Protein 2JY5 (pdb70)

GO terms:
  GO:0005515 protein bin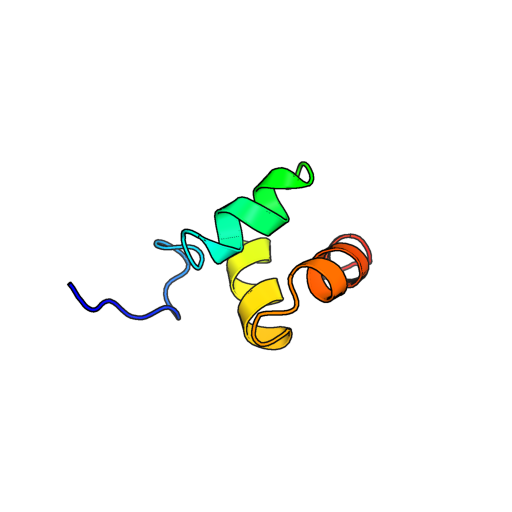ding (F, IPI)
  GO:0048471 perinuclear region of cytoplasm (C, IDA)
  GO:0005783 endoplasmic reticulum (C, IDA)
  GO:0031396 regulation of protein ubiquitination (P, IDA)
  GO:0005737 cytoplasm (C, IMP)
  GO:0035973 aggrephagy (P, IDA)
  GO:0005737 cytoplasm (C, IDA)
  GO:0005776 autophagosome (C, IDA)
  GO:0005886 plasma membrane (C, IDA)
  GO:0016235 aggresome (C, IDA)
  GO:0031593 polyubiquitin modification-dependent protein binding (F, IDA)
  GO:0031398 positive regulation of protein ubiquitination (P, IDA)
  GO:0005886 plasma membrane (C, EXP)
  GO:0036503 ERAD pathway (P, IMP)
  GO:1904294 positive regulation of ERAD pathway (P, IMP)
  GO:1901340 negative regulation of store-operated calcium channel activity (P, IMP)
  GO:0032991 protein-containing complex (C, IDA)
  GO:0042802 identical protein binding (F, IPI)
  GO:0034976 response to endoplasmic reticulum stress (P, IMP)
  GO:1902175 regulation of oxidative stress-induced intrinsic apoptotic signaling pathway (P, IMP)

InterPro domains:
  IPR000626 Ubiquitin-like domain [PF00240] (39-108)
  IPR000626 Ubiquitin-like domain [PS50053] (37-111)
  IPR000626 Ubiquitin-like domain [SM00213] (37-107)
  IPR006636 Heat shock chaperonin-binding [SM00727] (182-210)
  IPR006636 Heat shock chaperonin-binding [SM00727] (212-251)
  IPR006636 Heat shock chaperonin-binding [SM00727] (387-434)
  IPR006636 Heat shock chaperonin-binding [SM00727] (438-470)
  IPR009060 UBA-like superfamily [SSF46934] (536-585)
  IPR015496 Ubiquilin [PTHR10677] (32-585)
  IPR015940 Ubiquitin-associated domain [PF00627] (548-583)
  IPR015940 Ubiquitin-associated domain [PS50030] (546-586)
  IPR015940 Ubiquitin-associated domain [SM00165] (547-585)
  IPR029071 Ubiquitin-like domain superfamily [SSF54236] (24-107)

Radius of gyration: 9.9 Å; Cα contacts (8 Å, |Δi|>4): 55; chains: 1; bounding box: 22×31×14 Å

Foldseek 3Di:
DPPDCVALVVAPRVQQVVLCVVVPVDSVLRSCLCVVVPNPSVNSNVVSVVDD

CATH classification: 1.10.8.10

Nearest PDB structures (foldseek):
  2jy5-assembly1_A  TM=8.047E-01  e=3.258E-06  Homo sapiens
  2jy6-assembly1_B  TM=7.549E-01  e=1.311E-05  Homo sapiens
  2l4f-assembly1_A  TM=7.611E-01  e=1.924E+00  Saccharomyces cerevisiae
  9cpl-assembly1_A  TM=7.026E-01  e=2.478E+00  Homo sapiens
  4pc2-assembly1_C  TM=8.489E-01  e=4.112E+00  Escherichia coli

Structure (mmCIF, N/CA/C/O backbone):
data_2JY5
#
_entry.id   2JY5
#
_cell.length_a   1.000
_cell.length_b   1.000
_cell.length_c   1.000
_cell.angle_alpha   90.00
_cell.angle_beta   90.00
_cell.angle_gamma   90.00
#
_symmetry.space_group_name_H-M   'P 1'
#
loop_
_atom_site.group_PDB
_atom_site.id
_atom_site.type_symbol
_atom_site.label_atom_id
_atom_site.label_alt_id
_atom_site.label_comp_id
_atom_site.label_asym_id
_atom_site.label_entity_id
_atom_site.label_seq_id
_atom_site.pdbx_PDB_ins_code
_atom_site.Cartn_x
_atom_site.Cartn_y
_atom_site.Cartn_z
_atom_site.occupancy
_atom_site.B_iso_or_equiv
_atom_site.auth_seq_id
_atom_site.auth_comp_id
_atom_site.auth_asym_id
_atom_site.auth_atom_id
_atom_site.pdbx_PDB_model_num
ATOM 1 N N . GLY A 1 1 ? -19.286 18.366 2.103 1.00 0.00 536 GLY A N 1
ATOM 2 C CA . GLY A 1 1 ? -20.653 18.510 2.674 1.00 0.00 536 GLY A CA 1
ATOM 3 C C . GLY A 1 1 ? -21.435 17.211 2.641 1.00 0.00 536 GLY A C 1
ATOM 4 O O . GLY A 1 1 ? -21.598 16.552 3.668 1.00 0.00 536 GLY A O 1
ATOM 10 N N . SER A 1 2 ? -21.919 16.842 1.459 1.00 0.00 537 SER A N 1
ATOM 11 C CA . SER A 1 2 ? -22.687 15.614 1.297 1.00 0.00 537 SER A CA 1
ATOM 12 C C . SER A 1 2 ? -22.666 15.142 -0.157 1.00 0.00 537 SER A C 1
ATOM 13 O O . SER A 1 2 ? -23.669 15.241 -0.864 1.00 0.00 537 SER A O 1
ATOM 21 N N . PRO A 1 3 ? -21.515 14.622 -0.622 1.00 0.00 538 PRO A N 1
ATOM 22 C CA . PRO A 1 3 ? -21.370 14.130 -1.994 1.00 0.00 538 PRO A CA 1
ATOM 23 C C . PRO A 1 3 ? -21.954 12.732 -2.163 1.00 0.00 538 PRO A C 1
ATOM 24 O O . PRO A 1 3 ? -22.501 12.161 -1.220 1.00 0.00 538 PRO A O 1
ATOM 35 N N . GLU A 1 4 ? -21.838 12.185 -3.369 1.00 0.00 539 GLU A N 1
ATOM 36 C CA . GLU A 1 4 ? -22.352 10.851 -3.654 1.00 0.00 539 GLU A CA 1
ATOM 37 C C . GLU A 1 4 ? -21.212 9.840 -3.715 1.00 0.00 539 GLU A C 1
ATOM 38 O O . GLU A 1 4 ? -20.321 9.939 -4.559 1.00 0.00 539 GLU A O 1
ATOM 50 N N . PHE A 1 5 ? -21.245 8.867 -2.810 1.00 0.00 540 PHE A N 1
ATOM 51 C CA . PHE A 1 5 ? -20.213 7.837 -2.748 1.00 0.00 540 PHE A CA 1
ATOM 52 C C . PHE A 1 5 ? -20.107 7.068 -4.064 1.00 0.00 540 PHE A C 1
ATOM 53 O O . PHE A 1 5 ? -19.155 6.320 -4.276 1.00 0.00 540 PHE A O 1
ATOM 70 N N . GLN A 1 6 ? -21.087 7.251 -4.941 1.00 0.00 541 GLN A N 1
ATOM 71 C CA . GLN A 1 6 ? -21.092 6.571 -6.234 1.00 0.00 541 GLN A CA 1
ATOM 72 C C . GLN A 1 6 ? -19.881 6.959 -7.079 1.00 0.00 541 GLN A C 1
ATOM 73 O O . GLN A 1 6 ? -19.147 6.095 -7.559 1.00 0.00 541 GLN A O 1
ATOM 87 N N . ASN A 1 7 ? -19.681 8.262 -7.259 1.00 0.00 542 ASN A N 1
ATOM 88 C CA . ASN A 1 7 ? -18.570 8.763 -8.061 1.00 0.00 542 ASN A CA 1
ATOM 89 C C . ASN A 1 7 ? -17.239 8.174 -7.592 1.00 0.00 542 ASN A C 1
ATOM 90 O O . ASN A 1 7 ? -16.984 8.083 -6.391 1.00 0.00 542 ASN A O 1
ATOM 101 N N . PRO A 1 8 ? -16.368 7.765 -8.538 1.00 0.00 543 PRO A N 1
ATOM 102 C CA . PRO A 1 8 ? -15.067 7.182 -8.210 1.00 0.00 543 PRO A CA 1
ATOM 103 C C . PRO A 1 8 ? -14.037 8.239 -7.832 1.00 0.00 543 PRO A C 1
ATOM 104 O O . PRO A 1 8 ? -12.862 7.932 -7.628 1.00 0.00 543 PRO A O 1
ATOM 115 N N . GLU A 1 9 ? -14.484 9.486 -7.750 1.00 0.00 544 GLU A N 1
ATOM 116 C CA . GLU A 1 9 ? -13.603 10.593 -7.393 1.00 0.00 544 GLU A CA 1
ATOM 117 C C . GLU A 1 9 ? -13.284 10.520 -5.913 1.00 0.00 544 GLU A C 1
ATOM 118 O O . GLU A 1 9 ? -12.122 10.517 -5.509 1.00 0.00 544 GLU A O 1
ATOM 130 N N . VAL A 1 10 ? -14.331 10.472 -5.107 1.00 0.00 545 VAL A N 1
ATOM 131 C CA . VAL A 1 10 ? -14.167 10.365 -3.675 1.00 0.00 545 VAL A CA 1
ATOM 132 C C . VAL A 1 10 ? -13.443 9.065 -3.368 1.00 0.00 545 VAL A C 1
ATOM 133 O O . VAL A 1 10 ? -12.573 9.007 -2.500 1.00 0.00 545 VAL A O 1
ATOM 146 N N . ARG A 1 11 ? -13.830 8.023 -4.108 1.00 0.00 546 ARG A N 1
ATOM 147 C CA . ARG A 1 11 ? -13.251 6.718 -3.957 1.00 0.00 546 ARG A CA 1
ATOM 148 C C . ARG A 1 11 ? -13.588 6.179 -2.583 1.00 0.00 546 ARG A C 1
ATOM 149 O O . ARG A 1 11 ? -12.862 5.375 -2.018 1.00 0.00 546 ARG A O 1
ATOM 170 N N . PHE A 1 12 ? -14.739 6.593 -2.074 1.00 0.00 547 PHE A N 1
ATOM 171 C CA . PHE A 1 12 ? -15.158 6.189 -0.750 1.00 0.00 547 PHE A CA 1
ATOM 172 C C . PHE A 1 12 ? -14.162 6.758 0.266 1.00 0.00 547 PHE A C 1
ATOM 173 O O . PHE A 1 12 ? -14.032 6.265 1.382 1.00 0.00 547 PHE A O 1
ATOM 190 N N . GLN A 1 13 ? -13.415 7.765 -0.214 1.00 0.00 548 GLN A N 1
ATOM 191 C CA . GLN A 1 13 ? -12.416 8.521 0.547 1.00 0.00 548 GLN A CA 1
ATOM 192 C C . GLN A 1 13 ? -11.743 7.724 1.652 1.00 0.00 548 GLN A C 1
ATOM 193 O O . GLN A 1 13 ? -10.613 7.257 1.506 1.00 0.00 548 GLN A O 1
ATOM 207 N N . GLN A 1 14 ? -12.450 7.583 2.752 1.00 0.00 549 GLN A N 1
ATOM 208 C CA . GLN A 1 14 ? -11.918 6.880 3.921 1.00 0.00 549 GLN A CA 1
ATOM 209 C C . GLN A 1 14 ? -11.838 5.388 3.651 1.00 0.00 549 GLN A C 1
ATOM 210 O O . GLN A 1 14 ? -10.808 4.750 3.865 1.00 0.00 549 GLN A O 1
ATOM 224 N N . GLN A 1 15 ? -12.947 4.843 3.186 1.00 0.00 550 GLN A N 1
ATOM 225 C CA . GLN A 1 15 ? -13.011 3.450 2.850 1.00 0.00 550 GLN A CA 1
ATOM 226 C C . GLN A 1 15 ? -11.855 3.115 1.908 1.00 0.00 550 GLN A C 1
ATOM 227 O O . GLN A 1 15 ? -11.204 2.066 2.021 1.00 0.00 550 GLN A O 1
ATOM 241 N N . LEU A 1 16 ? -11.607 4.038 0.975 1.00 0.00 551 LEU A N 1
ATOM 242 C CA . LEU A 1 16 ? -10.506 3.901 0.024 1.00 0.00 551 LEU A CA 1
ATOM 243 C C . LEU A 1 16 ? -9.185 3.886 0.769 1.00 0.00 551 LEU A C 1
ATOM 244 O O . LEU A 1 16 ? -8.283 3.125 0.437 1.00 0.00 551 LEU A O 1
ATOM 260 N N . GLU A 1 17 ? -9.086 4.745 1.775 1.00 0.00 552 GLU A N 1
ATOM 261 C CA . GLU A 1 17 ? -7.882 4.849 2.566 1.00 0.00 552 GLU A CA 1
ATOM 262 C C . GLU A 1 17 ? -7.502 3.475 3.098 1.00 0.00 552 GLU A C 1
ATOM 263 O O . GLU A 1 17 ? -6.323 3.172 3.259 1.00 0.00 552 GLU A O 1
ATOM 275 N N . GLN A 1 18 ? -8.508 2.641 3.363 1.00 0.00 553 GLN A N 1
ATOM 276 C CA . GLN A 1 18 ? -8.258 1.315 3.862 1.00 0.00 553 GLN A CA 1
ATOM 277 C C . GLN A 1 18 ? -7.797 0.349 2.764 1.00 0.00 553 GLN A C 1
ATOM 278 O O . GLN A 1 18 ? -6.695 -0.207 2.881 1.00 0.00 553 GLN A O 1
ATOM 292 N N . LEU A 1 19 ? -8.576 0.120 1.681 1.00 0.00 554 LEU A N 1
ATOM 293 C CA . LEU A 1 19 ? -8.081 -0.781 0.642 1.00 0.00 554 LEU A CA 1
ATOM 294 C C . LEU A 1 19 ? -6.757 -0.283 0.099 1.00 0.00 554 LEU A C 1
ATOM 295 O O . LEU A 1 19 ? -5.892 -1.074 -0.272 1.00 0.00 554 LEU A O 1
ATOM 311 N N . SER A 1 20 ? -6.595 1.030 0.076 1.00 0.00 555 SER A N 1
ATOM 312 C CA . SER A 1 20 ? -5.358 1.623 -0.389 1.00 0.00 555 SER A CA 1
ATOM 313 C C . SER A 1 20 ? -4.262 1.312 0.614 1.00 0.00 555 SER A C 1
ATOM 314 O O . SER A 1 20 ? -3.127 1.019 0.241 1.00 0.00 555 SER A O 1
ATOM 322 N N . ALA A 1 21 ? -4.615 1.384 1.899 1.00 0.00 556 ALA A N 1
ATOM 323 C CA . ALA A 1 21 ? -3.676 1.095 2.970 1.00 0.00 556 ALA A CA 1
ATOM 324 C C . ALA A 1 21 ? -3.045 -0.282 2.835 1.00 0.00 556 ALA A C 1
ATOM 325 O O . ALA A 1 21 ? -1.929 -0.493 3.313 1.00 0.00 556 ALA A O 1
ATOM 332 N N . MET A 1 22 ? -3.732 -1.234 2.198 1.00 0.00 557 MET A N 1
ATOM 333 C CA . MET A 1 22 ? -3.162 -2.570 2.035 1.00 0.00 557 MET A CA 1
ATOM 334 C C . MET A 1 22 ? -2.346 -2.661 0.746 1.00 0.00 557 MET A C 1
ATOM 335 O O . MET A 1 22 ? -2.163 -3.741 0.183 1.00 0.00 557 MET A O 1
ATOM 349 N N . GLY A 1 23 ? -1.860 -1.512 0.297 1.00 0.00 558 GLY A N 1
ATOM 350 C CA . GLY A 1 23 ? -1.038 -1.453 -0.900 1.00 0.00 558 GLY A CA 1
ATOM 351 C C . GLY A 1 23 ? -1.790 -1.594 -2.217 1.00 0.00 558 GLY A C 1
ATOM 352 O O . GLY A 1 23 ? -1.300 -2.259 -3.130 1.00 0.00 558 GLY A O 1
ATOM 356 N N . PHE A 1 24 ? -2.968 -0.985 -2.337 1.00 0.00 559 PHE A N 1
ATOM 357 C CA . PHE A 1 24 ? -3.712 -1.027 -3.570 1.00 0.00 559 PHE A CA 1
ATOM 358 C C . PHE A 1 24 ? -3.609 0.302 -4.305 1.00 0.00 559 PHE A C 1
ATOM 359 O O . PHE A 1 24 ? -3.889 1.357 -3.735 1.00 0.00 559 PHE A O 1
ATOM 376 N N . LEU A 1 25 ? -3.207 0.255 -5.573 1.00 0.00 560 LEU A N 1
ATOM 377 C CA . LEU A 1 25 ? -3.070 1.465 -6.372 1.00 0.00 560 LEU A CA 1
ATOM 378 C C . LEU A 1 25 ? -4.328 1.677 -7.200 1.00 0.00 560 LEU A C 1
ATOM 379 O O . LEU A 1 25 ? -4.593 2.781 -7.681 1.00 0.00 560 LEU A O 1
ATOM 395 N N . ASN A 1 26 ? -5.096 0.606 -7.360 1.00 0.00 561 ASN A N 1
ATOM 396 C CA . ASN A 1 26 ? -6.342 0.665 -8.107 1.00 0.00 561 ASN A CA 1
ATOM 397 C C . ASN A 1 26 ? -7.401 1.317 -7.229 1.00 0.00 561 ASN A C 1
ATOM 398 O O . ASN A 1 26 ? -8.209 0.640 -6.594 1.00 0.00 561 ASN A O 1
ATOM 409 N N . ARG A 1 27 ? -7.380 2.643 -7.208 1.00 0.00 562 ARG A N 1
ATOM 410 C CA . ARG A 1 27 ? -8.290 3.424 -6.382 1.00 0.00 562 ARG A CA 1
ATOM 411 C C . ARG A 1 27 ? -9.752 3.155 -6.738 1.00 0.00 562 ARG A C 1
ATOM 412 O O . ARG A 1 27 ? -10.563 2.848 -5.865 1.00 0.00 562 ARG A O 1
ATOM 433 N N . GLU A 1 28 ? -10.085 3.302 -8.014 1.00 0.00 563 GLU A N 1
ATOM 434 C CA . GLU A 1 28 ? -11.446 3.051 -8.489 1.00 0.00 563 GLU A CA 1
ATOM 435 C C . GLU A 1 28 ? -11.928 1.672 -8.048 1.00 0.00 563 GLU A C 1
ATOM 436 O O . GLU A 1 28 ? -13.117 1.463 -7.760 1.00 0.00 563 GLU A O 1
ATOM 448 N N . ALA A 1 29 ? -10.984 0.746 -7.951 1.00 0.00 564 ALA A N 1
ATOM 449 C CA . ALA A 1 29 ? -11.280 -0.626 -7.570 1.00 0.00 564 ALA A CA 1
ATOM 450 C C . ALA A 1 29 ? -11.599 -0.723 -6.088 1.00 0.00 564 ALA A C 1
ATOM 451 O O . ALA A 1 29 ? -12.266 -1.661 -5.652 1.00 0.00 564 ALA A O 1
ATOM 458 N N . ASN A 1 30 ? -11.120 0.245 -5.307 1.00 0.00 565 ASN A N 1
ATOM 459 C CA . ASN A 1 30 ? -11.354 0.237 -3.872 1.00 0.00 565 ASN A CA 1
ATOM 460 C C . ASN A 1 30 ? -12.758 0.729 -3.584 1.00 0.00 565 ASN A C 1
ATOM 461 O O . ASN A 1 30 ? -13.507 0.098 -2.848 1.00 0.00 565 ASN A O 1
ATOM 472 N N . LEU A 1 31 ? -13.124 1.848 -4.207 1.00 0.00 566 LEU A N 1
ATOM 473 C CA . LEU A 1 31 ? -14.411 2.420 -4.022 1.00 0.00 566 LEU A CA 1
ATOM 474 C C . LEU A 1 31 ? -15.466 1.370 -4.274 1.00 0.00 566 LEU A C 1
ATOM 475 O O . LEU A 1 31 ? -16.396 1.200 -3.484 1.00 0.00 566 LEU A O 1
ATOM 491 N N . GLN A 1 32 ? -15.314 0.665 -5.382 1.00 0.00 567 GLN A N 1
ATOM 492 C CA . GLN A 1 32 ? -16.285 -0.349 -5.728 1.00 0.00 567 GLN A CA 1
ATOM 493 C C . GLN A 1 32 ? -16.197 -1.568 -4.854 1.00 0.00 567 GLN A C 1
ATOM 494 O O . GLN A 1 32 ? -17.228 -2.148 -4.513 1.00 0.00 567 GLN A O 1
ATOM 508 N N . ALA A 1 33 ? -15.004 -1.981 -4.488 1.00 0.00 568 ALA A N 1
ATOM 509 C CA . ALA A 1 33 ? -14.899 -3.125 -3.626 1.00 0.00 568 ALA A CA 1
ATOM 510 C C . ALA A 1 33 ? -15.620 -2.815 -2.328 1.00 0.00 568 ALA A C 1
ATOM 511 O O . ALA A 1 33 ? -16.224 -3.698 -1.713 1.00 0.00 568 ALA A O 1
ATOM 518 N N . LEU A 1 34 ? -15.606 -1.537 -1.929 1.00 0.00 569 LEU A N 1
ATOM 519 C CA . LEU A 1 34 ? -16.230 -1.127 -0.712 1.00 0.00 569 LEU A CA 1
ATOM 520 C C . LEU A 1 34 ? -17.751 -1.114 -0.831 1.00 0.00 569 LEU A C 1
ATOM 521 O O . LEU A 1 34 ? -18.462 -1.463 0.112 1.00 0.00 569 LEU A O 1
ATOM 537 N N . ILE A 1 35 ? -18.242 -0.708 -1.998 1.00 0.00 570 ILE A N 1
ATOM 538 C CA . ILE A 1 35 ? -19.676 -0.637 -2.247 1.00 0.00 570 ILE A CA 1
ATOM 539 C C . ILE A 1 35 ? -20.298 -2.026 -2.221 1.00 0.00 570 ILE A C 1
ATOM 540 O O . ILE A 1 35 ? -21.407 -2.214 -1.719 1.00 0.00 570 ILE A O 1
ATOM 556 N N . ALA A 1 36 ? -19.576 -2.997 -2.765 1.00 0.00 571 ALA A N 1
ATOM 557 C CA . ALA A 1 36 ? -20.056 -4.369 -2.816 1.00 0.00 571 ALA A CA 1
ATOM 558 C C . ALA A 1 36 ? -19.829 -5.087 -1.491 1.00 0.00 571 ALA A C 1
ATOM 559 O O . ALA A 1 36 ? -20.413 -6.142 -1.245 1.00 0.00 571 ALA A O 1
ATOM 566 N N . THR A 1 37 ? -18.980 -4.516 -0.637 1.00 0.00 572 THR A N 1
ATOM 567 C CA . THR A 1 37 ? -18.694 -5.132 0.651 1.00 0.00 572 THR A CA 1
ATOM 568 C C . THR A 1 37 ? -19.382 -4.419 1.819 1.00 0.00 572 THR A C 1
ATOM 569 O O . THR A 1 37 ? -19.180 -4.791 2.973 1.00 0.00 572 THR A O 1
ATOM 580 N N . GLY A 1 38 ? -20.211 -3.413 1.524 1.00 0.00 573 GLY A N 1
ATOM 581 C CA . GLY A 1 38 ? -20.918 -2.682 2.570 1.00 0.00 573 GLY A CA 1
ATOM 582 C C . GLY A 1 38 ? -20.057 -2.243 3.741 1.00 0.00 573 GLY A C 1
ATOM 583 O O . GLY A 1 38 ? -20.545 -2.166 4.870 1.00 0.00 573 GLY A O 1
ATOM 587 N N . GLY A 1 39 ? -18.786 -1.945 3.492 1.00 0.00 574 GLY A N 1
ATOM 588 C CA . GLY A 1 39 ? -17.916 -1.501 4.571 1.00 0.00 574 GLY A CA 1
ATOM 589 C C . GLY A 1 39 ? -16.888 -2.540 4.976 1.00 0.00 574 GLY A C 1
ATOM 590 O O . GLY A 1 39 ? -15.904 -2.217 5.638 1.00 0.00 574 GLY A O 1
ATOM 594 N N . ASP A 1 40 ? -17.122 -3.789 4.589 1.00 0.00 575 ASP A N 1
ATOM 595 C CA . ASP A 1 40 ? -16.204 -4.873 4.895 1.00 0.00 575 ASP A CA 1
ATOM 596 C C . ASP A 1 40 ? -14.999 -4.754 3.979 1.00 0.00 575 ASP A C 1
ATOM 597 O O . ASP A 1 40 ? -14.877 -5.465 2.981 1.00 0.00 575 ASP A O 1
ATOM 606 N N . ILE A 1 41 ? -14.114 -3.842 4.341 1.00 0.00 576 ILE A N 1
ATOM 607 C CA . ILE A 1 41 ? -12.933 -3.544 3.557 1.00 0.00 576 ILE A CA 1
ATOM 608 C C . ILE A 1 41 ? -11.978 -4.705 3.560 1.00 0.00 576 ILE A C 1
ATOM 609 O O . ILE A 1 41 ? -11.337 -4.981 2.560 1.00 0.00 576 ILE A O 1
ATOM 625 N N . ASN A 1 42 ? -11.949 -5.405 4.681 1.00 0.00 577 ASN A N 1
ATOM 626 C CA . ASN A 1 42 ? -11.097 -6.557 4.872 1.00 0.00 577 ASN A CA 1
ATOM 627 C C . ASN A 1 42 ? -11.556 -7.663 3.936 1.00 0.00 577 ASN A C 1
ATOM 628 O O . ASN A 1 42 ? -10.760 -8.301 3.243 1.00 0.00 577 ASN A O 1
ATOM 639 N N . ALA A 1 43 ? -12.866 -7.861 3.938 1.00 0.00 578 ALA A N 1
ATOM 640 C CA . ALA A 1 43 ? -13.488 -8.845 3.074 1.00 0.00 578 ALA A CA 1
ATOM 641 C C . ALA A 1 43 ? -13.224 -8.431 1.635 1.00 0.00 578 ALA A C 1
ATOM 642 O O . ALA A 1 43 ? -13.085 -9.262 0.734 1.00 0.00 578 ALA A O 1
ATOM 649 N N . ALA A 1 44 ? -13.131 -7.115 1.450 1.00 0.00 579 ALA A N 1
ATOM 650 C CA . ALA A 1 44 ? -12.867 -6.529 0.150 1.00 0.00 579 ALA A CA 1
ATOM 651 C C . ALA A 1 44 ? -11.411 -6.718 -0.256 1.00 0.00 579 ALA A C 1
ATOM 652 O O . ALA A 1 44 ? -11.122 -6.881 -1.429 1.00 0.00 579 ALA A O 1
ATOM 659 N N . ILE A 1 45 ? -10.496 -6.695 0.713 1.00 0.00 580 ILE A N 1
ATOM 660 C CA . ILE A 1 45 ? -9.086 -6.858 0.429 1.00 0.00 580 ILE A CA 1
ATOM 661 C C . ILE A 1 45 ? -8.820 -8.232 -0.171 1.00 0.00 580 ILE A C 1
ATOM 662 O O . ILE A 1 45 ? -8.076 -8.376 -1.140 1.00 0.00 580 ILE A O 1
ATOM 678 N N . GLU A 1 46 ? -9.447 -9.233 0.430 1.00 0.00 581 GLU A N 1
ATOM 679 C CA . GLU A 1 46 ? -9.294 -10.623 0.011 1.00 0.00 581 GLU A CA 1
ATOM 680 C C . GLU A 1 46 ? -9.932 -10.875 -1.348 1.00 0.00 581 GLU A C 1
ATOM 681 O O . GLU A 1 46 ? -9.392 -11.612 -2.173 1.00 0.00 581 GLU A O 1
ATOM 693 N N . ARG A 1 47 ? -11.086 -10.257 -1.572 1.00 0.00 582 ARG A N 1
ATOM 694 C CA . ARG A 1 47 ? -11.810 -10.435 -2.821 1.00 0.00 582 ARG A CA 1
ATOM 695 C C . ARG A 1 47 ? -11.184 -9.619 -3.949 1.00 0.00 582 ARG A C 1
ATOM 696 O O . ARG A 1 47 ? -11.073 -10.084 -5.083 1.00 0.00 582 ARG A O 1
ATOM 717 N N . LEU A 1 48 ? -10.780 -8.399 -3.620 1.00 0.00 583 LEU A N 1
ATOM 718 C CA . LEU A 1 48 ? -10.210 -7.481 -4.558 1.00 0.00 583 LEU A CA 1
ATOM 719 C C . LEU A 1 48 ? -8.911 -8.012 -5.143 1.00 0.00 583 LEU A C 1
ATOM 720 O O . LEU A 1 48 ? -8.688 -7.939 -6.352 1.00 0.00 583 LEU A O 1
ATOM 736 N N . LEU A 1 49 ? -8.056 -8.554 -4.288 1.00 0.00 584 LEU A N 1
ATOM 737 C CA . LEU A 1 49 ? -6.807 -9.089 -4.699 1.00 0.00 584 LEU A CA 1
ATOM 738 C C . LEU A 1 49 ? -7.051 -10.356 -5.517 1.00 0.00 584 LEU A C 1
ATOM 739 O O . LEU A 1 49 ? -6.194 -10.805 -6.279 1.00 0.00 584 LEU A O 1
ATOM 755 N N . GLY A 1 50 ? -8.255 -10.908 -5.349 1.00 0.00 585 GLY A N 1
ATOM 756 C CA . GLY A 1 50 ? -8.639 -12.106 -6.070 1.00 0.00 585 GLY A CA 1
ATOM 757 C C . GLY A 1 50 ? -8.562 -11.909 -7.571 1.00 0.00 585 GLY A C 1
ATOM 758 O O . GLY A 1 50 ? -7.653 -12.421 -8.227 1.00 0.00 585 GLY A O 1
ATOM 762 N N . SER A 1 51 ? -9.519 -11.164 -8.114 1.00 0.00 586 SER A N 1
ATOM 763 C CA . SER A 1 51 ? -9.559 -10.882 -9.545 1.00 0.00 586 SER A CA 1
ATOM 764 C C . SER A 1 51 ? -10.152 -9.501 -9.801 1.00 0.00 586 SER A C 1
ATOM 765 O O . SER A 1 51 ? -9.489 -8.620 -10.349 1.00 0.00 586 SER A O 1
ATOM 773 N N . SER A 1 52 ? -11.404 -9.321 -9.395 1.00 0.00 587 SER A N 1
ATOM 774 C CA . SER A 1 52 ? -12.096 -8.049 -9.575 1.00 0.00 587 SER A CA 1
ATOM 775 C C . SER A 1 52 ? -11.543 -6.988 -8.627 1.00 0.00 587 SER A C 1
ATOM 776 O O . SER A 1 52 ? -12.056 -6.883 -7.493 1.00 0.00 587 SER A O 1
ATOM 785 N N . GLY A 1 1 ? -25.362 10.373 1.594 1.00 0.00 536 GLY A N 2
ATOM 786 C CA . GLY A 1 1 ? -25.479 9.129 0.784 1.00 0.00 536 GLY A CA 2
ATOM 787 C C . GLY A 1 1 ? -25.520 9.408 -0.706 1.00 0.00 536 GLY A C 2
ATOM 788 O O . GLY A 1 1 ? -25.980 8.575 -1.487 1.00 0.00 536 GLY A O 2
ATOM 794 N N . SER A 1 2 ? -25.038 10.582 -1.101 1.00 0.00 537 SER A N 2
ATOM 795 C CA . SER A 1 2 ? -25.019 10.967 -2.507 1.00 0.00 537 SER A CA 2
ATOM 796 C C . SER A 1 2 ? -23.687 10.601 -3.173 1.00 0.00 537 SER A C 2
ATOM 797 O O . SER A 1 2 ? -23.683 9.987 -4.239 1.00 0.00 537 SER A O 2
ATOM 805 N N . PRO A 1 3 ? -22.535 10.965 -2.564 1.00 0.00 538 PRO A N 2
ATOM 806 C CA . PRO A 1 3 ? -21.216 10.659 -3.129 1.00 0.00 538 PRO A CA 2
ATOM 807 C C . PRO A 1 3 ? -20.868 9.176 -3.023 1.00 0.00 538 PRO A C 2
ATOM 808 O O . PRO A 1 3 ? -21.747 8.316 -3.090 1.00 0.00 538 PRO A O 2
ATOM 819 N N . GLU A 1 4 ? -19.577 8.889 -2.865 1.00 0.00 539 GLU A N 2
ATOM 820 C CA . GLU A 1 4 ? -19.092 7.516 -2.747 1.00 0.00 539 GLU A CA 2
ATOM 821 C C . GLU A 1 4 ? -19.375 6.718 -4.020 1.00 0.00 539 GLU A C 2
ATOM 822 O O . GLU A 1 4 ? -18.641 6.827 -5.001 1.00 0.00 539 GLU A O 2
ATOM 834 N N . PHE A 1 5 ? -20.440 5.917 -4.003 1.00 0.00 540 PHE A N 2
ATOM 835 C CA . PHE A 1 5 ? -20.809 5.101 -5.159 1.00 0.00 540 PHE A CA 2
ATOM 836 C C . PHE A 1 5 ? -21.140 5.959 -6.378 1.00 0.00 540 PHE A C 2
ATOM 837 O O . PHE A 1 5 ? -21.360 5.432 -7.469 1.00 0.00 540 PHE A O 2
ATOM 854 N N . GLN A 1 6 ? -21.174 7.276 -6.196 1.00 0.00 541 GLN A N 2
ATOM 855 C CA . GLN A 1 6 ? -21.492 8.167 -7.306 1.00 0.00 541 GLN A CA 2
ATOM 856 C C . GLN A 1 6 ? -20.297 8.259 -8.249 1.00 0.00 541 GLN A C 2
ATOM 857 O O . GLN A 1 6 ? -20.392 7.918 -9.427 1.00 0.00 541 GLN A O 2
ATOM 871 N N . ASN A 1 7 ? -19.173 8.722 -7.712 1.00 0.00 542 ASN A N 2
ATOM 872 C CA . ASN A 1 7 ? -17.944 8.819 -8.489 1.00 0.00 542 ASN A CA 2
ATOM 873 C C . ASN A 1 7 ? -16.760 8.213 -7.735 1.00 0.00 542 ASN A C 2
ATOM 874 O O . ASN A 1 7 ? -16.729 8.224 -6.504 1.00 0.00 542 ASN A O 2
ATOM 885 N N . PRO A 1 8 ? -15.771 7.668 -8.468 1.00 0.00 543 PRO A N 2
ATOM 886 C CA . PRO A 1 8 ? -14.582 7.068 -7.866 1.00 0.00 543 PRO A CA 2
ATOM 887 C C . PRO A 1 8 ? -13.522 8.118 -7.558 1.00 0.00 543 PRO A C 2
ATOM 888 O O . PRO A 1 8 ? -12.348 7.797 -7.366 1.00 0.00 543 PRO A O 2
ATOM 899 N N . GLU A 1 9 ? -13.949 9.374 -7.524 1.00 0.00 544 GLU A N 2
ATOM 900 C CA . GLU A 1 9 ? -13.051 10.487 -7.248 1.00 0.00 544 GLU A CA 2
ATOM 901 C C . GLU A 1 9 ? -12.695 10.507 -5.775 1.00 0.00 544 GLU A C 2
ATOM 902 O O . GLU A 1 9 ? -11.521 10.489 -5.404 1.00 0.00 544 GLU A O 2
ATOM 914 N N . VAL A 1 10 ? -13.722 10.549 -4.939 1.00 0.00 545 VAL A N 2
ATOM 915 C CA . VAL A 1 10 ? -13.525 10.549 -3.506 1.00 0.00 545 VAL A CA 2
ATOM 916 C C . VAL A 1 10 ? -12.922 9.219 -3.092 1.00 0.00 545 VAL A C 2
ATOM 917 O O . VAL A 1 10 ? -12.074 9.157 -2.199 1.00 0.00 545 VAL A O 2
ATOM 930 N N . ARG A 1 11 ? -13.406 8.157 -3.743 1.00 0.00 546 ARG A N 2
ATOM 931 C CA . ARG A 1 11 ? -12.933 6.818 -3.508 1.00 0.00 546 ARG A CA 2
ATOM 932 C C . ARG A 1 11 ? -13.380 6.336 -2.149 1.00 0.00 546 ARG A C 2
ATOM 933 O O . ARG A 1 11 ? -12.681 5.583 -1.488 1.00 0.00 546 ARG A O 2
ATOM 954 N N . PHE A 1 12 ? -14.578 6.725 -1.743 1.00 0.00 547 PHE A N 2
ATOM 955 C CA . PHE A 1 12 ? -15.051 6.334 -0.437 1.00 0.00 547 PHE A CA 2
ATOM 956 C C . PHE A 1 12 ? -14.076 6.870 0.617 1.00 0.00 547 PHE A C 2
ATOM 957 O O . PHE A 1 12 ? -13.934 6.312 1.702 1.00 0.00 547 PHE A O 2
ATOM 974 N N . GLN A 1 13 ? -13.345 7.916 0.202 1.00 0.00 548 GLN A N 2
ATOM 975 C CA . GLN A 1 13 ? -12.368 8.643 1.010 1.00 0.00 548 GLN A CA 2
ATOM 976 C C . GLN A 1 13 ? -11.691 7.801 2.084 1.00 0.00 548 GLN A C 2
ATOM 977 O O . GLN A 1 13 ? -10.559 7.351 1.914 1.00 0.00 548 GLN A O 2
ATOM 991 N N . GLN A 1 14 ? -12.392 7.595 3.177 1.00 0.00 549 GLN A N 2
ATOM 992 C CA . GLN A 1 14 ? -11.849 6.839 4.313 1.00 0.00 549 GLN A CA 2
ATOM 993 C C . GLN A 1 14 ? -11.752 5.356 3.985 1.00 0.00 549 GLN A C 2
ATOM 994 O O . GLN A 1 14 ? -10.718 4.713 4.185 1.00 0.00 549 GLN A O 2
ATOM 1008 N N . GLN A 1 15 ? -12.847 4.825 3.484 1.00 0.00 550 GLN A N 2
ATOM 1009 C CA . GLN A 1 15 ? -12.906 3.444 3.098 1.00 0.00 550 GLN A CA 2
ATOM 1010 C C . GLN A 1 15 ? -11.734 3.156 2.162 1.00 0.00 550 GLN A C 2
ATOM 1011 O O . GLN A 1 15 ? -11.089 2.102 2.241 1.00 0.00 550 GLN A O 2
ATOM 1025 N N . LEU A 1 16 ? -11.469 4.116 1.274 1.00 0.00 551 LEU A N 2
ATOM 1026 C CA . LEU A 1 16 ? -10.337 4.023 0.358 1.00 0.00 551 LEU A CA 2
ATOM 1027 C C . LEU A 1 16 ? -9.044 3.933 1.148 1.00 0.00 551 LEU A C 2
ATOM 1028 O O . LEU A 1 16 ? -8.138 3.188 0.790 1.00 0.00 551 LEU A O 2
ATOM 1044 N N . GLU A 1 17 ? -8.965 4.712 2.224 1.00 0.00 552 GLU A N 2
ATOM 1045 C CA . GLU A 1 17 ? -7.774 4.727 3.057 1.00 0.00 552 GLU A CA 2
ATOM 1046 C C . GLU A 1 17 ? -7.428 3.313 3.482 1.00 0.00 552 GLU A C 2
ATOM 1047 O O . GLU A 1 17 ? -6.256 2.984 3.654 1.00 0.00 552 GLU A O 2
ATOM 1059 N N . GLN A 1 18 ? -8.449 2.475 3.657 1.00 0.00 553 GLN A N 2
ATOM 1060 C CA . GLN A 1 18 ? -8.216 1.108 4.054 1.00 0.00 553 GLN A CA 2
ATOM 1061 C C . GLN A 1 18 ? -7.760 0.236 2.877 1.00 0.00 553 GLN A C 2
ATOM 1062 O O . GLN A 1 18 ? -6.664 -0.341 2.947 1.00 0.00 553 GLN A O 2
ATOM 1076 N N . LEU A 1 19 ? -8.548 0.105 1.784 1.00 0.00 554 LEU A N 2
ATOM 1077 C CA . LEU A 1 19 ? -8.065 -0.693 0.654 1.00 0.00 554 LEU A CA 2
ATOM 1078 C C . LEU A 1 19 ? -6.706 -0.207 0.187 1.00 0.00 554 LEU A C 2
ATOM 1079 O O . LEU A 1 19 ? -5.877 -0.996 -0.270 1.00 0.00 554 LEU A O 2
ATOM 1095 N N . SER A 1 20 ? -6.481 1.090 0.301 1.00 0.00 555 SER A N 2
ATOM 1096 C CA . SER A 1 20 ? -5.206 1.666 -0.079 1.00 0.00 555 SER A CA 2
ATOM 1097 C C . SER A 1 20 ? -4.146 1.225 0.918 1.00 0.00 555 SER A C 2
ATOM 1098 O O . SER A 1 20 ? -3.011 0.927 0.549 1.00 0.00 555 SER A O 2
ATOM 1106 N N . ALA A 1 21 ? -4.530 1.195 2.193 1.00 0.00 556 ALA A N 2
ATOM 1107 C CA . ALA A 1 21 ? -3.630 0.782 3.259 1.00 0.00 556 ALA A CA 2
ATOM 1108 C C . ALA A 1 21 ? -3.004 -0.591 3.028 1.00 0.00 556 ALA A C 2
ATOM 1109 O O . ALA A 1 21 ? -1.861 -0.806 3.429 1.00 0.00 556 ALA A O 2
ATOM 1116 N N . MET A 1 22 ? -3.713 -1.533 2.396 1.00 0.00 557 MET A N 2
ATOM 1117 C CA . MET A 1 22 ? -3.135 -2.861 2.160 1.00 0.00 557 MET A CA 2
ATOM 1118 C C . MET A 1 22 ? -2.563 -2.968 0.748 1.00 0.00 557 MET A C 2
ATOM 1119 O O . MET A 1 22 ? -2.405 -4.065 0.212 1.00 0.00 557 MET A O 2
ATOM 1133 N N . GLY A 1 23 ? -2.256 -1.822 0.158 1.00 0.00 558 GLY A N 2
ATOM 1134 C CA . GLY A 1 23 ? -1.722 -1.796 -1.191 1.00 0.00 558 GLY A CA 2
ATOM 1135 C C . GLY A 1 23 ? -2.651 -1.070 -2.137 1.00 0.00 558 GLY A C 2
ATOM 1136 O O . GLY A 1 23 ? -2.919 0.114 -1.941 1.00 0.00 558 GLY A O 2
ATOM 1140 N N . PHE A 1 24 ? -3.146 -1.772 -3.159 1.00 0.00 559 PHE A N 2
ATOM 1141 C CA . PHE A 1 24 ? -4.074 -1.233 -4.151 1.00 0.00 559 PHE A CA 2
ATOM 1142 C C . PHE A 1 24 ? -3.951 0.261 -4.441 1.00 0.00 559 PHE A C 2
ATOM 1143 O O . PHE A 1 24 ? -4.283 1.116 -3.619 1.00 0.00 559 PHE A O 2
ATOM 1160 N N . LEU A 1 25 ? -3.503 0.538 -5.660 1.00 0.00 560 LEU A N 2
ATOM 1161 C CA . LEU A 1 25 ? -3.353 1.898 -6.152 1.00 0.00 560 LEU A CA 2
ATOM 1162 C C . LEU A 1 25 ? -4.443 2.163 -7.183 1.00 0.00 560 LEU A C 2
ATOM 1163 O O . LEU A 1 25 ? -4.442 3.180 -7.874 1.00 0.00 560 LEU A O 2
ATOM 1179 N N . ASN A 1 26 ? -5.372 1.211 -7.268 1.00 0.00 561 ASN A N 2
ATOM 1180 C CA . ASN A 1 26 ? -6.487 1.276 -8.180 1.00 0.00 561 ASN A CA 2
ATOM 1181 C C . ASN A 1 26 ? -7.651 2.014 -7.533 1.00 0.00 561 ASN A C 2
ATOM 1182 O O . ASN A 1 26 ? -8.338 1.481 -6.663 1.00 0.00 561 ASN A O 2
ATOM 1193 N N . ARG A 1 27 ? -7.863 3.242 -7.977 1.00 0.00 562 ARG A N 2
ATOM 1194 C CA . ARG A 1 27 ? -8.916 4.095 -7.445 1.00 0.00 562 ARG A CA 2
ATOM 1195 C C . ARG A 1 27 ? -10.307 3.484 -7.614 1.00 0.00 562 ARG A C 2
ATOM 1196 O O . ARG A 1 27 ? -10.956 3.109 -6.637 1.00 0.00 562 ARG A O 2
ATOM 1217 N N . GLU A 1 28 ? -10.759 3.402 -8.859 1.00 0.00 563 GLU A N 2
ATOM 1218 C CA . GLU A 1 28 ? -12.078 2.858 -9.174 1.00 0.00 563 GLU A CA 2
ATOM 1219 C C . GLU A 1 28 ? -12.303 1.481 -8.541 1.00 0.00 563 GLU A C 2
ATOM 1220 O O . GLU A 1 28 ? -13.426 1.146 -8.140 1.00 0.00 563 GLU A O 2
ATOM 1232 N N . ALA A 1 29 ? -11.231 0.702 -8.406 1.00 0.00 564 ALA A N 2
ATOM 1233 C CA . ALA A 1 29 ? -11.332 -0.646 -7.862 1.00 0.00 564 ALA A CA 2
ATOM 1234 C C . ALA A 1 29 ? -11.490 -0.642 -6.347 1.00 0.00 564 ALA A C 2
ATOM 1235 O O . ALA A 1 29 ? -12.030 -1.590 -5.776 1.00 0.00 564 ALA A O 2
ATOM 1242 N N . ASN A 1 30 ? -11.025 0.419 -5.693 1.00 0.00 565 ASN A N 2
ATOM 1243 C CA . ASN A 1 30 ? -11.112 0.507 -4.240 1.00 0.00 565 ASN A CA 2
ATOM 1244 C C . ASN A 1 30 ? -12.512 0.904 -3.812 1.00 0.00 565 ASN A C 2
ATOM 1245 O O . ASN A 1 30 ? -13.117 0.257 -2.962 1.00 0.00 565 ASN A O 2
ATOM 1256 N N . LEU A 1 31 ? -13.034 1.962 -4.422 1.00 0.00 566 LEU A N 2
ATOM 1257 C CA . LEU A 1 31 ? -14.331 2.450 -4.106 1.00 0.00 566 LEU A CA 2
ATOM 1258 C C . LEU A 1 31 ? -15.362 1.357 -4.303 1.00 0.00 566 LEU A C 2
ATOM 1259 O O . LEU A 1 31 ? -16.228 1.145 -3.451 1.00 0.00 566 LEU A O 2
ATOM 1275 N N . GLN A 1 32 ? -15.271 0.652 -5.425 1.00 0.00 567 GLN A N 2
ATOM 1276 C CA . GLN A 1 32 ? -16.235 -0.392 -5.701 1.00 0.00 567 GLN A CA 2
ATOM 1277 C C . GLN A 1 32 ? -16.065 -1.615 -4.835 1.00 0.00 567 GLN A C 2
ATOM 1278 O O . GLN A 1 32 ? -17.060 -2.192 -4.412 1.00 0.00 567 GLN A O 2
ATOM 1292 N N . ALA A 1 33 ? -14.845 -2.041 -4.572 1.00 0.00 568 ALA A N 2
ATOM 1293 C CA . ALA A 1 33 ? -14.681 -3.190 -3.713 1.00 0.00 568 ALA A CA 2
ATOM 1294 C C . ALA A 1 33 ? -15.355 -2.890 -2.385 1.00 0.00 568 ALA A C 2
ATOM 1295 O O . ALA A 1 33 ? -15.898 -3.783 -1.724 1.00 0.00 568 ALA A O 2
ATOM 1302 N N . LEU A 1 34 ? -15.368 -1.603 -2.018 1.00 0.00 569 LEU A N 2
ATOM 1303 C CA . LEU A 1 34 ? -15.967 -1.175 -0.789 1.00 0.00 569 LEU A CA 2
ATOM 1304 C C . LEU A 1 34 ? -17.480 -1.238 -0.857 1.00 0.00 569 LEU A C 2
ATOM 1305 O O . LEU A 1 34 ? -18.142 -1.522 0.139 1.00 0.00 569 LEU A O 2
ATOM 1321 N N . ILE A 1 35 ? -18.030 -0.951 -2.031 1.00 0.00 570 ILE A N 2
ATOM 1322 C CA . ILE A 1 35 ? -19.469 -0.994 -2.213 1.00 0.00 570 ILE A CA 2
ATOM 1323 C C . ILE A 1 35 ? -19.926 -2.446 -2.259 1.00 0.00 570 ILE A C 2
ATOM 1324 O O . ILE A 1 35 ? -20.946 -2.818 -1.677 1.00 0.00 570 ILE A O 2
ATOM 1340 N N . ALA A 1 36 ? -19.146 -3.257 -2.969 1.00 0.00 571 ALA A N 2
ATOM 1341 C CA . ALA A 1 36 ? -19.419 -4.677 -3.123 1.00 0.00 571 ALA A CA 2
ATOM 1342 C C . ALA A 1 36 ? -19.496 -5.385 -1.778 1.00 0.00 571 ALA A C 2
ATOM 1343 O O . ALA A 1 36 ? -20.204 -6.383 -1.641 1.00 0.00 571 ALA A O 2
ATOM 1350 N N . THR A 1 37 ? -18.770 -4.879 -0.780 1.00 0.00 572 THR A N 2
ATOM 1351 C CA . THR A 1 37 ? -18.807 -5.500 0.538 1.00 0.00 572 THR A CA 2
ATOM 1352 C C . THR A 1 37 ? -19.749 -4.739 1.469 1.00 0.00 572 THR A C 2
ATOM 1353 O O . THR A 1 37 ? -20.471 -5.339 2.267 1.00 0.00 572 THR A O 2
ATOM 1364 N N . GLY A 1 38 ? -19.734 -3.412 1.359 1.00 0.00 573 GLY A N 2
ATOM 1365 C CA . GLY A 1 38 ? -20.630 -2.587 2.153 1.00 0.00 573 GLY A CA 2
ATOM 1366 C C . GLY A 1 38 ? -20.004 -2.097 3.447 1.00 0.00 573 GLY A C 2
ATOM 1367 O O . GLY A 1 38 ? -20.711 -1.842 4.422 1.00 0.00 573 GLY A O 2
ATOM 1371 N N . GLY A 1 39 ? -18.680 -1.960 3.462 1.00 0.00 574 GLY A N 2
ATOM 1372 C CA . GL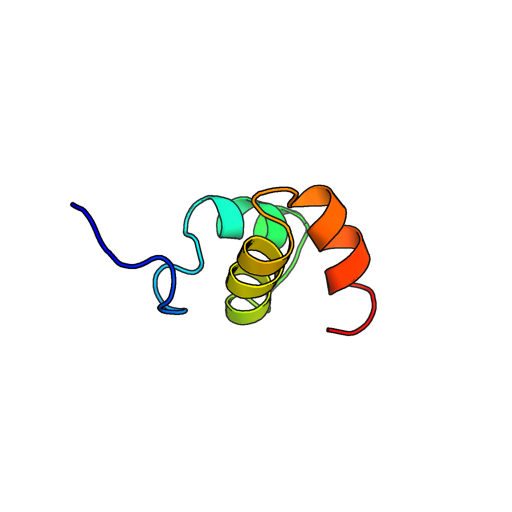Y A 1 39 ? -18.000 -1.497 4.662 1.00 0.00 574 GLY A CA 2
ATOM 1373 C C . GLY A 1 39 ? -16.893 -2.437 5.101 1.00 0.00 574 GLY A C 2
ATOM 1374 O O . GLY A 1 39 ? -15.889 -2.005 5.663 1.00 0.00 574 GLY A O 2
ATOM 1378 N N . ASP A 1 40 ? -17.094 -3.728 4.865 1.00 0.00 575 ASP A N 2
ATOM 1379 C CA . ASP A 1 40 ? -16.108 -4.736 5.204 1.00 0.00 575 ASP A CA 2
ATOM 1380 C C . ASP A 1 40 ? -14.956 -4.625 4.222 1.00 0.00 575 ASP A C 2
ATOM 1381 O O . ASP A 1 40 ? -14.852 -5.389 3.264 1.00 0.00 575 ASP A O 2
ATOM 1390 N N . ILE A 1 41 ? -14.097 -3.653 4.482 1.00 0.00 576 ILE A N 2
ATOM 1391 C CA . ILE A 1 41 ? -12.972 -3.349 3.621 1.00 0.00 576 ILE A CA 2
ATOM 1392 C C . ILE A 1 41 ? -11.994 -4.487 3.587 1.00 0.00 576 ILE A C 2
ATOM 1393 O O . ILE A 1 41 ? -11.432 -4.790 2.546 1.00 0.00 576 ILE A O 2
ATOM 1409 N N . ASN A 1 42 ? -11.846 -5.132 4.726 1.00 0.00 577 ASN A N 2
ATOM 1410 C CA . ASN A 1 42 ? -10.963 -6.262 4.880 1.00 0.00 577 ASN A CA 2
ATOM 1411 C C . ASN A 1 42 ? -11.484 -7.402 4.020 1.00 0.00 577 ASN A C 2
ATOM 1412 O O . ASN A 1 42 ? -10.727 -8.124 3.364 1.00 0.00 577 ASN A O 2
ATOM 1423 N N . ALA A 1 43 ? -12.802 -7.529 4.036 1.00 0.00 578 ALA A N 2
ATOM 1424 C CA . ALA A 1 43 ? -13.487 -8.531 3.244 1.00 0.00 578 ALA A CA 2
ATOM 1425 C C . ALA A 1 43 ? -13.300 -8.180 1.778 1.00 0.00 578 ALA A C 2
ATOM 1426 O O . ALA A 1 43 ? -13.194 -9.052 0.912 1.00 0.00 578 ALA A O 2
ATOM 1433 N N . ALA A 1 44 ? -13.242 -6.875 1.522 1.00 0.00 579 ALA A N 2
ATOM 1434 C CA . ALA A 1 44 ? -13.045 -6.356 0.181 1.00 0.00 579 ALA A CA 2
ATOM 1435 C C . ALA A 1 44 ? -11.607 -6.562 -0.274 1.00 0.00 579 ALA A C 2
ATOM 1436 O O . ALA A 1 44 ? -11.366 -6.784 -1.445 1.00 0.00 579 ALA A O 2
ATOM 1443 N N . ILE A 1 45 ? -10.658 -6.488 0.658 1.00 0.00 580 ILE A N 2
ATOM 1444 C CA . ILE A 1 45 ? -9.255 -6.668 0.337 1.00 0.00 580 ILE A CA 2
ATOM 1445 C C . ILE A 1 45 ? -9.008 -8.063 -0.223 1.00 0.00 580 ILE A C 2
ATOM 1446 O O . ILE A 1 45 ? -8.363 -8.236 -1.258 1.00 0.00 580 ILE A O 2
ATOM 1462 N N . GLU A 1 46 ? -9.538 -9.047 0.485 1.00 0.00 581 GLU A N 2
ATOM 1463 C CA . GLU A 1 46 ? -9.382 -10.453 0.123 1.00 0.00 581 GLU A CA 2
ATOM 1464 C C . GLU A 1 46 ? -10.116 -10.792 -1.168 1.00 0.00 581 GLU A C 2
ATOM 1465 O O . GLU A 1 46 ? -9.638 -11.590 -1.973 1.00 0.00 581 GLU A O 2
ATOM 1477 N N . ARG A 1 47 ? -11.279 -10.181 -1.362 1.00 0.00 582 ARG A N 2
ATOM 1478 C CA . ARG A 1 47 ? -12.077 -10.441 -2.553 1.00 0.00 582 ARG A CA 2
ATOM 1479 C C . ARG A 1 47 ? -11.507 -9.692 -3.758 1.00 0.00 582 ARG A C 2
ATOM 1480 O O . ARG A 1 47 ? -11.479 -10.209 -4.875 1.00 0.00 582 ARG A O 2
ATOM 1501 N N . LEU A 1 48 ? -11.052 -8.465 -3.509 1.00 0.00 583 LEU A N 2
ATOM 1502 C CA . LEU A 1 48 ? -10.508 -7.600 -4.514 1.00 0.00 583 LEU A CA 2
ATOM 1503 C C . LEU A 1 48 ? -9.238 -8.189 -5.106 1.00 0.00 583 LEU A C 2
ATOM 1504 O O . LEU A 1 48 ? -9.012 -8.118 -6.314 1.00 0.00 583 LEU A O 2
ATOM 1520 N N . LEU A 1 49 ? -8.413 -8.772 -4.248 1.00 0.00 584 LEU A N 2
ATOM 1521 C CA . LEU A 1 49 ? -7.199 -9.386 -4.650 1.00 0.00 584 LEU A CA 2
ATOM 1522 C C . LEU A 1 49 ? -7.509 -10.769 -5.214 1.00 0.00 584 LEU A C 2
ATOM 1523 O O . LEU A 1 49 ? -6.701 -11.369 -5.925 1.00 0.00 584 LEU A O 2
ATOM 1539 N N . GLY A 1 50 ? -8.712 -11.251 -4.897 1.00 0.00 585 GLY A N 2
ATOM 1540 C CA . GLY A 1 50 ? -9.142 -12.558 -5.361 1.00 0.00 585 GLY A CA 2
ATOM 1541 C C . GLY A 1 50 ? -9.550 -12.557 -6.822 1.00 0.00 585 GLY A C 2
ATOM 1542 O O . GLY A 1 50 ? -10.072 -13.550 -7.326 1.00 0.00 585 GLY A O 2
ATOM 1546 N N . SER A 1 51 ? -9.310 -11.440 -7.502 1.00 0.00 586 SER A N 2
ATOM 1547 C CA . SER A 1 51 ? -9.657 -11.316 -8.914 1.00 0.00 586 SER A CA 2
ATOM 1548 C C . SER A 1 51 ? -8.610 -10.495 -9.661 1.00 0.00 586 SER A C 2
ATOM 1549 O O . SER A 1 51 ? -8.939 -9.529 -10.350 1.00 0.00 586 SER A O 2
ATOM 1557 N N . SER A 1 52 ? -7.348 -10.893 -9.521 1.00 0.00 587 SER A N 2
ATOM 1558 C CA . SER A 1 52 ? -6.242 -10.198 -10.176 1.00 0.00 587 SER A CA 2
ATOM 1559 C C . SER A 1 52 ? -6.276 -8.704 -9.871 1.00 0.00 587 SER A C 2
ATOM 1560 O O . SER A 1 52 ? -6.785 -7.938 -10.719 1.00 0.00 587 SER A O 2
ATOM 1569 N N . GLY A 1 1 ? -25.508 18.217 -3.048 1.00 0.00 536 GLY A N 3
ATOM 1570 C CA . GLY A 1 1 ? -24.932 17.869 -1.720 1.00 0.00 536 GLY A CA 3
ATOM 1571 C C . GLY A 1 1 ? -25.364 16.496 -1.241 1.00 0.00 536 GLY A C 3
ATOM 1572 O O . GLY A 1 1 ? -25.934 16.363 -0.158 1.00 0.00 536 GLY A O 3
ATOM 1578 N N . SER A 1 2 ? -25.092 15.478 -2.050 1.00 0.00 537 SER A N 3
ATOM 1579 C CA . SER A 1 2 ? -25.454 14.106 -1.704 1.00 0.00 537 SER A CA 3
ATOM 1580 C C . SER A 1 2 ? -24.589 13.089 -2.459 1.00 0.00 537 SER A C 3
ATOM 1581 O O . SER A 1 2 ? -23.981 12.217 -1.836 1.00 0.00 537 SER A O 3
ATOM 1589 N N . PRO A 1 3 ? -24.514 13.176 -3.806 1.00 0.00 538 PRO A N 3
ATOM 1590 C CA . PRO A 1 3 ? -23.710 12.242 -4.603 1.00 0.00 538 PRO A CA 3
ATOM 1591 C C . PRO A 1 3 ? -22.216 12.531 -4.501 1.00 0.00 538 PRO A C 3
ATOM 1592 O O . PRO A 1 3 ? -21.656 13.265 -5.318 1.00 0.00 538 PRO A O 3
ATOM 1603 N N . GLU A 1 4 ? -21.574 11.950 -3.492 1.00 0.00 539 GLU A N 3
ATOM 1604 C CA . GLU A 1 4 ? -20.141 12.149 -3.283 1.00 0.00 539 GLU A CA 3
ATOM 1605 C C . GLU A 1 4 ? -19.411 10.820 -3.072 1.00 0.00 539 GLU A C 3
ATOM 1606 O O . GLU A 1 4 ? -18.357 10.587 -3.662 1.00 0.00 539 GLU A O 3
ATOM 1618 N N . PHE A 1 5 ? -19.972 9.956 -2.228 1.00 0.00 540 PHE A N 3
ATOM 1619 C CA . PHE A 1 5 ? -19.363 8.659 -1.947 1.00 0.00 540 PHE A CA 3
ATOM 1620 C C . PHE A 1 5 ? -19.448 7.737 -3.160 1.00 0.00 540 PHE A C 3
ATOM 1621 O O . PHE A 1 5 ? -18.581 6.887 -3.365 1.00 0.00 540 PHE A O 3
ATOM 1638 N N . GLN A 1 6 ? -20.497 7.912 -3.957 1.00 0.00 541 GLN A N 3
ATOM 1639 C CA . GLN A 1 6 ? -20.698 7.093 -5.148 1.00 0.00 541 GLN A CA 3
ATOM 1640 C C . GLN A 1 6 ? -19.523 7.226 -6.116 1.00 0.00 541 GLN A C 3
ATOM 1641 O O . GLN A 1 6 ? -18.993 6.228 -6.600 1.00 0.00 541 GLN A O 3
ATOM 1655 N N . ASN A 1 7 ? -19.126 8.464 -6.396 1.00 0.00 542 ASN A N 3
ATOM 1656 C CA . ASN A 1 7 ? -18.012 8.722 -7.304 1.00 0.00 542 ASN A CA 3
ATOM 1657 C C . ASN A 1 7 ? -16.707 8.142 -6.754 1.00 0.00 542 ASN A C 3
ATOM 1658 O O . ASN A 1 7 ? -16.430 8.252 -5.559 1.00 0.00 542 ASN A O 3
ATOM 1669 N N . PRO A 1 8 ? -15.886 7.513 -7.620 1.00 0.00 543 PRO A N 3
ATOM 1670 C CA . PRO A 1 8 ? -14.612 6.913 -7.208 1.00 0.00 543 PRO A CA 3
ATOM 1671 C C . PRO A 1 8 ? -13.486 7.936 -7.089 1.00 0.00 543 PRO A C 3
ATOM 1672 O O . PRO A 1 8 ? -12.319 7.572 -6.936 1.00 0.00 543 PRO A O 3
ATOM 1683 N N . GLU A 1 9 ? -13.840 9.215 -7.162 1.00 0.00 544 GLU A N 3
ATOM 1684 C CA . GLU A 1 9 ? -12.852 10.283 -7.061 1.00 0.00 544 GLU A CA 3
ATOM 1685 C C . GLU A 1 9 ? -12.373 10.387 -5.627 1.00 0.00 544 GLU A C 3
ATOM 1686 O O . GLU A 1 9 ? -11.178 10.307 -5.343 1.00 0.00 544 GLU A O 3
ATOM 1698 N N . VAL A 1 10 ? -13.326 10.565 -4.729 1.00 0.00 545 VAL A N 3
ATOM 1699 C CA . VAL A 1 10 ? -13.023 10.632 -3.315 1.00 0.00 545 VAL A CA 3
ATOM 1700 C C . VAL A 1 10 ? -12.556 9.260 -2.871 1.00 0.00 545 VAL A C 3
ATOM 1701 O O . VAL A 1 10 ? -11.643 9.122 -2.057 1.00 0.00 545 VAL A O 3
ATOM 1714 N N . ARG A 1 11 ? -13.226 8.247 -3.425 1.00 0.00 546 ARG A N 3
ATOM 1715 C CA . ARG A 1 11 ? -12.941 6.880 -3.164 1.00 0.00 546 ARG A CA 3
ATOM 1716 C C . ARG A 1 11 ? -13.378 6.457 -1.789 1.00 0.00 546 ARG A C 3
ATOM 1717 O O . ARG A 1 11 ? -12.722 5.646 -1.148 1.00 0.00 546 ARG A O 3
ATOM 1738 N N . PHE A 1 12 ? -14.518 6.966 -1.345 1.00 0.00 547 PHE A N 3
ATOM 1739 C CA . PHE A 1 12 ? -15.003 6.582 -0.042 1.00 0.00 547 PHE A CA 3
ATOM 1740 C C . PHE A 1 12 ? -14.051 7.104 1.038 1.00 0.00 547 PHE A C 3
ATOM 1741 O O . PHE A 1 12 ? -13.901 6.503 2.099 1.00 0.00 547 PHE A O 3
ATOM 1758 N N . GLN A 1 13 ? -13.396 8.220 0.705 1.00 0.00 548 GLN A N 3
ATOM 1759 C CA . GLN A 1 13 ? -12.438 8.917 1.561 1.00 0.00 548 GLN A CA 3
ATOM 1760 C C . GLN A 1 13 ? -11.711 8.013 2.553 1.00 0.00 548 GLN A C 3
ATOM 1761 O O . GLN A 1 13 ? -10.578 7.597 2.321 1.00 0.00 548 GLN A O 3
ATOM 1775 N N . GLN A 1 14 ? -12.365 7.723 3.657 1.00 0.00 549 GLN A N 3
ATOM 1776 C CA . GLN A 1 14 ? -11.763 6.900 4.711 1.00 0.00 549 GLN A CA 3
ATOM 1777 C C . GLN A 1 14 ? -11.694 5.428 4.297 1.00 0.00 549 GLN A C 3
ATOM 1778 O O . GLN A 1 14 ? -10.651 4.785 4.411 1.00 0.00 549 GLN A O 3
ATOM 1792 N N . GLN A 1 15 ? -12.819 4.908 3.833 1.00 0.00 550 GLN A N 3
ATOM 1793 C CA . GLN A 1 15 ? -12.891 3.543 3.359 1.00 0.00 550 GLN A CA 3
ATOM 1794 C C . GLN A 1 15 ? -11.741 3.321 2.367 1.00 0.00 550 GLN A C 3
ATOM 1795 O O . GLN A 1 15 ? -11.114 2.247 2.308 1.00 0.00 550 GLN A O 3
ATOM 1809 N N . LEU A 1 16 ? -11.467 4.378 1.606 1.00 0.00 551 LEU A N 3
ATOM 1810 C CA . LEU A 1 16 ? -10.369 4.398 0.643 1.00 0.00 551 LEU A CA 3
ATOM 1811 C C . LEU A 1 16 ? -9.047 4.236 1.364 1.00 0.00 551 LEU A C 3
ATOM 1812 O O . LEU A 1 16 ? -8.186 3.476 0.941 1.00 0.00 551 LEU A O 3
ATOM 1828 N N . GLU A 1 17 ? -8.898 4.972 2.457 1.00 0.00 552 GLU A N 3
ATOM 1829 C CA . GLU A 1 17 ? -7.678 4.929 3.239 1.00 0.00 552 GLU A CA 3
ATOM 1830 C C . GLU A 1 17 ? -7.334 3.494 3.604 1.00 0.00 552 GLU A C 3
ATOM 1831 O O . GLU A 1 17 ? -6.161 3.145 3.717 1.00 0.00 552 GLU A O 3
ATOM 1843 N N . GLN A 1 18 ? -8.357 2.664 3.788 1.00 0.00 553 GLN A N 3
ATOM 1844 C CA . GLN A 1 18 ? -8.141 1.283 4.139 1.00 0.00 553 GLN A CA 3
ATOM 1845 C C . GLN A 1 18 ? -7.628 0.454 2.959 1.00 0.00 553 GLN A C 3
ATOM 1846 O O . GLN A 1 18 ? -6.508 -0.089 3.016 1.00 0.00 553 GLN A O 3
ATOM 1860 N N . LEU A 1 19 ? -8.391 0.364 1.858 1.00 0.00 554 LEU A N 3
ATOM 1861 C CA . LEU A 1 19 ? -7.915 -0.420 0.722 1.00 0.00 554 LEU A CA 3
ATOM 1862 C C . LEU A 1 19 ? -6.639 0.178 0.160 1.00 0.00 554 LEU A C 3
ATOM 1863 O O . LEU A 1 19 ? -5.792 -0.537 -0.380 1.00 0.00 554 LEU A O 3
ATOM 1879 N N . SER A 1 20 ? -6.503 1.487 0.291 1.00 0.00 555 SER A N 3
ATOM 1880 C CA . SER A 1 20 ? -5.309 2.167 -0.167 1.00 0.00 555 SER A CA 3
ATOM 1881 C C . SER A 1 20 ? -4.160 1.776 0.740 1.00 0.00 555 SER A C 3
ATOM 1882 O O . SER A 1 20 ? -3.029 1.594 0.287 1.00 0.00 555 SER A O 3
ATOM 1890 N N . ALA A 1 21 ? -4.458 1.658 2.036 1.00 0.00 556 ALA A N 3
ATOM 1891 C CA . ALA A 1 21 ? -3.460 1.264 3.013 1.00 0.00 556 ALA A CA 3
ATOM 1892 C C . ALA A 1 21 ? -2.816 -0.061 2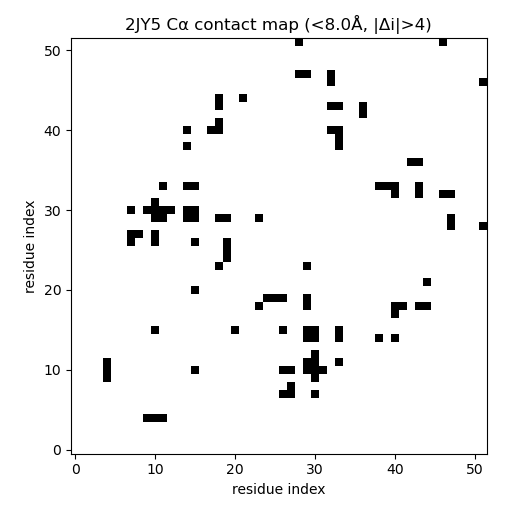.645 1.00 0.00 556 ALA A C 3
ATOM 1893 O O . ALA A 1 21 ? -1.673 -0.317 3.027 1.00 0.00 556 ALA A O 3
ATOM 1900 N N . MET A 1 22 ? -3.527 -0.915 1.905 1.00 0.00 557 MET A N 3
ATOM 1901 C CA . MET A 1 22 ? -2.949 -2.197 1.495 1.00 0.00 557 MET A CA 3
ATOM 1902 C C . MET A 1 22 ? -2.174 -2.031 0.182 1.00 0.00 557 MET A C 3
ATOM 1903 O O . MET A 1 22 ? -1.993 -2.982 -0.579 1.00 0.00 557 MET A O 3
ATOM 1917 N N . GLY A 1 23 ? -1.720 -0.800 -0.045 1.00 0.00 558 GLY A N 3
ATOM 1918 C CA . GLY A 1 23 ? -0.960 -0.463 -1.246 1.00 0.00 558 GLY A CA 3
ATOM 1919 C C . GLY A 1 23 ? -1.548 -1.047 -2.525 1.00 0.00 558 GLY A C 3
ATOM 1920 O O . GLY A 1 23 ? -0.819 -1.572 -3.365 1.00 0.00 558 GLY A O 3
ATOM 1924 N N . PHE A 1 24 ? -2.866 -0.951 -2.671 1.00 0.00 559 PHE A N 3
ATOM 1925 C CA . PHE A 1 24 ? -3.528 -1.476 -3.860 1.00 0.00 559 PHE A CA 3
ATOM 1926 C C . PHE A 1 24 ? -3.349 -0.591 -5.094 1.00 0.00 559 PHE A C 3
ATOM 1927 O O . PHE A 1 24 ? -3.132 -1.112 -6.189 1.00 0.00 559 PHE A O 3
ATOM 1944 N N . LEU A 1 25 ? -3.452 0.731 -4.940 1.00 0.00 560 LEU A N 3
ATOM 1945 C CA . LEU A 1 25 ? -3.270 1.654 -6.062 1.00 0.00 560 LEU A CA 3
ATOM 1946 C C . LEU A 1 25 ? -4.366 1.515 -7.118 1.00 0.00 560 LEU A C 3
ATOM 1947 O O . LEU A 1 25 ? -4.287 2.129 -8.182 1.00 0.00 560 LEU A O 3
ATOM 1963 N N . ASN A 1 26 ? -5.386 0.715 -6.825 1.00 0.00 561 ASN A N 3
ATOM 1964 C CA . ASN A 1 26 ? -6.495 0.519 -7.756 1.00 0.00 561 ASN A CA 3
ATOM 1965 C C . ASN A 1 26 ? -7.758 1.201 -7.228 1.00 0.00 561 ASN A C 3
ATOM 1966 O O . ASN A 1 26 ? -8.648 0.544 -6.701 1.00 0.00 561 ASN A O 3
ATOM 1977 N N . ARG A 1 27 ? -7.837 2.518 -7.413 1.00 0.00 562 ARG A N 3
ATOM 1978 C CA . ARG A 1 27 ? -8.974 3.305 -6.924 1.00 0.00 562 ARG A CA 3
ATOM 1979 C C . ARG A 1 27 ? -10.296 2.810 -7.513 1.00 0.00 562 ARG A C 3
ATOM 1980 O O . ARG A 1 27 ? -11.352 2.932 -6.891 1.00 0.00 562 ARG A O 3
ATOM 2001 N N . GLU A 1 28 ? -10.220 2.254 -8.713 1.00 0.00 563 GLU A N 3
ATOM 2002 C CA . GLU A 1 28 ? -11.406 1.751 -9.400 1.00 0.00 563 GLU A CA 3
ATOM 2003 C C . GLU A 1 28 ? -12.018 0.571 -8.647 1.00 0.00 563 GLU A C 3
ATOM 2004 O O . GLU A 1 28 ? -13.206 0.577 -8.300 1.00 0.00 563 GLU A O 3
ATOM 2016 N N . ALA A 1 29 ? -11.185 -0.414 -8.343 1.00 0.00 564 ALA A N 3
ATOM 2017 C CA . ALA A 1 29 ? -11.642 -1.607 -7.652 1.00 0.00 564 ALA A CA 3
ATOM 2018 C C . ALA A 1 29 ? -11.794 -1.328 -6.163 1.00 0.00 564 ALA A C 3
ATOM 2019 O O . ALA A 1 29 ? -12.544 -2.001 -5.465 1.00 0.00 564 ALA A O 3
ATOM 2026 N N . ASN A 1 30 ? -11.042 -0.339 -5.691 1.00 0.00 565 ASN A N 3
ATOM 2027 C CA . ASN A 1 30 ? -11.085 0.028 -4.278 1.00 0.00 565 ASN A CA 3
ATOM 2028 C C . ASN A 1 30 ? -12.485 0.474 -3.878 1.00 0.00 565 ASN A C 3
ATOM 2029 O O . ASN A 1 30 ? -13.092 -0.109 -2.980 1.00 0.00 565 ASN A O 3
ATOM 2040 N N . LEU A 1 31 ? -13.008 1.504 -4.548 1.00 0.00 566 LEU A N 3
ATOM 2041 C CA . LEU A 1 31 ? -14.322 1.980 -4.275 1.00 0.00 566 LEU A CA 3
ATOM 2042 C C . LEU A 1 31 ? -15.330 0.903 -4.605 1.00 0.00 566 LEU A C 3
ATOM 2043 O O . LEU A 1 31 ? -16.388 0.810 -3.982 1.00 0.00 566 LEU A O 3
ATOM 2059 N N . GLN A 1 32 ? -14.995 0.083 -5.594 1.00 0.00 567 GLN A N 3
ATOM 2060 C CA . GLN A 1 32 ? -15.881 -0.990 -5.993 1.00 0.00 567 GLN A CA 3
ATOM 2061 C C . GLN A 1 32 ? -15.949 -2.076 -4.932 1.00 0.00 567 GLN A C 3
ATOM 2062 O O . GLN A 1 32 ? -16.982 -2.704 -4.764 1.00 0.00 567 GLN A O 3
ATOM 2076 N N . ALA A 1 33 ? -14.857 -2.287 -4.212 1.00 0.00 568 ALA A N 3
ATOM 2077 C CA . ALA A 1 33 ? -14.825 -3.303 -3.170 1.00 0.00 568 ALA A CA 3
ATOM 2078 C C . ALA A 1 33 ? -15.541 -2.814 -1.916 1.00 0.00 568 ALA A C 3
ATOM 2079 O O . ALA A 1 33 ? -16.265 -3.572 -1.264 1.00 0.00 568 ALA A O 3
ATOM 2086 N N . LEU A 1 34 ? -15.359 -1.533 -1.597 1.00 0.00 569 LEU A N 3
ATOM 2087 C CA . LEU A 1 34 ? -15.978 -0.952 -0.448 1.00 0.00 569 LEU A CA 3
ATOM 2088 C C . LEU A 1 34 ? -17.493 -0.965 -0.603 1.00 0.00 569 LEU A C 3
ATOM 2089 O O . LEU A 1 34 ? -18.217 -1.388 0.296 1.00 0.00 569 LEU A O 3
ATOM 2105 N N . ILE A 1 35 ? -17.960 -0.491 -1.749 1.00 0.00 570 ILE A N 3
ATOM 2106 C CA . ILE A 1 35 ? -19.386 -0.462 -2.040 1.00 0.00 570 ILE A CA 3
ATOM 2107 C C . ILE A 1 35 ? -19.937 -1.874 -2.258 1.00 0.00 570 ILE A C 3
ATOM 2108 O O . ILE A 1 35 ? -21.039 -2.192 -1.812 1.00 0.00 570 ILE A O 3
ATOM 2124 N N . ALA A 1 36 ? -19.161 -2.718 -2.943 1.00 0.00 571 ALA A N 3
ATOM 2125 C CA . ALA A 1 36 ? -19.587 -4.088 -3.228 1.00 0.00 571 ALA A CA 3
ATOM 2126 C C . ALA A 1 36 ? -19.666 -4.952 -1.976 1.00 0.00 571 ALA A C 3
ATOM 2127 O O . ALA A 1 36 ? -20.274 -6.023 -2.010 1.00 0.00 571 ALA A O 3
ATOM 2134 N N . THR A 1 37 ? -19.069 -4.510 -0.871 1.00 0.00 572 THR A N 3
ATOM 2135 C CA . THR A 1 37 ? -19.128 -5.301 0.346 1.00 0.00 572 THR A CA 3
ATOM 2136 C C . THR A 1 37 ? -20.052 -4.640 1.363 1.00 0.00 572 THR A C 3
ATOM 2137 O O . THR A 1 37 ? -20.824 -5.317 2.045 1.00 0.00 572 THR A O 3
ATOM 2148 N N . GLY A 1 38 ? -19.967 -3.315 1.462 1.00 0.00 573 GLY A N 3
ATOM 2149 C CA . GLY A 1 38 ? -20.855 -2.587 2.349 1.00 0.00 573 GLY A CA 3
ATOM 2150 C C . GLY A 1 38 ? -20.242 -2.338 3.714 1.00 0.00 573 GLY A C 3
ATOM 2151 O O . GLY A 1 38 ? -20.912 -2.494 4.736 1.00 0.00 573 GLY A O 3
ATOM 2155 N N . GLY A 1 39 ? -18.968 -1.942 3.741 1.00 0.00 574 GLY A N 3
ATOM 2156 C CA . GLY A 1 39 ? -18.306 -1.684 5.009 1.00 0.00 574 GLY A CA 3
ATOM 2157 C C . GLY A 1 39 ? -17.238 -2.713 5.319 1.00 0.00 574 GLY A C 3
ATOM 2158 O O . GLY A 1 39 ? -16.227 -2.400 5.945 1.00 0.00 574 GLY A O 3
ATOM 2162 N N . ASP A 1 40 ? -17.473 -3.948 4.893 1.00 0.00 575 ASP A N 3
ATOM 2163 C CA . ASP A 1 40 ? -16.523 -5.027 5.096 1.00 0.00 575 ASP A CA 3
ATOM 2164 C C . ASP A 1 40 ? -15.349 -4.817 4.158 1.00 0.00 575 ASP A C 3
ATOM 2165 O O . ASP A 1 40 ? -15.320 -5.335 3.042 1.00 0.00 575 ASP A O 3
ATOM 2174 N N . ILE A 1 41 ? -14.381 -4.049 4.632 1.00 0.00 576 ILE A N 3
ATOM 2175 C CA . ILE A 1 41 ? -13.222 -3.695 3.837 1.00 0.00 576 ILE A CA 3
ATOM 2176 C C . ILE A 1 41 ? -12.233 -4.834 3.766 1.00 0.00 576 ILE A C 3
ATOM 2177 O O . ILE A 1 41 ? -11.528 -4.977 2.780 1.00 0.00 576 ILE A O 3
ATOM 2193 N N . ASN A 1 42 ? -12.250 -5.674 4.791 1.00 0.00 577 ASN A N 3
ATOM 2194 C CA . ASN A 1 42 ? -11.369 -6.824 4.883 1.00 0.00 577 ASN A CA 3
ATOM 2195 C C . ASN A 1 42 ? -11.780 -7.833 3.824 1.00 0.00 577 ASN A C 3
ATOM 2196 O O . ASN A 1 42 ? -10.972 -8.287 3.010 1.00 0.00 577 ASN A O 3
ATOM 2207 N N . ALA A 1 43 ? -13.061 -8.172 3.863 1.00 0.00 578 ALA A N 3
ATOM 2208 C CA . ALA A 1 43 ? -13.645 -9.074 2.887 1.00 0.00 578 ALA A CA 3
ATOM 2209 C C . ALA A 1 43 ? -13.435 -8.465 1.508 1.00 0.00 578 ALA A C 3
ATOM 2210 O O . ALA A 1 43 ? -13.288 -9.164 0.501 1.00 0.00 578 ALA A O 3
ATOM 2217 N N . ALA A 1 44 ? -13.397 -7.133 1.501 1.00 0.00 579 ALA A N 3
ATOM 2218 C CA . ALA A 1 44 ? -13.199 -6.366 0.286 1.00 0.00 579 ALA A CA 3
ATOM 2219 C C . ALA A 1 44 ? -11.745 -6.432 -0.169 1.00 0.00 579 ALA A C 3
ATOM 2220 O O . ALA A 1 44 ? -11.463 -6.315 -1.357 1.00 0.00 579 ALA A O 3
ATOM 2227 N N . ILE A 1 45 ? -10.822 -6.629 0.779 1.00 0.00 580 ILE A N 3
ATOM 2228 C CA . ILE A 1 45 ? -9.409 -6.709 0.465 1.00 0.00 580 ILE A CA 3
ATOM 2229 C C . ILE A 1 45 ? -9.102 -7.988 -0.299 1.00 0.00 580 ILE A C 3
ATOM 2230 O O . ILE A 1 45 ? -8.355 -7.980 -1.278 1.00 0.00 580 ILE A O 3
ATOM 2246 N N . GLU A 1 46 ? -9.692 -9.087 0.163 1.00 0.00 581 GLU A N 3
ATOM 2247 C CA . GLU A 1 46 ? -9.479 -10.398 -0.443 1.00 0.00 581 GLU A CA 3
ATOM 2248 C C . GLU A 1 46 ? -10.122 -10.479 -1.823 1.00 0.00 581 GLU A C 3
ATOM 2249 O O . GLU A 1 46 ? -9.573 -11.084 -2.744 1.00 0.00 581 GLU A O 3
ATOM 2261 N N . ARG A 1 47 ? -11.292 -9.864 -1.951 1.00 0.00 582 ARG A N 3
ATOM 2262 C CA . ARG A 1 47 ? -12.022 -9.876 -3.214 1.00 0.00 582 ARG A CA 3
ATOM 2263 C C . ARG A 1 47 ? -11.377 -8.920 -4.213 1.00 0.00 582 ARG A C 3
ATOM 2264 O O . ARG A 1 47 ? -11.400 -9.154 -5.421 1.00 0.00 582 ARG A O 3
ATOM 2285 N N . LEU A 1 48 ? -10.802 -7.838 -3.690 1.00 0.00 583 LEU A N 3
ATOM 2286 C CA . LEU A 1 48 ? -10.176 -6.832 -4.487 1.00 0.00 583 LEU A CA 3
ATOM 2287 C C . LEU A 1 48 ? -8.870 -7.338 -5.063 1.00 0.00 583 LEU A C 3
ATOM 2288 O O . LEU A 1 48 ? -8.474 -6.958 -6.166 1.00 0.00 583 LEU A O 3
ATOM 2304 N N . LEU A 1 49 ? -8.210 -8.207 -4.321 1.00 0.00 584 LEU A N 3
ATOM 2305 C CA . LEU A 1 49 ? -6.980 -8.760 -4.727 1.00 0.00 584 LEU A CA 3
ATOM 2306 C C . LEU A 1 49 ? -7.285 -9.863 -5.735 1.00 0.00 584 LEU A C 3
ATOM 2307 O O . LEU A 1 49 ? -6.412 -10.335 -6.463 1.00 0.00 584 LEU A O 3
ATOM 2323 N N . GLY A 1 50 ? -8.569 -10.237 -5.778 1.00 0.00 585 GLY A N 3
ATOM 2324 C CA . GLY A 1 50 ? -9.017 -11.268 -6.697 1.00 0.00 585 GLY A CA 3
ATOM 2325 C C . GLY A 1 50 ? -9.089 -12.638 -6.054 1.00 0.00 585 GLY A C 3
ATOM 2326 O O . GLY A 1 50 ? -9.588 -13.586 -6.660 1.00 0.00 585 GLY A O 3
ATOM 2330 N N . SER A 1 51 ? -8.599 -12.736 -4.819 1.00 0.00 586 SER A N 3
ATOM 2331 C CA . SER A 1 51 ? -8.596 -13.999 -4.084 1.00 0.00 586 SER A CA 3
ATOM 2332 C C . SER A 1 51 ? -8.189 -15.163 -4.985 1.00 0.00 586 SER A C 3
ATOM 2333 O O . SER A 1 51 ? -9.014 -16.007 -5.333 1.00 0.00 586 SER A O 3
ATOM 2341 N N . SER A 1 52 ? -6.912 -15.197 -5.360 1.00 0.00 587 SER A N 3
ATOM 2342 C CA . SER A 1 52 ? -6.392 -16.254 -6.223 1.00 0.00 587 SER A CA 3
ATOM 2343 C C . SER A 1 52 ? -7.156 -16.310 -7.543 1.00 0.00 587 SER A C 3
ATOM 2344 O O . SER A 1 52 ? -6.771 -15.575 -8.479 1.00 0.00 587 SER A O 3
ATOM 2353 N N . GLY A 1 1 ? -23.033 14.173 4.145 1.00 0.00 536 GLY A N 4
ATOM 2354 C CA . GLY A 1 1 ? -22.712 14.182 2.692 1.00 0.00 536 GLY A CA 4
ATOM 2355 C C . GLY A 1 1 ? -21.220 14.231 2.427 1.00 0.00 536 GLY A C 4
ATOM 2356 O O . GLY A 1 1 ? -20.784 14.702 1.377 1.00 0.00 536 GLY A O 4
ATOM 2362 N N . SER A 1 2 ? -20.436 13.746 3.385 1.00 0.00 537 SER A N 4
ATOM 2363 C CA . SER A 1 2 ? -18.983 13.737 3.252 1.00 0.00 537 SER A CA 4
ATOM 2364 C C . SER A 1 2 ? -18.515 12.612 2.320 1.00 0.00 537 SER A C 4
ATOM 2365 O O . SER A 1 2 ? -17.753 12.863 1.387 1.00 0.00 537 SER A O 4
ATOM 2373 N N . PRO A 1 3 ? -18.959 11.354 2.551 1.00 0.00 538 PRO A N 4
ATOM 2374 C CA . PRO A 1 3 ? -18.565 10.220 1.710 1.00 0.00 538 PRO A CA 4
ATOM 2375 C C . PRO A 1 3 ? -19.348 10.167 0.401 1.00 0.00 538 PRO A C 4
ATOM 2376 O O . PRO A 1 3 ? -20.187 9.288 0.204 1.00 0.00 538 PRO A O 4
ATOM 2387 N N . GLU A 1 4 ? -19.070 11.119 -0.488 1.00 0.00 539 GLU A N 4
ATOM 2388 C CA . GLU A 1 4 ? -19.744 11.194 -1.782 1.00 0.00 539 GLU A CA 4
ATOM 2389 C C . GLU A 1 4 ? -19.813 9.830 -2.466 1.00 0.00 539 GLU A C 4
ATOM 2390 O O . GLU A 1 4 ? -18.790 9.205 -2.745 1.00 0.00 539 GLU A O 4
ATOM 2402 N N . PHE A 1 5 ? -21.037 9.383 -2.732 1.00 0.00 540 PHE A N 4
ATOM 2403 C CA . PHE A 1 5 ? -21.304 8.105 -3.386 1.00 0.00 540 PHE A CA 4
ATOM 2404 C C . PHE A 1 5 ? -21.582 8.334 -4.868 1.00 0.00 540 PHE A C 4
ATOM 2405 O O . PHE A 1 5 ? -21.861 7.399 -5.618 1.00 0.00 540 PHE A O 4
ATOM 2422 N N . GLN A 1 6 ? -21.499 9.599 -5.270 1.00 0.00 541 GLN A N 4
ATOM 2423 C CA . GLN A 1 6 ? -21.827 9.990 -6.636 1.00 0.00 541 GLN A CA 4
ATOM 2424 C C . GLN A 1 6 ? -20.760 9.528 -7.628 1.00 0.00 541 GLN A C 4
ATOM 2425 O O . GLN A 1 6 ? -21.061 8.824 -8.593 1.00 0.00 541 GLN A O 4
ATOM 2439 N N . ASN A 1 7 ? -19.516 9.926 -7.387 1.00 0.00 542 ASN A N 4
ATOM 2440 C CA . ASN A 1 7 ? -18.411 9.559 -8.269 1.00 0.00 542 ASN A CA 4
ATOM 2441 C C . ASN A 1 7 ? -17.256 8.922 -7.495 1.00 0.00 542 ASN A C 4
ATOM 2442 O O . ASN A 1 7 ? -17.068 9.193 -6.309 1.00 0.00 542 ASN A O 4
ATOM 2453 N N . PRO A 1 8 ? -16.460 8.060 -8.170 1.00 0.00 543 PRO A N 4
ATOM 2454 C CA . PRO A 1 8 ? -15.320 7.380 -7.547 1.00 0.00 543 PRO A CA 4
ATOM 2455 C C . PRO A 1 8 ? -14.100 8.284 -7.408 1.00 0.00 543 PRO A C 4
ATOM 2456 O O . PRO A 1 8 ? -12.996 7.816 -7.139 1.00 0.00 543 PRO A O 4
ATOM 2467 N N . GLU A 1 9 ? -14.308 9.579 -7.608 1.00 0.00 544 GLU A N 4
ATOM 2468 C CA . GLU A 1 9 ? -13.225 10.546 -7.489 1.00 0.00 544 GLU A CA 4
ATOM 2469 C C . GLU A 1 9 ? -12.804 10.604 -6.037 1.00 0.00 544 GLU A C 4
ATOM 2470 O O . GLU A 1 9 ? -11.617 10.621 -5.709 1.00 0.00 544 GLU A O 4
ATOM 2482 N N . VAL A 1 10 ? -13.807 10.630 -5.175 1.00 0.00 545 VAL A N 4
ATOM 2483 C CA . VAL A 1 10 ? -13.583 10.628 -3.748 1.00 0.00 545 VAL A CA 4
ATOM 2484 C C . VAL A 1 10 ? -13.201 9.218 -3.335 1.00 0.00 545 VAL A C 4
ATOM 2485 O O . VAL A 1 10 ? -12.461 9.019 -2.376 1.00 0.00 545 VAL A O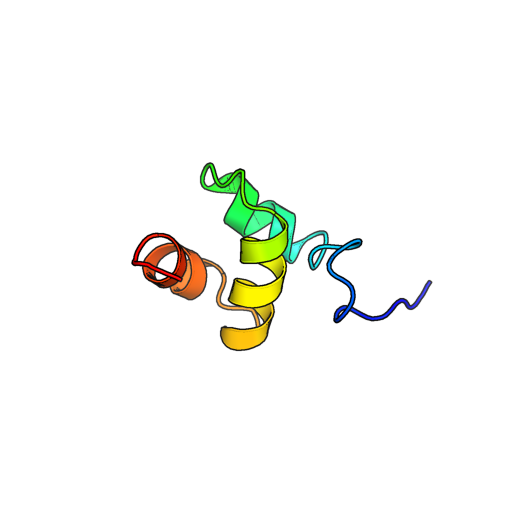 4
ATOM 2498 N N . ARG A 1 11 ? -13.776 8.253 -4.066 1.00 0.00 546 ARG A N 4
ATOM 2499 C CA . ARG A 1 11 ? -13.544 6.830 -3.891 1.00 0.00 546 ARG A CA 4
ATOM 2500 C C . ARG A 1 11 ? -13.683 6.423 -2.440 1.00 0.00 546 ARG A C 4
ATOM 2501 O O . ARG A 1 11 ? -12.825 5.764 -1.871 1.00 0.00 546 ARG A O 4
ATOM 2522 N N . PHE A 1 12 ? -14.812 6.806 -1.854 1.00 0.00 547 PHE A N 4
ATOM 2523 C CA . PHE A 1 12 ? -15.100 6.473 -0.472 1.00 0.00 547 PHE A CA 4
ATOM 2524 C C . PHE A 1 12 ? -14.043 7.061 0.467 1.00 0.00 547 PHE A C 4
ATOM 2525 O O . PHE A 1 12 ? -13.862 6.580 1.581 1.00 0.00 547 PHE A O 4
ATOM 2542 N N . GLN A 1 13 ? -13.311 8.054 -0.049 1.00 0.00 548 GLN A N 4
ATOM 2543 C CA . GLN A 1 13 ? -12.277 8.793 0.679 1.00 0.00 548 GLN A CA 4
ATOM 2544 C C . GLN A 1 13 ? -11.598 7.995 1.789 1.00 0.00 548 GLN A C 4
ATOM 2545 O O . GLN A 1 13 ? -10.464 7.539 1.640 1.00 0.00 548 GLN A O 4
ATOM 2559 N N . GLN A 1 14 ? -12.295 7.838 2.898 1.00 0.00 549 GLN A N 4
ATOM 2560 C CA . GLN A 1 14 ? -11.746 7.126 4.058 1.00 0.00 549 GLN A CA 4
ATOM 2561 C C . GLN A 1 14 ? -11.672 5.628 3.791 1.00 0.00 549 GLN A C 4
ATOM 2562 O O . GLN A 1 14 ? -10.641 4.986 3.999 1.00 0.00 549 GLN A O 4
ATOM 2576 N N . GLN A 1 15 ? -12.785 5.079 3.345 1.00 0.00 550 GLN A N 4
ATOM 2577 C CA . GLN A 1 15 ? -12.860 3.678 3.017 1.00 0.00 550 GLN A CA 4
ATOM 2578 C C . GLN A 1 15 ? -11.745 3.350 2.026 1.00 0.00 550 GLN A C 4
ATOM 2579 O O . GLN A 1 15 ? -11.074 2.312 2.130 1.00 0.00 550 GLN A O 4
ATOM 2593 N N . LEU A 1 16 ? -11.553 4.250 1.055 1.00 0.00 551 LEU A N 4
ATOM 2594 C CA . LEU A 1 16 ? -10.468 4.105 0.089 1.00 0.00 551 LEU A CA 4
ATOM 2595 C C . LEU A 1 16 ? -9.144 4.006 0.833 1.00 0.00 551 LEU A C 4
ATOM 2596 O O . LEU A 1 16 ? -8.267 3.224 0.477 1.00 0.00 551 LEU A O 4
ATOM 2612 N N . GLU A 1 17 ? -9.025 4.832 1.871 1.00 0.00 552 GLU A N 4
ATOM 2613 C CA . GLU A 1 17 ? -7.819 4.881 2.678 1.00 0.00 552 GLU A CA 4
ATOM 2614 C C . GLU A 1 17 ? -7.485 3.501 3.217 1.00 0.00 552 GLU A C 4
ATOM 2615 O O . GLU A 1 17 ? -6.314 3.166 3.394 1.00 0.00 552 GLU A O 4
ATOM 2627 N N . GLN A 1 18 ? -8.516 2.701 3.487 1.00 0.00 553 GLN A N 4
ATOM 2628 C CA . GLN A 1 18 ? -8.298 1.365 3.990 1.00 0.00 553 GLN A CA 4
ATOM 2629 C C . GLN A 1 18 ? -7.798 0.431 2.887 1.00 0.00 553 GLN A C 4
ATOM 2630 O O . GLN A 1 18 ? -6.711 -0.152 3.027 1.00 0.00 553 GLN A O 4
ATOM 2644 N N . LEU A 1 19 ? -8.549 0.259 1.781 1.00 0.00 554 LEU A N 4
ATOM 2645 C CA . LEU A 1 19 ? -8.045 -0.586 0.706 1.00 0.00 554 LEU A CA 4
ATOM 2646 C C . LEU A 1 19 ? -6.684 -0.100 0.242 1.00 0.00 554 LEU A C 4
ATOM 2647 O O . LEU A 1 19 ? -5.853 -0.887 -0.214 1.00 0.00 554 LEU A O 4
ATOM 2663 N N . SER A 1 20 ? -6.461 1.199 0.361 1.00 0.00 555 SER A N 4
ATOM 2664 C CA . SER A 1 20 ? -5.186 1.777 -0.005 1.00 0.00 555 SER A CA 4
ATOM 2665 C C . SER A 1 20 ? -4.145 1.338 1.009 1.00 0.00 555 SER A C 4
ATOM 2666 O O . SER A 1 20 ? -3.001 1.049 0.661 1.00 0.00 555 SER A O 4
ATOM 2674 N N . ALA A 1 21 ? -4.558 1.303 2.276 1.00 0.00 556 ALA A N 4
ATOM 2675 C CA . ALA A 1 21 ? -3.681 0.882 3.356 1.00 0.00 556 ALA A CA 4
ATOM 2676 C C . ALA A 1 21 ? -3.058 -0.489 3.120 1.00 0.00 556 ALA A C 4
ATOM 2677 O O . ALA A 1 21 ? -1.909 -0.706 3.507 1.00 0.00 556 ALA A O 4
ATOM 2684 N N . MET A 1 22 ? -3.776 -1.429 2.494 1.00 0.00 557 MET A N 4
ATOM 2685 C CA . MET A 1 22 ? -3.203 -2.753 2.243 1.00 0.00 557 MET A CA 4
ATOM 2686 C C . MET A 1 22 ? -2.664 -2.849 0.819 1.00 0.00 557 MET A C 4
ATOM 2687 O O . MET A 1 22 ? -2.502 -3.943 0.277 1.00 0.00 557 MET A O 4
ATOM 2701 N N . GLY A 1 23 ? -2.389 -1.697 0.228 1.00 0.00 558 GLY A N 4
ATOM 2702 C CA . GLY A 1 23 ? -1.883 -1.656 -1.130 1.00 0.00 558 GLY A CA 4
ATOM 2703 C C . GLY A 1 23 ? -2.809 -0.894 -2.050 1.00 0.00 558 GLY A C 4
ATOM 2704 O O . GLY A 1 23 ? -3.047 0.293 -1.835 1.00 0.00 558 GLY A O 4
ATOM 2708 N N . PHE A 1 24 ? -3.338 -1.574 -3.069 1.00 0.00 559 PHE A N 4
ATOM 2709 C CA . PHE A 1 24 ? -4.257 -0.999 -4.048 1.00 0.00 559 PHE A CA 4
ATOM 2710 C C . PHE A 1 24 ? -4.101 0.495 -4.299 1.00 0.00 559 PHE A C 4
ATOM 2711 O O . PHE A 1 24 ? -4.471 1.340 -3.482 1.00 0.00 559 PHE A O 4
ATOM 2728 N N . LEU A 1 25 ? -3.574 0.790 -5.482 1.00 0.00 560 LEU A N 4
ATOM 2729 C CA . LEU A 1 25 ? -3.367 2.156 -5.934 1.00 0.00 560 LEU A CA 4
ATOM 2730 C C . LEU A 1 25 ? -4.403 2.484 -6.999 1.00 0.00 560 LEU A C 4
ATOM 2731 O O . LEU A 1 25 ? -4.309 3.494 -7.698 1.00 0.00 560 LEU A O 4
ATOM 2747 N N . ASN A 1 26 ? -5.399 1.607 -7.104 1.00 0.00 561 ASN A N 4
ATOM 2748 C CA . ASN A 1 26 ? -6.478 1.766 -8.068 1.00 0.00 561 ASN A CA 4
ATOM 2749 C C . ASN A 1 26 ? -7.687 2.392 -7.386 1.00 0.00 561 ASN A C 4
ATOM 2750 O O . ASN A 1 26 ? -8.363 1.754 -6.580 1.00 0.00 561 ASN A O 4
ATOM 2761 N N . ARG A 1 27 ? -7.954 3.642 -7.734 1.00 0.00 562 ARG A N 4
ATOM 2762 C CA . ARG A 1 27 ? -9.056 4.396 -7.151 1.00 0.00 562 ARG A CA 4
ATOM 2763 C C . ARG A 1 27 ? -10.406 3.722 -7.391 1.00 0.00 562 ARG A C 4
ATOM 2764 O O . ARG A 1 27 ? -11.101 3.339 -6.444 1.00 0.00 562 ARG A O 4
ATOM 2785 N N . GLU A 1 28 ? -10.767 3.587 -8.659 1.00 0.00 563 GLU A N 4
ATOM 2786 C CA . GLU A 1 28 ? -12.036 2.980 -9.042 1.00 0.00 563 GLU A CA 4
ATOM 2787 C C . GLU A 1 28 ? -12.213 1.586 -8.444 1.00 0.00 563 GLU A C 4
ATOM 2788 O O . GLU A 1 28 ? -13.323 1.208 -8.048 1.00 0.00 563 GLU A O 4
ATOM 2800 N N . ALA A 1 29 ? -11.121 0.831 -8.334 1.00 0.00 564 ALA A N 4
ATOM 2801 C CA . ALA A 1 29 ? -11.192 -0.530 -7.824 1.00 0.00 564 ALA A CA 4
ATOM 2802 C C . ALA A 1 29 ? -11.324 -0.560 -6.308 1.00 0.00 564 ALA A C 4
ATOM 2803 O O . ALA A 1 29 ? -11.860 -1.519 -5.750 1.00 0.00 564 ALA A O 4
ATOM 2810 N N . ASN A 1 30 ? -10.845 0.486 -5.633 1.00 0.00 565 ASN A N 4
ATOM 2811 C CA . ASN A 1 30 ? -10.918 0.522 -4.178 1.00 0.00 565 ASN A CA 4
ATOM 2812 C C . ASN A 1 30 ? -12.349 0.732 -3.739 1.00 0.00 565 ASN A C 4
ATOM 2813 O O . ASN A 1 30 ? -12.903 -0.068 -2.989 1.00 0.00 565 ASN A O 4
ATOM 2824 N N . LEU A 1 31 ? -12.958 1.806 -4.233 1.00 0.00 566 LEU A N 4
ATOM 2825 C CA . LEU A 1 31 ? -14.311 2.123 -3.888 1.00 0.00 566 LEU A CA 4
ATOM 2826 C C . LEU A 1 31 ? -15.242 0.971 -4.203 1.00 0.00 566 LEU A C 4
ATOM 2827 O O . LEU A 1 31 ? -16.086 0.609 -3.385 1.00 0.00 566 LEU A O 4
ATOM 2843 N N . GLN A 1 32 ? -15.105 0.388 -5.383 1.00 0.00 567 GLN A N 4
ATOM 2844 C CA . GLN A 1 32 ? -15.995 -0.691 -5.748 1.00 0.00 567 GLN A CA 4
ATOM 2845 C C . GLN A 1 32 ? -15.894 -1.872 -4.823 1.00 0.00 567 GLN A C 4
ATOM 2846 O O . GLN A 1 32 ? -16.914 -2.453 -4.463 1.00 0.00 567 GLN A O 4
ATOM 2860 N N . ALA A 1 33 ? -14.700 -2.252 -4.436 1.00 0.00 568 ALA A N 4
ATOM 2861 C CA . ALA A 1 33 ? -14.586 -3.348 -3.512 1.00 0.00 568 ALA A CA 4
ATOM 2862 C C . ALA A 1 33 ? -15.278 -2.953 -2.214 1.00 0.00 568 ALA A C 4
ATOM 2863 O O . ALA A 1 33 ? -15.824 -3.802 -1.498 1.00 0.00 568 ALA A O 4
ATOM 2870 N N . LEU A 1 34 ? -15.302 -1.640 -1.931 1.00 0.00 569 LEU A N 4
ATOM 2871 C CA . LEU A 1 34 ? -15.908 -1.134 -0.730 1.00 0.00 569 LEU A CA 4
ATOM 2872 C C . LEU A 1 34 ? -17.424 -1.192 -0.774 1.00 0.00 569 LEU A C 4
ATOM 2873 O O . LEU A 1 34 ? -18.059 -1.561 0.211 1.00 0.00 569 LEU A O 4
ATOM 2889 N N . ILE A 1 35 ? -18.010 -0.819 -1.907 1.00 0.00 570 ILE A N 4
ATOM 2890 C CA . ILE A 1 35 ? -19.455 -0.859 -2.031 1.00 0.00 570 ILE A CA 4
ATOM 2891 C C . ILE A 1 35 ? -19.894 -2.315 -2.132 1.00 0.00 570 ILE A C 4
ATOM 2892 O O . ILE A 1 35 ? -20.932 -2.713 -1.604 1.00 0.00 570 ILE A O 4
ATOM 2908 N N . ALA A 1 36 ? -19.069 -3.098 -2.829 1.00 0.00 571 ALA A N 4
ATOM 2909 C CA . ALA A 1 36 ? -19.317 -4.520 -3.032 1.00 0.00 571 ALA A CA 4
ATOM 2910 C C . ALA A 1 36 ? -19.460 -5.267 -1.713 1.00 0.00 571 ALA A C 4
ATOM 2911 O O . ALA A 1 36 ? -20.210 -6.240 -1.630 1.00 0.00 571 ALA A O 4
ATOM 2918 N N . THR A 1 37 ? -18.748 -4.822 -0.677 1.00 0.00 572 THR A N 4
ATOM 2919 C CA . THR A 1 37 ? -18.847 -5.483 0.618 1.00 0.00 572 THR A CA 4
ATOM 2920 C C . THR A 1 37 ? -19.773 -4.702 1.544 1.00 0.00 572 THR A C 4
ATOM 2921 O O . THR A 1 37 ? -20.544 -5.283 2.306 1.00 0.00 572 THR A O 4
ATOM 2932 N N . GLY A 1 38 ? -19.685 -3.377 1.465 1.00 0.00 573 GLY A N 4
ATOM 2933 C CA . GLY A 1 38 ? -20.554 -2.525 2.257 1.00 0.00 573 GLY A CA 4
ATOM 2934 C C . GLY A 1 38 ? -19.927 -2.096 3.571 1.00 0.00 573 GLY A C 4
ATOM 2935 O O . GLY A 1 38 ? -20.637 -1.831 4.540 1.00 0.00 573 GLY A O 4
ATOM 2939 N N . GLY A 1 39 ? -18.596 -2.023 3.609 1.00 0.00 574 GLY A N 4
ATOM 2940 C CA . GLY A 1 39 ? -17.920 -1.619 4.832 1.00 0.00 574 GLY A CA 4
ATOM 2941 C C . GLY A 1 39 ? -16.842 -2.599 5.247 1.00 0.00 574 GLY A C 4
ATOM 2942 O O . GLY A 1 39 ? -15.840 -2.213 5.847 1.00 0.00 574 GLY A O 4
ATOM 2946 N N . ASP A 1 40 ? -17.058 -3.872 4.939 1.00 0.00 575 ASP A N 4
ATOM 2947 C CA . ASP A 1 40 ? -16.090 -4.914 5.257 1.00 0.00 575 ASP A CA 4
ATOM 2948 C C . ASP A 1 40 ? -14.943 -4.808 4.270 1.00 0.00 575 ASP A C 4
ATOM 2949 O O . ASP A 1 40 ? -14.843 -5.578 3.316 1.00 0.00 575 ASP A O 4
ATOM 2958 N N . ILE A 1 41 ? -14.087 -3.831 4.518 1.00 0.00 576 ILE A N 4
ATOM 2959 C CA . ILE A 1 41 ? -12.967 -3.527 3.646 1.00 0.00 576 ILE A CA 4
ATOM 2960 C C . ILE A 1 41 ? -11.991 -4.670 3.594 1.00 0.00 576 ILE A C 4
ATOM 2961 O O . ILE A 1 41 ? -11.467 -4.990 2.539 1.00 0.00 576 ILE A O 4
ATOM 2977 N N . ASN A 1 42 ? -11.814 -5.309 4.733 1.00 0.00 577 ASN A N 4
ATOM 2978 C CA . ASN A 1 42 ? -10.923 -6.433 4.876 1.00 0.00 577 ASN A CA 4
ATOM 2979 C C . ASN A 1 42 ? -11.432 -7.576 4.013 1.00 0.00 577 ASN A C 4
ATOM 2980 O O . ASN A 1 42 ? -10.674 -8.265 3.327 1.00 0.00 577 ASN A O 4
ATOM 2991 N N . ALA A 1 43 ? -12.743 -7.747 4.066 1.00 0.00 578 ALA A N 4
ATOM 2992 C CA . ALA A 1 43 ? -13.413 -8.761 3.274 1.00 0.00 578 ALA A CA 4
ATOM 2993 C C . ALA A 1 43 ? -13.227 -8.399 1.813 1.00 0.00 578 ALA A C 4
ATOM 2994 O O . ALA A 1 43 ? -12.971 -9.253 0.958 1.00 0.00 578 ALA A O 4
ATOM 3001 N N . ALA A 1 44 ? -13.320 -7.097 1.553 1.00 0.00 579 ALA A N 4
ATOM 3002 C CA . ALA A 1 44 ? -13.150 -6.559 0.219 1.00 0.00 579 ALA A CA 4
ATOM 3003 C C . ALA A 1 44 ? -11.736 -6.802 -0.276 1.00 0.00 579 ALA A C 4
ATOM 3004 O O . ALA A 1 44 ? -11.525 -7.051 -1.454 1.00 0.00 579 ALA A O 4
ATOM 3011 N N . ILE A 1 45 ? -10.767 -6.736 0.635 1.00 0.00 580 ILE A N 4
ATOM 3012 C CA . ILE A 1 45 ? -9.382 -6.952 0.288 1.00 0.00 580 ILE A CA 4
ATOM 3013 C C . ILE A 1 45 ? -9.183 -8.379 -0.214 1.00 0.00 580 ILE A C 4
ATOM 3014 O O . ILE A 1 45 ? -8.417 -8.626 -1.139 1.00 0.00 580 ILE A O 4
ATOM 3030 N N . GLU A 1 46 ? -9.905 -9.303 0.407 1.00 0.00 581 GLU A N 4
ATOM 3031 C CA . GLU A 1 46 ? -9.824 -10.725 0.068 1.00 0.00 581 GLU A CA 4
ATOM 3032 C C . GLU A 1 46 ? -10.358 -11.019 -1.333 1.00 0.00 581 GLU A C 4
ATOM 3033 O O . GLU A 1 46 ? -9.747 -11.774 -2.090 1.00 0.00 581 GLU A O 4
ATOM 3045 N N . ARG A 1 47 ? -11.499 -10.428 -1.672 1.00 0.00 582 ARG A N 4
ATOM 3046 C CA . ARG A 1 47 ? -12.100 -10.667 -2.985 1.00 0.00 582 ARG A CA 4
ATOM 3047 C C . ARG A 1 47 ? -11.434 -9.820 -4.062 1.00 0.00 582 ARG A C 4
ATOM 3048 O O . ARG A 1 47 ? -11.192 -10.288 -5.175 1.00 0.00 582 ARG A O 4
ATOM 3069 N N . LEU A 1 48 ? -11.145 -8.561 -3.720 1.00 0.00 583 LEU A N 4
ATOM 3070 C CA . LEU A 1 48 ? -10.546 -7.627 -4.622 1.00 0.00 583 LEU A CA 4
ATOM 3071 C C . LEU A 1 48 ? -9.221 -8.173 -5.118 1.00 0.00 583 LEU A C 4
ATOM 3072 O O . LEU A 1 48 ? -8.896 -8.070 -6.302 1.00 0.00 583 LEU A O 4
ATOM 3088 N N . LEU A 1 49 ? -8.463 -8.757 -4.203 1.00 0.00 584 LEU A N 4
ATOM 3089 C CA . LEU A 1 49 ? -7.221 -9.356 -4.507 1.00 0.00 584 LEU A CA 4
ATOM 3090 C C . LEU A 1 49 ? -7.496 -10.781 -4.971 1.00 0.00 584 LEU A C 4
ATOM 3091 O O . LEU A 1 49 ? -6.688 -11.399 -5.665 1.00 0.00 584 LEU A O 4
ATOM 3107 N N . GLY A 1 50 ? -8.677 -11.280 -4.586 1.00 0.00 585 GLY A N 4
ATOM 3108 C CA . GLY A 1 50 ? -9.075 -12.628 -4.955 1.00 0.00 585 GLY A CA 4
ATOM 3109 C C . GLY A 1 50 ? -9.130 -12.828 -6.458 1.00 0.00 585 GLY A C 4
ATOM 3110 O O . GLY A 1 50 ? -8.221 -13.418 -7.045 1.00 0.00 585 GLY A O 4
ATOM 3114 N N . SER A 1 51 ? -10.199 -12.337 -7.080 1.00 0.00 586 SER A N 4
ATOM 3115 C CA . SER A 1 51 ? -10.378 -12.459 -8.525 1.00 0.00 586 SER A CA 4
ATOM 3116 C C . SER A 1 51 ? -10.390 -13.923 -8.959 1.00 0.00 586 SER A C 4
ATOM 3117 O O . SER A 1 51 ? -10.378 -14.829 -8.127 1.00 0.00 586 SER A O 4
ATOM 3125 N N . SER A 1 52 ? -10.421 -14.143 -10.271 1.00 0.00 587 SER A N 4
ATOM 3126 C CA . SER A 1 52 ? -10.436 -15.494 -10.821 1.00 0.00 587 SER A CA 4
ATOM 3127 C C . SER A 1 52 ? -9.024 -16.065 -10.902 1.00 0.00 587 SER A C 4
ATOM 3128 O O . SER A 1 52 ? -8.609 -16.753 -9.947 1.00 0.00 587 SER A O 4
ATOM 3137 N N . GLY A 1 1 ? -2.992 7.316 12.726 1.00 0.00 536 GLY A N 5
ATOM 3138 C CA . GLY A 1 1 ? -1.959 8.129 12.029 1.00 0.00 536 GLY A CA 5
ATOM 3139 C C . GLY A 1 1 ? -2.543 9.352 11.352 1.00 0.00 536 GLY A C 5
ATOM 3140 O O . GLY A 1 1 ? -2.661 10.414 11.965 1.00 0.00 536 GLY A O 5
ATOM 3146 N N . SER A 1 2 ? -2.910 9.204 10.081 1.00 0.00 537 SER A N 5
ATOM 3147 C CA . SER A 1 2 ? -3.484 10.306 9.318 1.00 0.00 537 SER A CA 5
ATOM 3148 C C . SER A 1 2 ? -4.471 9.786 8.270 1.00 0.00 537 SER A C 5
ATOM 3149 O O . SER A 1 2 ? -4.077 9.083 7.339 1.00 0.00 537 SER A O 5
ATOM 3157 N N . PRO A 1 3 ? -5.772 10.123 8.403 1.00 0.00 538 PRO A N 5
ATOM 3158 C CA . PRO A 1 3 ? -6.798 9.676 7.454 1.00 0.00 538 PRO A CA 5
ATOM 3159 C C . PRO A 1 3 ? -6.633 10.318 6.078 1.00 0.00 538 PRO A C 5
ATOM 3160 O O . PRO A 1 3 ? -5.997 11.364 5.952 1.00 0.00 538 PRO A O 5
ATOM 3171 N N . GLU A 1 4 ? -7.226 9.693 5.057 1.00 0.00 539 GLU A N 5
ATOM 3172 C CA . GLU A 1 4 ? -7.144 10.199 3.684 1.00 0.00 539 GLU A CA 5
ATOM 3173 C C . GLU A 1 4 ? -5.689 10.362 3.259 1.00 0.00 539 GLU A C 5
ATOM 3174 O O . GLU A 1 4 ? -5.019 11.301 3.691 1.00 0.00 539 GLU A O 5
ATOM 3186 N N . PHE A 1 5 ? -5.188 9.468 2.403 1.00 0.00 540 PHE A N 5
ATOM 3187 C CA . PHE A 1 5 ? -3.793 9.567 1.989 1.00 0.00 540 PHE A CA 5
ATOM 3188 C C . PHE A 1 5 ? -3.617 10.354 0.690 1.00 0.00 540 PHE A C 5
ATOM 3189 O O . PHE A 1 5 ? -3.193 11.509 0.726 1.00 0.00 540 PHE A O 5
ATOM 3206 N N . GLN A 1 6 ? -3.936 9.749 -0.458 1.00 0.00 541 GLN A N 5
ATOM 3207 C CA . GLN A 1 6 ? -3.772 10.464 -1.723 1.00 0.00 541 GLN A CA 5
ATOM 3208 C C . GLN A 1 6 ? -4.961 11.373 -2.032 1.00 0.00 541 GLN A C 5
ATOM 3209 O O . GLN A 1 6 ? -4.838 12.599 -2.030 1.00 0.00 541 GLN A O 5
ATOM 3223 N N . ASN A 1 7 ? -6.113 10.755 -2.298 1.00 0.00 542 ASN A N 5
ATOM 3224 C CA . ASN A 1 7 ? -7.339 11.495 -2.592 1.00 0.00 542 ASN A CA 5
ATOM 3225 C C . ASN A 1 7 ? -8.571 10.838 -1.963 1.00 0.00 542 ASN A C 5
ATOM 3226 O O . ASN A 1 7 ? -8.975 9.761 -2.395 1.00 0.00 542 ASN A O 5
ATOM 3237 N N . PRO A 1 8 ? -9.196 11.464 -0.951 1.00 0.00 543 PRO A N 5
ATOM 3238 C CA . PRO A 1 8 ? -10.398 10.918 -0.319 1.00 0.00 543 PRO A CA 5
ATOM 3239 C C . PRO A 1 8 ? -11.664 11.369 -1.048 1.00 0.00 543 PRO A C 5
ATOM 3240 O O . PRO A 1 8 ? -12.769 10.896 -0.789 1.00 0.00 543 PRO A O 5
ATOM 3251 N N . GLU A 1 9 ? -11.456 12.294 -1.962 1.00 0.00 544 GLU A N 5
ATOM 3252 C CA . GLU A 1 9 ? -12.527 12.887 -2.749 1.00 0.00 544 GLU A CA 5
ATOM 3253 C C . GLU A 1 9 ? -13.064 11.925 -3.798 1.00 0.00 544 GLU A C 5
ATOM 3254 O O . GLU A 1 9 ? -14.251 11.961 -4.127 1.00 0.00 544 GLU A O 5
ATOM 3266 N N . VAL A 1 10 ? -12.198 11.070 -4.326 1.00 0.00 545 VAL A N 5
ATOM 3267 C CA . VAL A 1 10 ? -12.608 10.136 -5.357 1.00 0.00 545 VAL A CA 5
ATOM 3268 C C . VAL A 1 10 ? -13.217 8.858 -4.795 1.00 0.00 545 VAL A C 5
ATOM 3269 O O . VAL A 1 10 ? -14.416 8.625 -4.957 1.00 0.00 545 VAL A O 5
ATOM 3282 N N . ARG A 1 11 ? -12.415 8.023 -4.136 1.00 0.00 546 ARG A N 5
ATOM 3283 C CA . ARG A 1 11 ? -12.918 6.757 -3.617 1.00 0.00 546 ARG A CA 5
ATOM 3284 C C . ARG A 1 11 ? -13.221 6.768 -2.124 1.00 0.00 546 ARG A C 5
ATOM 3285 O O . ARG A 1 11 ? -12.338 6.989 -1.313 1.00 0.00 546 ARG A O 5
ATOM 3306 N N . PHE A 1 12 ? -14.491 6.563 -1.788 1.00 0.00 547 PHE A N 5
ATOM 3307 C CA . PHE A 1 12 ? -14.945 6.387 -0.403 1.00 0.00 547 PHE A CA 5
ATOM 3308 C C . PHE A 1 12 ? -14.019 6.978 0.669 1.00 0.00 547 PHE A C 5
ATOM 3309 O O . PHE A 1 12 ? -13.844 6.371 1.726 1.00 0.00 547 PHE A O 5
ATOM 3326 N N . GLN A 1 13 ? -13.425 8.125 0.379 1.00 0.00 548 GLN A N 5
ATOM 3327 C CA . GLN A 1 13 ? -12.528 8.828 1.278 1.00 0.00 548 GLN A CA 5
ATOM 3328 C C . GLN A 1 13 ? -11.783 7.914 2.248 1.00 0.00 548 GLN A C 5
ATOM 3329 O O . GLN A 1 13 ? -10.669 7.457 1.976 1.00 0.00 548 GLN A O 5
ATOM 3343 N N . GLN A 1 14 ? -12.426 7.636 3.356 1.00 0.00 549 GLN A N 5
ATOM 3344 C CA . GLN A 1 14 ? -11.823 6.822 4.418 1.00 0.00 549 GLN A CA 5
ATOM 3345 C C . GLN A 1 14 ? -11.751 5.347 4.043 1.00 0.00 549 GLN A C 5
ATOM 3346 O O . GLN A 1 14 ? -10.694 4.723 4.116 1.00 0.00 549 GLN A O 5
ATOM 3360 N N . GLN A 1 15 ? -12.876 4.802 3.622 1.00 0.00 550 GLN A N 5
ATOM 3361 C CA . GLN A 1 15 ? -12.960 3.419 3.239 1.00 0.00 550 GLN A CA 5
ATOM 3362 C C . GLN A 1 15 ? -11.864 3.068 2.230 1.00 0.00 550 GLN A C 5
ATOM 3363 O O . GLN A 1 15 ? -11.223 2.009 2.313 1.00 0.00 550 GLN A O 5
ATOM 3377 N N . LEU A 1 16 ? -11.649 3.968 1.277 1.00 0.00 551 LEU A N 5
ATOM 3378 C CA . LEU A 1 16 ? -10.602 3.780 0.285 1.00 0.00 551 LEU A CA 5
ATOM 3379 C C . LEU A 1 16 ? -9.254 3.757 0.976 1.00 0.00 551 LEU A C 5
ATOM 3380 O O . LEU A 1 16 ? -8.366 2.992 0.610 1.00 0.00 551 LEU A O 5
ATOM 3396 N N . GLU A 1 17 ? -9.113 4.624 1.973 1.00 0.00 552 GLU A N 5
ATOM 3397 C CA . GLU A 1 17 ? -7.877 4.710 2.724 1.00 0.00 552 GLU A CA 5
ATOM 3398 C C . GLU A 1 17 ? -7.487 3.327 3.209 1.00 0.00 552 GLU A C 5
ATOM 3399 O O . GLU A 1 17 ? -6.303 3.014 3.330 1.00 0.00 552 GLU A O 5
ATOM 3411 N N . GLN A 1 18 ? -8.491 2.496 3.485 1.00 0.00 553 GLN A N 5
ATOM 3412 C CA . GLN A 1 18 ? -8.246 1.151 3.941 1.00 0.00 553 GLN A CA 5
ATOM 3413 C C . GLN A 1 18 ? -7.788 0.239 2.799 1.00 0.00 553 GLN A C 5
ATOM 3414 O O . GLN A 1 18 ? -6.688 -0.330 2.875 1.00 0.00 553 GLN A O 5
ATOM 3428 N N . LEU A 1 19 ? -8.589 0.074 1.726 1.00 0.00 554 LEU A N 5
ATOM 3429 C CA . LEU A 1 19 ? -8.134 -0.771 0.621 1.00 0.00 554 LEU A CA 5
ATOM 3430 C C . LEU A 1 19 ? -6.786 -0.317 0.092 1.00 0.00 554 LEU A C 5
ATOM 3431 O O . LEU A 1 19 ? -5.950 -1.141 -0.274 1.00 0.00 554 LEU A O 5
ATOM 3447 N N . SER A 1 20 ? -6.569 0.987 0.058 1.00 0.00 555 SER A N 5
ATOM 3448 C CA . SER A 1 20 ? -5.303 1.515 -0.406 1.00 0.00 555 SER A CA 5
ATOM 3449 C C . SER A 1 20 ? -4.221 1.147 0.589 1.00 0.00 555 SER A C 5
ATOM 3450 O O . SER A 1 20 ? -3.088 0.844 0.212 1.00 0.00 555 SER A O 5
ATOM 3458 N N . ALA A 1 21 ? -4.581 1.177 1.873 1.00 0.00 556 ALA A N 5
ATOM 3459 C CA . ALA A 1 21 ? -3.648 0.833 2.932 1.00 0.00 556 ALA A CA 5
ATOM 3460 C C . ALA A 1 21 ? -3.007 -0.535 2.733 1.00 0.00 556 ALA A C 5
ATOM 3461 O O . ALA A 1 21 ? -1.839 -0.708 3.080 1.00 0.00 556 ALA A O 5
ATOM 3468 N N . MET A 1 22 ? -3.728 -1.516 2.184 1.00 0.00 557 MET A N 5
ATOM 3469 C CA . MET A 1 22 ? -3.128 -2.838 1.978 1.00 0.00 557 MET A CA 5
ATOM 3470 C C . MET A 1 22 ? -2.317 -2.898 0.681 1.00 0.00 557 MET A C 5
ATOM 3471 O O . MET A 1 22 ? -2.177 -3.956 0.067 1.00 0.00 557 MET A O 5
ATOM 3485 N N . GLY A 1 23 ? -1.789 -1.750 0.279 1.00 0.00 558 GLY A N 5
ATOM 3486 C CA . GLY A 1 23 ? -0.963 -1.674 -0.916 1.00 0.00 558 GLY A CA 5
ATOM 3487 C C . GLY A 1 23 ? -1.718 -1.762 -2.239 1.00 0.00 558 GLY A C 5
ATOM 3488 O O . GLY A 1 23 ? -1.256 -2.423 -3.167 1.00 0.00 558 GLY A O 5
ATOM 3492 N N . PHE A 1 24 ? -2.872 -1.106 -2.334 1.00 0.00 559 PHE A N 5
ATOM 3493 C CA . PHE A 1 24 ? -3.634 -1.087 -3.580 1.00 0.00 559 PHE A CA 5
ATOM 3494 C C . PHE A 1 24 ? -3.655 0.329 -4.157 1.00 0.00 559 PHE A C 5
ATOM 3495 O O . PHE A 1 24 ? -3.892 1.295 -3.431 1.00 0.00 559 PHE A O 5
ATOM 3512 N N . LEU A 1 25 ? -3.407 0.450 -5.461 1.00 0.00 560 LEU A N 5
ATOM 3513 C CA . LEU A 1 25 ? -3.374 1.762 -6.110 1.00 0.00 560 LEU A CA 5
ATOM 3514 C C . LEU A 1 25 ? -4.539 1.966 -7.074 1.00 0.00 560 LEU A C 5
ATOM 3515 O O . LEU A 1 25 ? -4.662 3.029 -7.685 1.00 0.00 560 LEU A O 5
ATOM 3531 N N . ASN A 1 26 ? -5.393 0.959 -7.216 1.00 0.00 561 ASN A N 5
ATOM 3532 C CA . ASN A 1 26 ? -6.538 1.065 -8.115 1.00 0.00 561 ASN A CA 5
ATOM 3533 C C . ASN A 1 26 ? -7.680 1.810 -7.431 1.00 0.00 561 ASN A C 5
ATOM 3534 O O . ASN A 1 26 ? -8.400 1.251 -6.606 1.00 0.00 561 ASN A O 5
ATOM 3545 N N . ARG A 1 27 ? -7.838 3.075 -7.801 1.00 0.00 562 ARG A N 5
ATOM 3546 C CA . ARG A 1 27 ? -8.867 3.936 -7.228 1.00 0.00 562 ARG A CA 5
ATOM 3547 C C . ARG A 1 27 ? -10.267 3.358 -7.425 1.00 0.00 562 ARG A C 5
ATOM 3548 O O . ARG A 1 27 ? -10.911 2.921 -6.471 1.00 0.00 562 ARG A O 5
ATOM 3569 N N . GLU A 1 28 ? -10.735 3.380 -8.667 1.00 0.00 563 GLU A N 5
ATOM 3570 C CA . GLU A 1 28 ? -12.060 2.868 -9.008 1.00 0.00 563 GLU A CA 5
ATOM 3571 C C . GLU A 1 28 ? -12.299 1.472 -8.434 1.00 0.00 563 GLU A C 5
ATOM 3572 O O . GLU A 1 28 ? -13.420 1.137 -8.032 1.00 0.00 563 GLU A O 5
ATOM 3584 N N . ALA A 1 29 ? -11.241 0.674 -8.365 1.00 0.00 564 ALA A N 5
ATOM 3585 C CA . ALA A 1 29 ? -11.346 -0.692 -7.874 1.00 0.00 564 ALA A CA 5
ATOM 3586 C C . ALA A 1 29 ? -11.474 -0.756 -6.357 1.00 0.00 564 ALA A C 5
ATOM 3587 O O . ALA A 1 29 ? -11.998 -1.732 -5.821 1.00 0.00 564 ALA A O 5
ATOM 3594 N N . ASN A 1 30 ? -11.003 0.276 -5.656 1.00 0.00 565 ASN A N 5
ATOM 3595 C CA . ASN A 1 30 ? -11.066 0.273 -4.201 1.00 0.00 565 ASN A CA 5
ATOM 3596 C C . ASN A 1 30 ? -12.455 0.649 -3.736 1.00 0.00 565 ASN A C 5
ATOM 3597 O O . ASN A 1 30 ? -13.070 -0.060 -2.945 1.00 0.00 565 ASN A O 5
ATOM 3608 N N . LEU A 1 31 ? -12.962 1.760 -4.261 1.00 0.00 566 LEU A N 5
ATOM 3609 C CA . LEU A 1 31 ? -14.250 2.239 -3.886 1.00 0.00 566 LEU A CA 5
ATOM 3610 C C . LEU A 1 31 ? -15.305 1.190 -4.178 1.00 0.00 566 LEU A C 5
ATOM 3611 O O . LEU A 1 31 ? -16.185 0.940 -3.357 1.00 0.00 566 LEU A O 5
ATOM 3627 N N . GLN A 1 32 ? -15.220 0.565 -5.345 1.00 0.00 567 GLN A N 5
ATOM 3628 C CA . GLN A 1 32 ? -16.201 -0.439 -5.693 1.00 0.00 567 GLN A CA 5
ATOM 3629 C C . GLN A 1 32 ? -16.109 -1.643 -4.798 1.00 0.00 567 GLN A C 5
ATOM 3630 O O . GLN A 1 32 ? -17.129 -2.168 -4.375 1.00 0.00 567 GLN A O 5
ATOM 3644 N N . ALA A 1 33 ? -14.913 -2.105 -4.521 1.00 0.00 568 ALA A N 5
ATOM 3645 C CA . ALA A 1 33 ? -14.790 -3.225 -3.624 1.00 0.00 568 ALA A CA 5
ATOM 3646 C C . ALA A 1 33 ? -15.458 -2.850 -2.307 1.00 0.00 568 ALA A C 5
ATOM 3647 O O . ALA A 1 33 ? -16.044 -3.697 -1.622 1.00 0.00 568 ALA A O 5
ATOM 3654 N N . LEU A 1 34 ? -15.435 -1.548 -1.985 1.00 0.00 569 LEU A N 5
ATOM 3655 C CA . LEU A 1 34 ? -16.010 -1.060 -0.768 1.00 0.00 569 LEU A CA 5
ATOM 3656 C C . LEU A 1 34 ? -17.529 -1.048 -0.802 1.00 0.00 569 LEU A C 5
ATOM 3657 O O . LEU A 1 34 ? -18.170 -1.466 0.158 1.00 0.00 569 LEU A O 5
ATOM 3673 N N . ILE A 1 35 ? -18.116 -0.552 -1.892 1.00 0.00 570 ILE A N 5
ATOM 3674 C CA . ILE A 1 35 ? -19.566 -0.522 -1.995 1.00 0.00 570 ILE A CA 5
ATOM 3675 C C . ILE A 1 35 ? -20.089 -1.943 -2.181 1.00 0.00 570 ILE A C 5
ATOM 3676 O O . ILE A 1 35 ? -21.075 -2.349 -1.568 1.00 0.00 570 ILE A O 5
ATOM 3692 N N . ALA A 1 36 ? -19.403 -2.688 -3.043 1.00 0.00 571 ALA A N 5
ATOM 3693 C CA . ALA A 1 36 ? -19.748 -4.073 -3.336 1.00 0.00 571 ALA A CA 5
ATOM 3694 C C . ALA A 1 36 ? -19.749 -4.933 -2.078 1.00 0.00 571 ALA A C 5
ATOM 3695 O O . ALA A 1 36 ? -20.418 -5.966 -2.034 1.00 0.00 571 ALA A O 5
ATOM 3702 N N . THR A 1 37 ? -19.007 -4.517 -1.050 1.00 0.00 572 THR A N 5
ATOM 3703 C CA . THR A 1 37 ? -18.978 -5.280 0.188 1.00 0.00 572 THR A CA 5
ATOM 3704 C C . THR A 1 37 ? -19.895 -4.626 1.223 1.00 0.00 572 THR A C 5
ATOM 3705 O O . THR A 1 37 ? -20.571 -5.311 1.993 1.00 0.00 572 THR A O 5
ATOM 3716 N N . GLY A 1 38 ? -19.911 -3.292 1.227 1.00 0.00 573 GLY A N 5
ATOM 3717 C CA . GLY A 1 38 ? -20.790 -2.548 2.117 1.00 0.00 573 GLY A CA 5
ATOM 3718 C C . GLY A 1 38 ? -20.143 -2.170 3.437 1.00 0.00 573 GLY A C 5
ATOM 3719 O O . GLY A 1 38 ? -20.827 -2.063 4.455 1.00 0.00 573 GLY A O 5
ATOM 3723 N N . GLY A 1 39 ? -18.830 -1.961 3.427 1.00 0.00 574 GLY A N 5
ATOM 3724 C CA . GLY A 1 39 ? -18.136 -1.584 4.649 1.00 0.00 574 GLY A CA 5
ATOM 3725 C C . GLY A 1 39 ? -17.075 -2.588 5.050 1.00 0.00 574 GLY A C 5
ATOM 3726 O O . GLY A 1 39 ? -16.084 -2.233 5.682 1.00 0.00 574 GLY A O 5
ATOM 3730 N N . ASP A 1 40 ? -17.298 -3.848 4.699 1.00 0.00 575 ASP A N 5
ATOM 3731 C CA . ASP A 1 40 ? -16.343 -4.905 5.001 1.00 0.00 575 ASP A CA 5
ATOM 3732 C C . ASP A 1 40 ? -15.146 -4.737 4.084 1.00 0.00 575 ASP A C 5
ATOM 3733 O O . ASP A 1 40 ? -15.044 -5.384 3.040 1.00 0.00 575 ASP A O 5
ATOM 3742 N N . ILE A 1 41 ? -14.247 -3.854 4.486 1.00 0.00 576 ILE A N 5
ATOM 3743 C CA . ILE A 1 41 ? -13.080 -3.529 3.690 1.00 0.00 576 ILE A CA 5
ATOM 3744 C C . ILE A 1 41 ? -12.088 -4.663 3.689 1.00 0.00 576 ILE A C 5
ATOM 3745 O O . ILE A 1 41 ? -11.461 -4.931 2.680 1.00 0.00 576 ILE A O 5
ATOM 3761 N N . ASN A 1 42 ? -12.004 -5.349 4.816 1.00 0.00 577 ASN A N 5
ATOM 3762 C CA . ASN A 1 42 ? -11.113 -6.478 4.984 1.00 0.00 577 ASN A CA 5
ATOM 3763 C C . ASN A 1 42 ? -11.556 -7.587 4.045 1.00 0.00 577 ASN A C 5
ATOM 3764 O O . ASN A 1 42 ? -10.755 -8.219 3.353 1.00 0.00 577 ASN A O 5
ATOM 3775 N N . ALA A 1 43 ? -12.863 -7.794 4.049 1.00 0.00 578 ALA A N 5
ATOM 3776 C CA . ALA A 1 43 ? -13.484 -8.776 3.179 1.00 0.00 578 ALA A CA 5
ATOM 3777 C C . ALA A 1 43 ? -13.242 -8.343 1.743 1.00 0.00 578 ALA A C 5
ATOM 3778 O O . ALA A 1 43 ? -13.096 -9.164 0.833 1.00 0.00 578 ALA A O 5
ATOM 3785 N N . ALA A 1 44 ? -13.178 -7.026 1.571 1.00 0.00 579 ALA A N 5
ATOM 3786 C CA . ALA A 1 44 ? -12.945 -6.420 0.271 1.00 0.00 579 ALA A CA 5
ATOM 3787 C C . ALA A 1 44 ? -11.484 -6.544 -0.149 1.00 0.00 579 ALA A C 5
ATOM 3788 O O . ALA A 1 44 ? -11.193 -6.615 -1.332 1.00 0.00 579 ALA A O 5
ATOM 3795 N N . ILE A 1 45 ? -10.566 -6.561 0.822 1.00 0.00 580 ILE A N 5
ATOM 3796 C CA . ILE A 1 45 ? -9.148 -6.669 0.536 1.00 0.00 580 ILE A CA 5
ATOM 3797 C C . ILE A 1 45 ? -8.823 -8.027 -0.067 1.00 0.00 580 ILE A C 5
ATOM 3798 O O . ILE A 1 45 ? -8.158 -8.128 -1.097 1.00 0.00 580 ILE A O 5
ATOM 3814 N N . GLU A 1 46 ? -9.310 -9.065 0.596 1.00 0.00 581 GLU A N 5
ATOM 3815 C CA . GLU A 1 46 ? -9.081 -10.440 0.169 1.00 0.00 581 GLU A CA 5
ATOM 3816 C C . GLU A 1 46 ? -9.801 -10.716 -1.139 1.00 0.00 581 GLU A C 5
ATOM 3817 O O . GLU A 1 46 ? -9.324 -11.481 -1.977 1.00 0.00 581 GLU A O 5
ATOM 3829 N N . ARG A 1 47 ? -10.952 -10.081 -1.302 1.00 0.00 582 ARG A N 5
ATOM 3830 C CA . ARG A 1 47 ? -11.754 -10.244 -2.501 1.00 0.00 582 ARG A CA 5
ATOM 3831 C C . ARG A 1 47 ? -11.155 -9.451 -3.659 1.00 0.00 582 ARG A C 5
ATOM 3832 O O . ARG A 1 47 ? -11.189 -9.883 -4.812 1.00 0.00 582 ARG A O 5
ATOM 3853 N N . LEU A 1 48 ? -10.603 -8.286 -3.334 1.00 0.00 583 LEU A N 5
ATOM 3854 C CA . LEU A 1 48 ? -10.021 -7.401 -4.296 1.00 0.00 583 LEU A CA 5
ATOM 3855 C C . LEU A 1 48 ? -8.746 -7.987 -4.881 1.00 0.00 583 LEU A C 5
ATOM 3856 O O . LEU A 1 48 ? -8.448 -7.806 -6.061 1.00 0.00 583 LEU A O 5
ATOM 3872 N N . LEU A 1 49 ? -8.001 -8.699 -4.050 1.00 0.00 584 LEU A N 5
ATOM 3873 C CA . LEU A 1 49 ? -6.782 -9.300 -4.443 1.00 0.00 584 LEU A CA 5
ATOM 3874 C C . LEU A 1 49 ? -7.082 -10.591 -5.210 1.00 0.00 584 LEU A C 5
ATOM 3875 O O . LEU A 1 49 ? -6.249 -11.100 -5.959 1.00 0.00 584 LEU A O 5
ATOM 3891 N N . GLY A 1 50 ? -8.308 -11.092 -5.024 1.00 0.00 585 GLY A N 5
ATOM 3892 C CA . GLY A 1 50 ? -8.727 -12.308 -5.699 1.00 0.00 585 GLY A CA 5
ATOM 3893 C C . GLY A 1 50 ? -10.029 -12.866 -5.157 1.00 0.00 585 GLY A C 5
ATOM 3894 O O . GLY A 1 50 ? -10.318 -12.746 -3.967 1.00 0.00 585 GLY A O 5
ATOM 3898 N N . SER A 1 51 ? -10.818 -13.480 -6.033 1.00 0.00 586 SER A N 5
ATOM 3899 C CA . SER A 1 51 ? -12.094 -14.063 -5.637 1.00 0.00 586 SER A CA 5
ATOM 3900 C C . SER A 1 51 ? -11.882 -15.383 -4.905 1.00 0.00 586 SER A C 5
ATOM 3901 O O . SER A 1 51 ? -12.621 -15.717 -3.978 1.00 0.00 586 SER A O 5
ATOM 3909 N N . SER A 1 52 ? -10.868 -16.132 -5.327 1.00 0.00 587 SER A N 5
ATOM 3910 C CA . SER A 1 52 ? -10.555 -17.416 -4.712 1.00 0.00 587 SER A CA 5
ATOM 3911 C C . SER A 1 52 ? -9.247 -17.340 -3.930 1.00 0.00 587 SER A C 5
ATOM 3912 O O . SER A 1 52 ? -8.178 -17.554 -4.540 1.00 0.00 587 SER A O 5
ATOM 3921 N N . GLY A 1 1 ? -8.797 19.446 -15.255 1.00 0.00 536 GLY A N 6
ATOM 3922 C CA . GLY A 1 1 ? -10.216 19.496 -14.807 1.00 0.00 536 GLY A CA 6
ATOM 3923 C C . GLY A 1 1 ? -11.034 18.335 -15.340 1.00 0.00 536 GLY A C 6
ATOM 3924 O O . GLY A 1 1 ? -11.619 18.423 -16.419 1.00 0.00 536 GLY A O 6
ATOM 3930 N N . SER A 1 2 ? -11.074 17.244 -14.579 1.00 0.00 537 SER A N 6
ATOM 3931 C CA . SER A 1 2 ? -11.825 16.061 -14.979 1.00 0.00 537 SER A CA 6
ATOM 3932 C C . SER A 1 2 ? -13.052 15.867 -14.085 1.00 0.00 537 SER A C 6
ATOM 3933 O O . SER A 1 2 ? -12.922 15.757 -12.867 1.00 0.00 537 SER A O 6
ATOM 3941 N N . PRO A 1 3 ? -14.265 15.822 -14.676 1.00 0.00 538 PRO A N 6
ATOM 3942 C CA . PRO A 1 3 ? -15.500 15.643 -13.912 1.00 0.00 538 PRO A CA 6
ATOM 3943 C C . PRO A 1 3 ? -15.714 14.192 -13.490 1.00 0.00 538 PRO A C 6
ATOM 3944 O O . PRO A 1 3 ? -16.564 13.490 -14.039 1.00 0.00 538 PRO A O 6
ATOM 3955 N N . GLU A 1 4 ? -14.936 13.747 -12.508 1.00 0.00 539 GLU A N 6
ATOM 3956 C CA . GLU A 1 4 ? -15.037 12.381 -12.010 1.00 0.00 539 GLU A CA 6
ATOM 3957 C C . GLU A 1 4 ? -14.556 12.292 -10.564 1.00 0.00 539 GLU A C 6
ATOM 3958 O O . GLU A 1 4 ? -15.260 11.773 -9.702 1.00 0.00 539 GLU A O 6
ATOM 3970 N N . PHE A 1 5 ? -13.353 12.800 -10.311 1.00 0.00 540 PHE A N 6
ATOM 3971 C CA . PHE A 1 5 ? -12.777 12.786 -8.967 1.00 0.00 540 PHE A CA 6
ATOM 3972 C C . PHE A 1 5 ? -13.752 13.352 -7.933 1.00 0.00 540 PHE A C 6
ATOM 3973 O O . PHE A 1 5 ? -13.616 13.097 -6.739 1.00 0.00 540 PHE A O 6
ATOM 3990 N N . GLN A 1 6 ? -14.726 14.126 -8.402 1.00 0.00 541 GLN A N 6
ATOM 3991 C CA . GLN A 1 6 ? -15.720 14.733 -7.519 1.00 0.00 541 GLN A CA 6
ATOM 3992 C C . GLN A 1 6 ? -16.737 13.707 -7.012 1.00 0.00 541 GLN A C 6
ATOM 3993 O O . GLN A 1 6 ? -17.263 13.839 -5.907 1.00 0.00 541 GLN A O 6
ATOM 4007 N N . ASN A 1 7 ? -17.011 12.688 -7.823 1.00 0.00 542 ASN A N 6
ATOM 4008 C CA . ASN A 1 7 ? -17.977 11.644 -7.482 1.00 0.00 542 ASN A CA 6
ATOM 4009 C C . ASN A 1 7 ? -17.282 10.482 -6.748 1.00 0.00 542 ASN A C 6
ATOM 4010 O O . ASN A 1 7 ? -16.135 10.644 -6.357 1.00 0.00 542 ASN A O 6
ATOM 4021 N N . PRO A 1 8 ? -17.955 9.313 -6.513 1.00 0.00 543 PRO A N 6
ATOM 4022 C CA . PRO A 1 8 ? -17.342 8.153 -5.828 1.00 0.00 543 PRO A CA 6
ATOM 4023 C C . PRO A 1 8 ? -15.871 7.891 -6.198 1.00 0.00 543 PRO A C 6
ATOM 4024 O O . PRO A 1 8 ? -15.214 7.066 -5.579 1.00 0.00 543 PRO A O 6
ATOM 4035 N N . GLU A 1 9 ? -15.394 8.548 -7.245 1.00 0.00 544 GLU A N 6
ATOM 4036 C CA . GLU A 1 9 ? -13.993 8.442 -7.657 1.00 0.00 544 GLU A CA 6
ATOM 4037 C C . GLU A 1 9 ? -13.122 8.899 -6.494 1.00 0.00 544 GLU A C 6
ATOM 4038 O O . GLU A 1 9 ? -11.927 8.617 -6.415 1.00 0.00 544 GLU A O 6
ATOM 4050 N N . VAL A 1 10 ? -13.779 9.637 -5.612 1.00 0.00 545 VAL A N 6
ATOM 4051 C CA . VAL A 1 10 ? -13.158 10.107 -4.382 1.00 0.00 545 VAL A CA 6
ATOM 4052 C C . VAL A 1 10 ? -12.693 8.850 -3.667 1.00 0.00 545 VAL A C 6
ATOM 4053 O O . VAL A 1 10 ? -11.732 8.836 -2.896 1.00 0.00 545 VAL A O 6
ATOM 4066 N N . ARG A 1 11 ? -13.472 7.810 -3.959 1.00 0.00 546 ARG A N 6
ATOM 4067 C CA . ARG A 1 11 ? -13.299 6.458 -3.519 1.00 0.00 546 ARG A CA 6
ATOM 4068 C C . ARG A 1 11 ? -13.711 6.222 -2.098 1.00 0.00 546 ARG A C 6
ATOM 4069 O O . ARG A 1 11 ? -13.027 5.511 -1.372 1.00 0.00 546 ARG A O 6
ATOM 4090 N N . PHE A 1 12 ? -14.831 6.774 -1.678 1.00 0.00 547 PHE A N 6
ATOM 4091 C CA . PHE A 1 12 ? -15.246 6.511 -0.325 1.00 0.00 547 PHE A CA 6
ATOM 4092 C C . PHE A 1 12 ? -14.215 7.099 0.637 1.00 0.00 547 PHE A C 6
ATOM 4093 O O . PHE A 1 12 ? -13.946 6.538 1.700 1.00 0.00 547 PHE A O 6
ATOM 4110 N N . GLN A 1 13 ? -13.595 8.192 0.188 1.00 0.00 548 GLN A N 6
ATOM 4111 C CA . GLN A 1 13 ? -12.580 8.928 0.945 1.00 0.00 548 GLN A CA 6
ATOM 4112 C C . GLN A 1 13 ? -11.751 8.049 1.879 1.00 0.00 548 GLN A C 6
ATOM 4113 O O . GLN A 1 13 ? -10.663 7.575 1.538 1.00 0.00 548 GLN A O 6
ATOM 4127 N N . GLN A 1 14 ? -12.306 7.830 3.056 1.00 0.00 549 GLN A N 6
ATOM 4128 C CA . GLN A 1 14 ? -11.632 7.062 4.113 1.00 0.00 549 GLN A CA 6
ATOM 4129 C C . GLN A 1 14 ? -11.609 5.573 3.801 1.00 0.00 549 GLN A C 6
ATOM 4130 O O . GLN A 1 14 ? -10.566 4.923 3.874 1.00 0.00 549 GLN A O 6
ATOM 4144 N N . GLN A 1 15 ? -12.777 5.047 3.476 1.00 0.00 550 GLN A N 6
ATOM 4145 C CA . GLN A 1 15 ? -12.922 3.656 3.125 1.00 0.00 550 GLN A CA 6
ATOM 4146 C C . GLN A 1 15 ? -11.865 3.290 2.082 1.00 0.00 550 GLN A C 6
ATOM 4147 O O . GLN A 1 15 ? -11.309 2.180 2.076 1.00 0.00 550 GLN A O 6
ATOM 4161 N N . LEU A 1 16 ? -11.578 4.257 1.218 1.00 0.00 551 LEU A N 6
ATOM 4162 C CA . LEU A 1 16 ? -10.556 4.106 0.190 1.00 0.00 551 LEU A CA 6
ATOM 4163 C C . LEU A 1 16 ? -9.187 3.974 0.837 1.00 0.00 551 LEU A C 6
ATOM 4164 O O . LEU A 1 16 ? -8.400 3.102 0.478 1.00 0.00 551 LEU A O 6
ATOM 4180 N N . GLU A 1 17 ? -8.915 4.860 1.791 1.00 0.00 552 GLU A N 6
ATOM 4181 C CA . GLU A 1 17 ? -7.644 4.865 2.490 1.00 0.00 552 GLU A CA 6
ATOM 4182 C C . GLU A 1 17 ? -7.341 3.491 3.072 1.00 0.00 552 GLU A C 6
ATOM 4183 O O . GLU A 1 17 ? -6.182 3.093 3.162 1.00 0.00 552 GLU A O 6
ATOM 4195 N N . GLN A 1 18 ? -8.383 2.769 3.474 1.00 0.00 553 GLN A N 6
ATOM 4196 C CA . GLN A 1 18 ? -8.211 1.456 4.041 1.00 0.00 553 GLN A CA 6
ATOM 4197 C C . GLN A 1 18 ? -7.800 0.431 2.984 1.00 0.00 553 GLN A C 6
ATOM 4198 O O . GLN A 1 18 ? -6.727 -0.185 3.103 1.00 0.00 553 GLN A O 6
ATOM 4212 N N . LEU A 1 19 ? -8.606 0.239 1.928 1.00 0.00 554 LEU A N 6
ATOM 4213 C CA . LEU A 1 19 ? -8.214 -0.709 0.899 1.00 0.00 554 LEU A CA 6
ATOM 4214 C C . LEU A 1 19 ? -6.901 -0.281 0.281 1.00 0.00 554 LEU A C 6
ATOM 4215 O O . LEU A 1 19 ? -6.122 -1.108 -0.187 1.00 0.00 554 LEU A O 6
ATOM 4231 N N . SER A 1 20 ? -6.656 1.021 0.289 1.00 0.00 555 SER A N 6
ATOM 4232 C CA . SER A 1 20 ? -5.414 1.550 -0.232 1.00 0.00 555 SER A CA 6
ATOM 4233 C C . SER A 1 20 ? -4.294 1.158 0.710 1.00 0.00 555 SER A C 6
ATOM 4234 O O . SER A 1 20 ? -3.193 0.816 0.277 1.00 0.00 555 SER A O 6
ATOM 4242 N N . ALA A 1 21 ? -4.584 1.215 2.013 1.00 0.00 556 ALA A N 6
ATOM 4243 C CA . ALA A 1 21 ? -3.614 0.846 3.027 1.00 0.00 556 ALA A CA 6
ATOM 4244 C C . ALA A 1 21 ? -3.084 -0.562 2.816 1.00 0.00 556 ALA A C 6
ATOM 4245 O O . ALA A 1 21 ? -1.967 -0.869 3.233 1.00 0.00 556 ALA A O 6
ATOM 4252 N N . MET A 1 22 ? -3.869 -1.428 2.173 1.00 0.00 557 MET A N 6
ATOM 4253 C CA . MET A 1 22 ? -3.416 -2.794 1.908 1.00 0.00 557 MET A CA 6
ATOM 4254 C C . MET A 1 22 ? -2.518 -2.828 0.668 1.00 0.00 557 MET A C 6
ATOM 4255 O O . MET A 1 22 ? -2.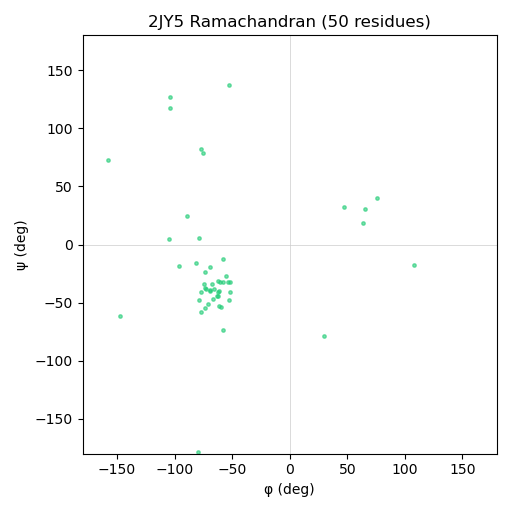477 -3.812 -0.072 1.00 0.00 557 MET A O 6
ATOM 4269 N N . GLY A 1 23 ? -1.808 -1.728 0.472 1.00 0.00 558 GLY A N 6
ATOM 4270 C CA . GLY A 1 23 ? -0.898 -1.591 -0.654 1.00 0.00 558 GLY A CA 6
ATOM 4271 C C . GLY A 1 23 ? -1.593 -1.596 -2.008 1.00 0.00 558 GLY A C 6
ATOM 4272 O O . GLY A 1 23 ? -1.035 -2.086 -2.991 1.00 0.00 558 GLY A O 6
ATOM 4276 N N . PHE A 1 24 ? -2.807 -1.053 -2.065 1.00 0.00 559 PHE A N 6
ATOM 4277 C CA . PHE A 1 24 ? -3.553 -0.973 -3.318 1.00 0.00 559 PHE A CA 6
ATOM 4278 C C . PHE A 1 24 ? -3.677 0.477 -3.767 1.00 0.00 559 PHE A C 6
ATOM 4279 O O . PHE A 1 24 ? -3.860 1.369 -2.940 1.00 0.00 559 PHE A O 6
ATOM 4296 N N . LEU A 1 25 ? -3.578 0.718 -5.072 1.00 0.00 560 LEU A N 6
ATOM 4297 C CA . LEU A 1 25 ? -3.675 2.074 -5.599 1.00 0.00 560 LEU A CA 6
ATOM 4298 C C . LEU A 1 25 ? -4.881 2.229 -6.523 1.00 0.00 560 LEU A C 6
ATOM 4299 O O . LEU A 1 25 ? -5.499 3.293 -6.566 1.00 0.00 560 LEU A O 6
ATOM 4315 N N . ASN A 1 26 ? -5.208 1.171 -7.271 1.00 0.00 561 ASN A N 6
ATOM 4316 C CA . ASN A 1 26 ? -6.339 1.200 -8.197 1.00 0.00 561 ASN A CA 6
ATOM 4317 C C . ASN A 1 26 ? -7.608 1.686 -7.504 1.00 0.00 561 ASN A C 6
ATOM 4318 O O . ASN A 1 26 ? -8.337 0.906 -6.898 1.00 0.00 561 ASN A O 6
ATOM 4329 N N . ARG A 1 27 ? -7.874 2.980 -7.632 1.00 0.00 562 ARG A N 6
ATOM 4330 C CA . ARG A 1 27 ? -9.041 3.605 -7.016 1.00 0.00 562 ARG A CA 6
ATOM 4331 C C . ARG A 1 27 ? -10.337 2.912 -7.441 1.00 0.00 562 ARG A C 6
ATOM 4332 O O . ARG A 1 27 ? -11.227 2.672 -6.628 1.00 0.00 562 ARG A O 6
ATOM 4353 N N . GLU A 1 28 ? -10.411 2.584 -8.722 1.00 0.00 563 GLU A N 6
ATOM 4354 C CA . GLU A 1 28 ? -11.593 1.939 -9.296 1.00 0.00 563 GLU A CA 6
ATOM 4355 C C . GLU A 1 28 ? -12.074 0.766 -8.441 1.00 0.00 563 GLU A C 6
ATOM 4356 O O . GLU A 1 28 ? -13.246 0.703 -8.043 1.00 0.00 563 GLU A O 6
ATOM 4368 N N . ALA A 1 29 ? -11.158 -0.134 -8.113 1.00 0.00 564 ALA A N 6
ATOM 4369 C CA . ALA A 1 29 ? -11.499 -1.318 -7.333 1.00 0.00 564 ALA A CA 6
ATOM 4370 C C . ALA A 1 29 ? -11.632 -0.978 -5.853 1.00 0.00 564 ALA A C 6
ATOM 4371 O O . ALA A 1 29 ? -12.294 -1.681 -5.099 1.00 0.00 564 ALA A O 6
ATOM 4378 N N . ASN A 1 30 ? -10.959 0.092 -5.451 1.00 0.00 565 ASN A N 6
ATOM 4379 C CA . ASN A 1 30 ? -10.993 0.520 -4.054 1.00 0.00 565 ASN A CA 6
ATOM 4380 C C . ASN A 1 30 ? -12.419 0.841 -3.613 1.00 0.00 565 ASN A C 6
ATOM 4381 O O . ASN A 1 30 ? -12.945 0.217 -2.693 1.00 0.00 565 ASN A O 6
ATOM 4392 N N . LEU A 1 31 ? -13.066 1.783 -4.294 1.00 0.00 566 LEU A N 6
ATOM 4393 C CA . LEU A 1 31 ? -14.406 2.143 -3.978 1.00 0.00 566 LEU A CA 6
ATOM 4394 C C . LEU A 1 31 ? -15.356 1.005 -4.285 1.00 0.00 566 LEU A C 6
ATOM 4395 O O . LEU A 1 31 ? -16.350 0.817 -3.585 1.00 0.00 566 LEU A O 6
ATOM 4411 N N . GLN A 1 32 ? -15.057 0.239 -5.327 1.00 0.00 567 GLN A N 6
ATOM 4412 C CA . GLN A 1 32 ? -15.945 -0.844 -5.692 1.00 0.00 567 GLN A CA 6
ATOM 4413 C C . GLN A 1 32 ? -15.925 -1.983 -4.709 1.00 0.00 567 GLN A C 6
ATOM 4414 O O . GLN A 1 32 ? -16.974 -2.519 -4.385 1.00 0.00 567 GLN A O 6
ATOM 4428 N N . ALA A 1 33 ? -14.768 -2.365 -4.231 1.00 0.00 568 ALA A N 6
ATOM 4429 C CA . ALA A 1 33 ? -14.719 -3.425 -3.256 1.00 0.00 568 ALA A CA 6
ATOM 4430 C C . ALA A 1 33 ? -15.420 -2.942 -1.996 1.00 0.00 568 ALA A C 6
ATOM 4431 O O . ALA A 1 33 ? -16.002 -3.730 -1.244 1.00 0.00 568 ALA A O 6
ATOM 4438 N N . LEU A 1 34 ? -15.409 -1.619 -1.802 1.00 0.00 569 LEU A N 6
ATOM 4439 C CA . LEU A 1 34 ? -16.012 -1.031 -0.647 1.00 0.00 569 LEU A CA 6
ATOM 4440 C C . LEU A 1 34 ? -17.531 -1.108 -0.709 1.00 0.00 569 LEU A C 6
ATOM 4441 O O . LEU A 1 34 ? -18.173 -1.589 0.221 1.00 0.00 569 LEU A O 6
ATOM 4457 N N . ILE A 1 35 ? -18.100 -0.624 -1.804 1.00 0.00 570 ILE A N 6
ATOM 4458 C CA . ILE A 1 35 ? -19.542 -0.657 -1.980 1.00 0.00 570 ILE A CA 6
ATOM 4459 C C . ILE A 1 35 ? -20.018 -2.091 -2.207 1.00 0.00 570 ILE A C 6
ATOM 4460 O O . ILE A 1 35 ? -21.087 -2.486 -1.743 1.00 0.00 570 ILE A O 6
ATOM 4476 N N . ALA A 1 36 ? -19.203 -2.862 -2.924 1.00 0.00 571 ALA A N 6
ATOM 4477 C CA . ALA A 1 36 ? -19.518 -4.252 -3.234 1.00 0.00 571 ALA A CA 6
ATOM 4478 C C . ALA A 1 36 ? -19.586 -5.125 -1.988 1.00 0.00 571 ALA A C 6
ATOM 4479 O O . ALA A 1 36 ? -20.248 -6.164 -2.002 1.00 0.00 571 ALA A O 6
ATOM 4486 N N . THR A 1 37 ? -18.915 -4.725 -0.907 1.00 0.00 572 THR A N 6
ATOM 4487 C CA . THR A 1 37 ? -18.959 -5.524 0.306 1.00 0.00 572 THR A CA 6
ATOM 4488 C C . THR A 1 37 ? -19.858 -4.865 1.348 1.00 0.00 572 THR A C 6
ATOM 4489 O O . THR A 1 37 ? -20.619 -5.541 2.040 1.00 0.00 572 THR A O 6
ATOM 4500 N N . GLY A 1 38 ? -19.765 -3.538 1.455 1.00 0.00 573 GLY A N 6
ATOM 4501 C CA . GLY A 1 38 ? -20.635 -2.807 2.364 1.00 0.00 573 GLY A CA 6
ATOM 4502 C C . GLY A 1 38 ? -19.983 -2.479 3.699 1.00 0.00 573 GLY A C 6
ATOM 4503 O O . GLY A 1 38 ? -20.610 -2.628 4.748 1.00 0.00 573 GLY A O 6
ATOM 4507 N N . GLY A 1 39 ? -18.729 -2.034 3.665 1.00 0.00 574 GLY A N 6
ATOM 4508 C CA . GLY A 1 39 ? -18.032 -1.691 4.897 1.00 0.00 574 GLY A CA 6
ATOM 4509 C C . GLY A 1 39 ? -16.963 -2.701 5.257 1.00 0.00 574 GLY A C 6
ATOM 4510 O O . GLY A 1 39 ? -15.950 -2.359 5.860 1.00 0.00 574 GLY A O 6
ATOM 4514 N N . ASP A 1 40 ? -17.218 -3.956 4.914 1.00 0.00 575 ASP A N 6
ATOM 4515 C CA . ASP A 1 40 ? -16.283 -5.033 5.159 1.00 0.00 575 ASP A CA 6
ATOM 4516 C C . ASP A 1 40 ? -15.037 -4.796 4.325 1.00 0.00 575 ASP A C 6
ATOM 4517 O O . ASP A 1 40 ? -14.939 -5.237 3.180 1.00 0.00 575 ASP A O 6
ATOM 4526 N N . ILE A 1 41 ? -14.092 -4.096 4.922 1.00 0.00 576 ILE A N 6
ATOM 4527 C CA . ILE A 1 41 ? -12.859 -3.725 4.258 1.00 0.00 576 ILE A CA 6
ATOM 4528 C C . ILE A 1 41 ? -11.978 -4.932 4.045 1.00 0.00 576 ILE A C 6
ATOM 4529 O O . ILE A 1 41 ? -11.318 -5.049 3.023 1.00 0.00 576 ILE A O 6
ATOM 4545 N N . ASN A 1 42 ? -12.040 -5.846 5.003 1.00 0.00 577 ASN A N 6
ATOM 4546 C CA . ASN A 1 42 ? -11.271 -7.070 4.985 1.00 0.00 577 ASN A CA 6
ATOM 4547 C C . ASN A 1 42 ? -11.767 -7.949 3.850 1.00 0.00 577 ASN A C 6
ATOM 4548 O O . ASN A 1 42 ? -10.997 -8.444 3.024 1.00 0.00 577 ASN A O 6
ATOM 4559 N N . ALA A 1 43 ? -13.079 -8.123 3.838 1.00 0.00 578 ALA A N 6
ATOM 4560 C CA . ALA A 1 43 ? -13.735 -8.890 2.796 1.00 0.00 578 ALA A CA 6
ATOM 4561 C C . ALA A 1 43 ? -13.418 -8.225 1.465 1.00 0.00 578 ALA A C 6
ATOM 4562 O O . ALA A 1 43 ? -13.307 -8.875 0.421 1.00 0.00 578 ALA A O 6
ATOM 4569 N N . ALA A 1 44 ? -13.243 -6.909 1.543 1.00 0.00 579 ALA A N 6
ATOM 4570 C CA . ALA A 1 44 ? -12.928 -6.096 0.385 1.00 0.00 579 ALA A CA 6
ATOM 4571 C C . ALA A 1 44 ? -11.473 -6.268 -0.041 1.00 0.00 579 ALA A C 6
ATOM 4572 O O . ALA A 1 44 ? -11.167 -6.151 -1.219 1.00 0.00 579 ALA A O 6
ATOM 4579 N N . ILE A 1 45 ? -10.576 -6.545 0.913 1.00 0.00 580 ILE A N 6
ATOM 4580 C CA . ILE A 1 45 ? -9.173 -6.720 0.604 1.00 0.00 580 ILE A CA 6
ATOM 4581 C C . ILE A 1 45 ? -8.965 -7.959 -0.253 1.00 0.00 580 ILE A C 6
ATOM 4582 O O . ILE A 1 45 ? -8.253 -7.931 -1.255 1.00 0.00 580 ILE A O 6
ATOM 4598 N N . GLU A 1 46 ? -9.606 -9.046 0.160 1.00 0.00 581 GLU A N 6
ATOM 4599 C CA . GLU A 1 46 ? -9.494 -10.327 -0.530 1.00 0.00 581 GLU A CA 6
ATOM 4600 C C . GLU A 1 46 ? -10.153 -10.263 -1.898 1.00 0.00 581 GLU A C 6
ATOM 4601 O O . GLU A 1 46 ? -9.676 -10.864 -2.861 1.00 0.00 581 GLU A O 6
ATOM 4613 N N . ARG A 1 47 ? -11.256 -9.531 -1.971 1.00 0.00 582 ARG A N 6
ATOM 4614 C CA . ARG A 1 47 ? -11.989 -9.393 -3.216 1.00 0.00 582 ARG A CA 6
ATOM 4615 C C . ARG A 1 47 ? -11.273 -8.424 -4.152 1.00 0.00 582 ARG A C 6
ATOM 4616 O O . ARG A 1 47 ? -11.284 -8.594 -5.371 1.00 0.00 582 ARG A O 6
ATOM 4637 N N . LEU A 1 48 ? -10.649 -7.406 -3.565 1.00 0.00 583 LEU A N 6
ATOM 4638 C CA . LEU A 1 48 ? -9.948 -6.398 -4.301 1.00 0.00 583 LEU A CA 6
ATOM 4639 C C . LEU A 1 48 ? -8.676 -6.962 -4.916 1.00 0.00 583 LEU A C 6
ATOM 4640 O O . LEU A 1 48 ? -8.264 -6.556 -6.003 1.00 0.00 583 LEU A O 6
ATOM 4656 N N . LEU A 1 49 ? -8.063 -7.910 -4.223 1.00 0.00 584 LEU A N 6
ATOM 4657 C CA . LEU A 1 49 ? -6.870 -8.529 -4.665 1.00 0.00 584 LEU A CA 6
ATOM 4658 C C . LEU A 1 49 ? -7.222 -9.647 -5.651 1.00 0.00 584 LEU A C 6
ATOM 4659 O O . LEU A 1 49 ? -6.389 -10.085 -6.444 1.00 0.00 584 LEU A O 6
ATOM 4675 N N . GLY A 1 50 ? -8.488 -10.074 -5.602 1.00 0.00 585 GLY A N 6
ATOM 4676 C CA . GLY A 1 50 ? -8.968 -11.119 -6.494 1.00 0.00 585 GLY A CA 6
ATOM 4677 C C . GLY A 1 50 ? -8.600 -12.515 -6.031 1.00 0.00 585 GLY A C 6
ATOM 4678 O O . GLY A 1 50 ? -9.117 -13.503 -6.552 1.00 0.00 585 GLY A O 6
ATOM 4682 N N . SER A 1 51 ? -7.699 -12.593 -5.056 1.00 0.00 586 SER A N 6
ATOM 4683 C CA . SER A 1 51 ? -7.250 -13.873 -4.508 1.00 0.00 586 SER A CA 6
ATOM 4684 C C . SER A 1 51 ? -6.517 -14.705 -5.559 1.00 0.00 586 SER A C 6
ATOM 4685 O O . SER A 1 51 ? -6.084 -15.822 -5.282 1.00 0.00 586 SER A O 6
ATOM 4693 N N . SER A 1 52 ? -6.377 -14.153 -6.760 1.00 0.00 587 SER A N 6
ATOM 4694 C CA . SER A 1 52 ? -5.696 -14.850 -7.847 1.00 0.00 587 SER A CA 6
ATOM 4695 C C . SER A 1 52 ? -5.350 -13.888 -8.979 1.00 0.00 587 SER A C 6
ATOM 4696 O O . SER A 1 52 ? -4.226 -13.343 -8.968 1.00 0.00 587 SER A O 6
ATOM 4705 N N . GLY A 1 1 ? -25.520 21.047 -4.712 1.00 0.00 536 GLY A N 7
ATOM 4706 C CA . GLY A 1 1 ? -24.833 20.074 -5.607 1.00 0.00 536 GLY A CA 7
ATOM 4707 C C . GLY A 1 1 ? -23.397 19.816 -5.194 1.00 0.00 536 GLY A C 7
ATOM 4708 O O . GLY A 1 1 ? -22.609 20.749 -5.053 1.00 0.00 536 GLY A O 7
ATOM 4714 N N . SER A 1 2 ? -23.059 18.545 -5.001 1.00 0.00 537 SER A N 7
ATOM 4715 C CA . SER A 1 2 ? -21.709 18.163 -4.602 1.00 0.00 537 SER A CA 7
ATOM 4716 C C . SER A 1 2 ? -21.432 16.700 -4.945 1.00 0.00 537 SER A C 7
ATOM 4717 O O . SER A 1 2 ? -21.536 15.824 -4.087 1.00 0.00 537 SER A O 7
ATOM 4725 N N . PRO A 1 3 ? -21.074 16.415 -6.212 1.00 0.00 538 PRO A N 7
ATOM 4726 C CA . PRO A 1 3 ? -20.785 15.047 -6.661 1.00 0.00 538 PRO A CA 7
ATOM 4727 C C . PRO A 1 3 ? -19.485 14.505 -6.077 1.00 0.00 538 PRO A C 7
ATOM 4728 O O . PRO A 1 3 ? -18.442 14.525 -6.730 1.00 0.00 538 PRO A O 7
ATOM 4739 N N . GLU A 1 4 ? -19.558 14.020 -4.841 1.00 0.00 539 GLU A N 7
ATOM 4740 C CA . GLU A 1 4 ? -18.389 13.466 -4.164 1.00 0.00 539 GLU A CA 7
ATOM 4741 C C . GLU A 1 4 ? -18.642 12.030 -3.704 1.00 0.00 539 GLU A C 7
ATOM 4742 O O . GLU A 1 4 ? -17.797 11.154 -3.892 1.00 0.00 539 GLU A O 7
ATOM 4754 N N . PHE A 1 5 ? -19.804 11.796 -3.101 1.00 0.00 540 PHE A N 7
ATOM 4755 C CA . PHE A 1 5 ? -20.165 10.468 -2.618 1.00 0.00 540 PHE A CA 7
ATOM 4756 C C . PHE A 1 5 ? -20.297 9.492 -3.783 1.00 0.00 540 PHE A C 7
ATOM 4757 O O . PHE A 1 5 ? -19.557 8.513 -3.875 1.00 0.00 540 PHE A O 7
ATOM 4774 N N . GLN A 1 6 ? -21.253 9.768 -4.665 1.00 0.00 541 GLN A N 7
ATOM 4775 C CA . GLN A 1 6 ? -21.483 8.923 -5.830 1.00 0.00 541 GLN A CA 7
ATOM 4776 C C . GLN A 1 6 ? -20.209 8.806 -6.661 1.00 0.00 541 GLN A C 7
ATOM 4777 O O . GLN A 1 6 ? -19.831 7.716 -7.090 1.00 0.00 541 GLN A O 7
ATOM 4791 N N . ASN A 1 7 ? -19.554 9.944 -6.882 1.00 0.00 542 ASN A N 7
ATOM 4792 C CA . ASN A 1 7 ? -18.314 9.988 -7.649 1.00 0.00 542 ASN A CA 7
ATOM 4793 C C . ASN A 1 7 ? -17.268 9.042 -7.046 1.00 0.00 542 ASN A C 7
ATOM 4794 O O . ASN A 1 7 ? -17.126 8.971 -5.826 1.00 0.00 542 ASN A O 7
ATOM 4805 N N . PRO A 1 8 ? -16.520 8.302 -7.892 1.00 0.00 543 PRO A N 7
ATOM 4806 C CA . PRO A 1 8 ? -15.510 7.352 -7.432 1.00 0.00 543 PRO A CA 7
ATOM 4807 C C . PRO A 1 8 ? -14.115 7.959 -7.266 1.00 0.00 543 PRO A C 7
ATOM 4808 O O . PRO A 1 8 ? -13.186 7.284 -6.826 1.00 0.00 543 PRO A O 7
ATOM 4819 N N . GLU A 1 9 ? -13.978 9.229 -7.618 1.00 0.00 544 GLU A N 7
ATOM 4820 C CA . GLU A 1 9 ? -12.693 9.916 -7.516 1.00 0.00 544 GLU A CA 7
ATOM 4821 C C . GLU A 1 9 ? -12.283 10.071 -6.061 1.00 0.00 544 GLU A C 7
ATOM 4822 O O . GLU A 1 9 ? -11.113 9.905 -5.712 1.00 0.00 544 GLU A O 7
ATOM 4834 N N . VAL A 1 10 ? -13.253 10.390 -5.216 1.00 0.00 545 VAL A N 7
ATOM 4835 C CA . VAL A 1 10 ? -12.994 10.548 -3.794 1.00 0.00 545 VAL A CA 7
ATOM 4836 C C . VAL A 1 10 ? -12.517 9.223 -3.220 1.00 0.00 545 VAL A C 7
ATOM 4837 O O . VAL A 1 10 ? -11.554 9.169 -2.453 1.00 0.00 545 VAL A O 7
ATOM 4850 N N . ARG A 1 11 ? -13.231 8.162 -3.600 1.00 0.00 546 ARG A N 7
ATOM 4851 C CA . ARG A 1 11 ? -12.936 6.825 -3.207 1.00 0.00 546 ARG A CA 7
ATOM 4852 C C . ARG A 1 11 ? -13.376 6.479 -1.803 1.00 0.00 546 ARG A C 7
ATOM 4853 O O . ARG A 1 11 ? -12.749 5.658 -1.147 1.00 0.00 546 ARG A O 7
ATOM 4874 N N . PHE A 1 12 ? -14.486 7.047 -1.344 1.00 0.00 547 PHE A N 7
ATOM 4875 C CA . PHE A 1 12 ? -14.966 6.705 -0.017 1.00 0.00 547 PHE A CA 7
ATOM 4876 C C . PHE A 1 12 ? -14.006 7.199 1.074 1.00 0.00 547 PHE A C 7
ATOM 4877 O O . PHE A 1 12 ? -13.861 6.563 2.117 1.00 0.00 547 PHE A O 7
ATOM 4894 N N . GLN A 1 13 ? -13.340 8.318 0.788 1.00 0.00 548 GLN A N 7
ATOM 4895 C CA . GLN A 1 13 ? -12.386 8.969 1.689 1.00 0.00 548 GLN A CA 7
ATOM 4896 C C . GLN A 1 13 ? -11.672 8.006 2.634 1.00 0.00 548 GLN A C 7
ATOM 4897 O O . GLN A 1 13 ? -10.545 7.584 2.385 1.00 0.00 548 GLN A O 7
ATOM 4911 N N . GLN A 1 14 ? -12.344 7.677 3.718 1.00 0.00 549 GLN A N 7
ATOM 4912 C CA . GLN A 1 14 ? -11.770 6.800 4.752 1.00 0.00 549 GLN A CA 7
ATOM 4913 C C . GLN A 1 14 ? -11.692 5.348 4.286 1.00 0.00 549 GLN A C 7
ATOM 4914 O O . GLN A 1 14 ? -10.649 4.699 4.381 1.00 0.00 549 GLN A O 7
ATOM 4928 N N . GLN A 1 15 ? -12.815 4.853 3.801 1.00 0.00 550 GLN A N 7
ATOM 4929 C CA . GLN A 1 15 ? -12.900 3.504 3.289 1.00 0.00 550 GLN A CA 7
ATOM 4930 C C . GLN A 1 15 ? -11.764 3.292 2.285 1.00 0.00 550 GLN A C 7
ATOM 4931 O O . GLN A 1 15 ? -11.127 2.228 2.223 1.00 0.00 550 GLN A O 7
ATOM 4945 N N . LEU A 1 16 ? -11.521 4.345 1.510 1.00 0.00 551 LEU A N 7
ATOM 4946 C CA . LEU A 1 16 ? -10.415 4.376 0.556 1.00 0.00 551 LEU A CA 7
ATOM 4947 C C . LEU A 1 16 ? -9.096 4.190 1.293 1.00 0.00 551 LEU A C 7
ATOM 4948 O O . LEU A 1 16 ? -8.244 3.417 0.877 1.00 0.00 551 LEU A O 7
ATOM 4964 N N . GLU A 1 17 ? -8.949 4.911 2.399 1.00 0.00 552 GLU A N 7
ATOM 4965 C CA . GLU A 1 17 ? -7.727 4.850 3.183 1.00 0.00 552 GLU A CA 7
ATOM 4966 C C . GLU A 1 17 ? -7.373 3.415 3.534 1.00 0.00 552 GLU A C 7
ATOM 4967 O O . GLU A 1 17 ? -6.198 3.076 3.630 1.00 0.00 552 GLU A O 7
ATOM 4979 N N . GLN A 1 18 ? -8.384 2.572 3.725 1.00 0.00 553 GLN A N 7
ATOM 4980 C CA . GLN A 1 18 ? -8.140 1.192 4.065 1.00 0.00 553 GLN A CA 7
ATOM 4981 C C . GLN A 1 18 ? -7.686 0.353 2.868 1.00 0.00 553 GLN A C 7
ATOM 4982 O O . GLN A 1 18 ? -6.570 -0.199 2.894 1.00 0.00 553 GLN A O 7
ATOM 4996 N N . LEU A 1 19 ? -8.482 0.251 1.787 1.00 0.00 554 LEU A N 7
ATOM 4997 C CA . LEU A 1 19 ? -8.025 -0.549 0.657 1.00 0.00 554 LEU A CA 7
ATOM 4998 C C . LEU A 1 19 ? -6.767 0.055 0.061 1.00 0.00 554 LEU A C 7
ATOM 4999 O O . LEU A 1 19 ? -5.931 -0.655 -0.499 1.00 0.00 554 LEU A O 7
ATOM 5015 N N . SER A 1 20 ? -6.635 1.368 0.185 1.00 0.00 555 SER A N 7
ATOM 5016 C CA . SER A 1 20 ? -5.446 2.046 -0.294 1.00 0.00 555 SER A CA 7
ATOM 5017 C C . SER A 1 20 ? -4.285 1.673 0.611 1.00 0.00 555 SER A C 7
ATOM 5018 O O . SER A 1 20 ? -3.158 1.490 0.151 1.00 0.00 555 SER A O 7
ATOM 5026 N N . ALA A 1 21 ? -4.573 1.568 1.915 1.00 0.00 556 ALA A N 7
ATOM 5027 C CA . ALA A 1 21 ? -3.564 1.199 2.892 1.00 0.00 556 ALA A CA 7
ATOM 5028 C C . ALA A 1 21 ? -2.893 -0.117 2.540 1.00 0.00 556 ALA A C 7
ATOM 5029 O O . ALA A 1 21 ? -1.746 -0.348 2.924 1.00 0.00 556 ALA A O 7
ATOM 5036 N N . MET A 1 22 ? -3.589 -0.989 1.808 1.00 0.00 557 MET A N 7
ATOM 5037 C CA . MET A 1 22 ? -2.993 -2.268 1.415 1.00 0.00 557 MET A CA 7
ATOM 5038 C C . MET A 1 22 ? -2.191 -2.107 0.118 1.00 0.00 557 MET A C 7
ATOM 5039 O O . MET A 1 22 ? -2.024 -3.055 -0.651 1.00 0.00 557 MET A O 7
ATOM 5053 N N . GLY A 1 23 ? -1.697 -0.888 -0.091 1.00 0.00 558 GLY A N 7
ATOM 5054 C CA . GLY A 1 23 ? -0.913 -0.567 -1.280 1.00 0.00 558 GLY A CA 7
ATOM 5055 C C . GLY A 1 23 ? -1.495 -1.151 -2.560 1.00 0.00 558 GLY A C 7
ATOM 5056 O O . GLY A 1 23 ? -0.765 -1.681 -3.397 1.00 0.00 558 GLY A O 7
ATOM 5060 N N . PHE A 1 24 ? -2.811 -1.049 -2.703 1.00 0.00 559 PHE A N 7
ATOM 5061 C CA . PHE A 1 24 ? -3.480 -1.577 -3.886 1.00 0.00 559 PHE A CA 7
ATOM 5062 C C . PHE A 1 24 ? -3.320 -0.685 -5.117 1.00 0.00 559 PHE A C 7
ATOM 5063 O O . PHE A 1 24 ? -3.133 -1.200 -6.220 1.00 0.00 559 PHE A O 7
ATOM 5080 N N . LEU A 1 25 ? -3.403 0.637 -4.952 1.00 0.00 560 LEU A N 7
ATOM 5081 C CA . LEU A 1 25 ? -3.223 1.569 -6.064 1.00 0.00 560 LEU A CA 7
ATOM 5082 C C . LEU A 1 25 ? -4.328 1.463 -7.116 1.00 0.00 560 LEU A C 7
ATOM 5083 O O . LEU A 1 25 ? -4.236 2.079 -8.179 1.00 0.00 560 LEU A O 7
ATOM 5099 N N . ASN A 1 26 ? -5.370 0.691 -6.825 1.00 0.00 561 ASN A N 7
ATOM 5100 C CA . ASN A 1 26 ? -6.485 0.537 -7.759 1.00 0.00 561 ASN A CA 7
ATOM 5101 C C . ASN A 1 26 ? -7.742 1.209 -7.208 1.00 0.00 561 ASN A C 7
ATOM 5102 O O . ASN A 1 26 ? -8.614 0.546 -6.655 1.00 0.00 561 ASN A O 7
ATOM 5113 N N . ARG A 1 27 ? -7.842 2.524 -7.401 1.00 0.00 562 ARG A N 7
ATOM 5114 C CA . ARG A 1 27 ? -8.980 3.302 -6.899 1.00 0.00 562 ARG A CA 7
ATOM 5115 C C . ARG A 1 27 ? -10.306 2.760 -7.432 1.00 0.00 562 ARG A C 7
ATOM 5116 O O . ARG A 1 27 ? -11.338 2.826 -6.761 1.00 0.00 562 ARG A O 7
ATOM 5137 N N . GLU A 1 28 ? -10.258 2.225 -8.641 1.00 0.00 563 GLU A N 7
ATOM 5138 C CA . GLU A 1 28 ? -11.447 1.684 -9.293 1.00 0.00 563 GLU A CA 7
ATOM 5139 C C . GLU A 1 28 ? -12.019 0.494 -8.521 1.00 0.00 563 GLU A C 7
ATOM 5140 O O . GLU A 1 28 ? -13.196 0.487 -8.133 1.00 0.00 563 GLU A O 7
ATOM 5152 N N . ALA A 1 29 ? -11.166 -0.481 -8.241 1.00 0.00 564 ALA A N 7
ATOM 5153 C CA . ALA A 1 29 ? -11.594 -1.681 -7.542 1.00 0.00 564 ALA A CA 7
ATOM 5154 C C . ALA A 1 29 ? -11.698 -1.416 -6.046 1.00 0.00 564 ALA A C 7
ATOM 5155 O O . ALA A 1 29 ? -12.424 -2.097 -5.329 1.00 0.00 564 ALA A O 7
ATOM 5162 N N . ASN A 1 30 ? -10.932 -0.432 -5.589 1.00 0.00 565 ASN A N 7
ATOM 5163 C CA . ASN A 1 30 ? -10.926 -0.077 -4.173 1.00 0.00 565 ASN A CA 7
ATOM 5164 C C . ASN A 1 30 ? -12.311 0.352 -3.713 1.00 0.00 565 ASN A C 7
ATOM 5165 O O . ASN A 1 30 ? -12.897 -0.276 -2.834 1.00 0.00 565 ASN A O 7
ATOM 5176 N N . LEU A 1 31 ? -12.856 1.400 -4.330 1.00 0.00 566 LEU A N 7
ATOM 5177 C CA . LEU A 1 31 ? -14.164 1.873 -3.973 1.00 0.00 566 LEU A CA 7
ATOM 5178 C C . LEU A 1 31 ? -15.200 0.840 -4.328 1.00 0.00 566 LEU A C 7
ATOM 5179 O O . LEU A 1 31 ? -16.231 0.731 -3.669 1.00 0.00 566 LEU A O 7
ATOM 5195 N N . GLN A 1 32 ? -14.933 0.072 -5.371 1.00 0.00 567 GLN A N 7
ATOM 5196 C CA . GLN A 1 32 ? -15.887 -0.932 -5.768 1.00 0.00 567 GLN A CA 7
ATOM 5197 C C . GLN A 1 32 ? -15.936 -2.067 -4.788 1.00 0.00 567 GLN A C 7
ATOM 5198 O O . GLN A 1 32 ? -16.987 -2.655 -4.578 1.00 0.00 567 GLN A O 7
ATOM 5212 N N . ALA A 1 33 ? -14.817 -2.378 -4.185 1.00 0.00 568 ALA A N 7
ATOM 5213 C CA . ALA A 1 33 ? -14.807 -3.418 -3.193 1.00 0.00 568 ALA A CA 7
ATOM 5214 C C . ALA A 1 33 ? -15.522 -2.887 -1.962 1.00 0.00 568 ALA A C 7
ATOM 5215 O O . ALA A 1 33 ? -16.161 -3.636 -1.218 1.00 0.00 568 ALA A O 7
ATOM 5222 N N . LEU A 1 34 ? -15.460 -1.561 -1.786 1.00 0.00 569 LEU A N 7
ATOM 5223 C CA . LEU A 1 34 ? -16.083 -0.927 -0.666 1.00 0.00 569 LEU A CA 7
ATOM 5224 C C . LEU A 1 34 ? -17.596 -0.925 -0.814 1.00 0.00 569 LEU A C 7
ATOM 5225 O O . LEU A 1 34 ? -18.314 -1.369 0.079 1.00 0.00 569 LEU A O 7
ATOM 5241 N N . ILE A 1 35 ? -18.070 -0.418 -1.941 1.00 0.00 570 ILE A N 7
ATOM 5242 C CA . ILE A 1 35 ? -19.497 -0.380 -2.200 1.00 0.00 570 ILE A CA 7
ATOM 5243 C C . ILE A 1 35 ? -20.053 -1.797 -2.353 1.00 0.00 570 ILE A C 7
ATOM 5244 O O . ILE A 1 35 ? -21.155 -2.096 -1.893 1.00 0.00 570 ILE A O 7
ATOM 5260 N N . ALA A 1 36 ? -19.273 -2.663 -3.002 1.00 0.00 571 ALA A N 7
ATOM 5261 C CA . ALA A 1 36 ? -19.683 -4.045 -3.247 1.00 0.00 571 ALA A CA 7
ATOM 5262 C C . ALA A 1 36 ? -19.711 -4.896 -1.983 1.00 0.00 571 ALA A C 7
ATOM 5263 O O . ALA A 1 36 ? -20.330 -5.960 -1.982 1.00 0.00 571 ALA A O 7
ATOM 5270 N N . THR A 1 37 ? -19.055 -4.462 -0.905 1.00 0.00 572 THR A N 7
ATOM 5271 C CA . THR A 1 37 ? -19.084 -5.252 0.314 1.00 0.00 572 THR A CA 7
ATOM 5272 C C . THR A 1 37 ? -20.004 -4.598 1.338 1.00 0.00 572 THR A C 7
ATOM 5273 O O . THR A 1 37 ? -20.762 -5.277 2.032 1.00 0.00 572 THR A O 7
ATOM 5284 N N . GLY A 1 38 ? -19.931 -3.270 1.424 1.00 0.00 573 GLY A N 7
ATOM 5285 C CA . GLY A 1 38 ? -20.817 -2.541 2.311 1.00 0.00 573 GLY A CA 7
ATOM 5286 C C . GLY A 1 38 ? -20.214 -2.303 3.682 1.00 0.00 573 GLY A C 7
ATOM 5287 O O . GLY A 1 38 ? -20.900 -2.440 4.695 1.00 0.00 573 GLY A O 7
ATOM 5291 N N . GLY A 1 39 ? -18.931 -1.943 3.723 1.00 0.00 574 GLY A N 7
ATOM 5292 C CA . GLY A 1 39 ? -18.282 -1.695 5.001 1.00 0.00 574 GLY A CA 7
ATOM 5293 C C . GLY A 1 39 ? -17.209 -2.718 5.312 1.00 0.00 574 GLY A C 7
ATOM 5294 O O . GLY A 1 39 ? -16.196 -2.397 5.930 1.00 0.00 574 GLY A O 7
ATOM 5298 N N . ASP A 1 40 ? -17.445 -3.956 4.898 1.00 0.00 575 ASP A N 7
ATOM 5299 C CA . ASP A 1 40 ? -16.490 -5.025 5.103 1.00 0.00 575 ASP A CA 7
ATOM 5300 C C . ASP A 1 40 ? -15.304 -4.793 4.185 1.00 0.00 575 ASP A C 7
ATOM 5301 O O . ASP A 1 40 ? -15.259 -5.293 3.062 1.00 0.00 575 ASP A O 7
ATOM 5310 N N . ILE A 1 41 ? -14.345 -4.026 4.681 1.00 0.00 576 ILE A N 7
ATOM 5311 C CA . ILE A 1 41 ? -13.180 -3.658 3.901 1.00 0.00 576 ILE A CA 7
ATOM 5312 C C . ILE A 1 41 ? -12.193 -4.800 3.822 1.00 0.00 576 ILE A C 7
ATOM 5313 O O . ILE A 1 41 ? -11.470 -4.920 2.847 1.00 0.00 576 ILE A O 7
ATOM 5329 N N . ASN A 1 42 ? -12.224 -5.657 4.832 1.00 0.00 577 ASN A N 7
ATOM 5330 C CA . ASN A 1 42 ? -11.356 -6.816 4.914 1.00 0.00 577 ASN A CA 7
ATOM 5331 C C . ASN A 1 42 ? -11.763 -7.801 3.832 1.00 0.00 577 ASN A C 7
ATOM 5332 O O . ASN A 1 42 ? -10.951 -8.250 3.019 1.00 0.00 577 ASN A O 7
ATOM 5343 N N . ALA A 1 43 ? -13.047 -8.126 3.853 1.00 0.00 578 ALA A N 7
ATOM 5344 C CA . ALA A 1 43 ? -13.629 -9.006 2.855 1.00 0.00 578 ALA A CA 7
ATOM 5345 C C . ALA A 1 43 ? -13.403 -8.370 1.492 1.00 0.00 578 ALA A C 7
ATOM 5346 O O . ALA A 1 43 ? -13.260 -9.048 0.470 1.00 0.00 578 ALA A O 7
ATOM 5353 N N . ALA A 1 44 ? -13.352 -7.041 1.514 1.00 0.00 579 ALA A N 7
ATOM 5354 C CA . ALA A 1 44 ? -13.135 -6.247 0.317 1.00 0.00 579 ALA A CA 7
ATOM 5355 C C . ALA A 1 44 ? -11.676 -6.312 -0.123 1.00 0.00 579 ALA A C 7
ATOM 5356 O O . ALA A 1 44 ? -11.380 -6.167 -1.304 1.00 0.00 579 ALA A O 7
ATOM 5363 N N . ILE A 1 45 ? -10.763 -6.532 0.830 1.00 0.00 580 ILE A N 7
ATOM 5364 C CA . ILE A 1 45 ? -9.348 -6.616 0.527 1.00 0.00 580 ILE A CA 7
ATOM 5365 C C . ILE A 1 45 ? -9.051 -7.875 -0.273 1.00 0.00 580 ILE A C 7
ATOM 5366 O O . ILE A 1 45 ? -8.331 -7.841 -1.273 1.00 0.00 580 ILE A O 7
ATOM 5382 N N . GLU A 1 46 ? -9.629 -8.983 0.176 1.00 0.00 581 GLU A N 7
ATOM 5383 C CA . GLU A 1 46 ? -9.422 -10.276 -0.461 1.00 0.00 581 GLU A CA 7
ATOM 5384 C C . GLU A 1 46 ? -10.065 -10.309 -1.837 1.00 0.00 581 GLU A C 7
ATOM 5385 O O . GLU A 1 46 ? -9.526 -10.896 -2.774 1.00 0.00 581 GLU A O 7
ATOM 5397 N N . ARG A 1 47 ? -11.226 -9.672 -1.945 1.00 0.00 582 ARG A N 7
ATOM 5398 C CA . ARG A 1 47 ? -11.944 -9.636 -3.205 1.00 0.00 582 ARG A CA 7
ATOM 5399 C C . ARG A 1 47 ? -11.304 -8.651 -4.167 1.00 0.00 582 ARG A C 7
ATOM 5400 O O . ARG A 1 47 ? -11.336 -8.844 -5.383 1.00 0.00 582 ARG A O 7
ATOM 5421 N N . LEU A 1 48 ? -10.725 -7.591 -3.617 1.00 0.00 583 LEU A N 7
ATOM 5422 C CA . LEU A 1 48 ? -10.084 -6.582 -4.395 1.00 0.00 583 LEU A CA 7
ATOM 5423 C C . LEU A 1 48 ? -8.791 -7.129 -4.979 1.00 0.00 583 LEU A C 7
ATOM 5424 O O . LEU A 1 48 ? -8.317 -6.675 -6.022 1.00 0.00 583 LEU A O 7
ATOM 5440 N N . LEU A 1 49 ? -8.233 -8.124 -4.302 1.00 0.00 584 LEU A N 7
ATOM 5441 C CA . LEU A 1 49 ? -7.026 -8.743 -4.706 1.00 0.00 584 LEU A CA 7
ATOM 5442 C C . LEU A 1 49 ? -7.332 -9.859 -5.712 1.00 0.00 584 LEU A C 7
ATOM 5443 O O . LEU A 1 49 ? -6.506 -10.181 -6.567 1.00 0.00 584 LEU A O 7
ATOM 5459 N N . GLY A 1 50 ? -8.540 -10.426 -5.614 1.00 0.00 585 GLY A N 7
ATOM 5460 C CA . GLY A 1 50 ? -8.935 -11.492 -6.519 1.00 0.00 585 GLY A CA 7
ATOM 5461 C C . GLY A 1 50 ? -9.501 -12.696 -5.792 1.00 0.00 585 GLY A C 7
ATOM 5462 O O . GLY A 1 50 ? -10.314 -12.554 -4.880 1.00 0.00 585 GLY A O 7
ATOM 5466 N N . SER A 1 51 ? -9.071 -13.887 -6.203 1.00 0.00 586 SER A N 7
ATOM 5467 C CA . SER A 1 51 ? -9.535 -15.124 -5.585 1.00 0.00 586 SER A CA 7
ATOM 5468 C C . SER A 1 51 ? -8.494 -16.228 -5.735 1.00 0.00 586 SER A C 7
ATOM 5469 O O . SER A 1 51 ? -8.691 -17.349 -5.268 1.00 0.00 586 SER A O 7
ATOM 5477 N N . SER A 1 52 ? -7.386 -15.901 -6.392 1.00 0.00 587 SER A N 7
ATOM 5478 C CA . SER A 1 52 ? -6.311 -16.863 -6.606 1.00 0.00 587 SER A CA 7
ATOM 5479 C C . SER A 1 52 ? -5.486 -17.048 -5.336 1.00 0.00 587 SER A C 7
ATOM 5480 O O . SER A 1 52 ? -4.525 -16.276 -5.135 1.00 0.00 587 SER A O 7
ATOM 5489 N N . GLY A 1 1 ? -29.390 12.418 1.466 1.00 0.00 536 GLY A N 8
ATOM 5490 C CA . GLY A 1 1 ? -28.799 12.302 0.104 1.00 0.00 536 GLY A CA 8
ATOM 5491 C C . GLY A 1 1 ? -27.519 13.103 -0.043 1.00 0.00 536 GLY A C 8
ATOM 5492 O O . GLY A 1 1 ? -26.660 13.075 0.837 1.00 0.00 536 GLY A O 8
ATOM 5498 N N . SER A 1 2 ? -27.396 13.813 -1.162 1.00 0.00 537 SER A N 8
ATOM 5499 C CA . SER A 1 2 ? -26.216 14.631 -1.427 1.00 0.00 537 SER A CA 8
ATOM 5500 C C . SER A 1 2 ? -24.940 13.792 -1.381 1.00 0.00 537 SER A C 8
ATOM 5501 O O . SER A 1 2 ? -24.136 13.924 -0.456 1.00 0.00 537 SER A O 8
ATOM 5509 N N . PRO A 1 3 ? -24.737 12.910 -2.379 1.00 0.00 538 PRO A N 8
ATOM 5510 C CA . PRO A 1 3 ? -23.547 12.053 -2.447 1.00 0.00 538 PRO A CA 8
ATOM 5511 C C . PRO A 1 3 ? -22.268 12.867 -2.620 1.00 0.00 538 PRO A C 8
ATOM 5512 O O . PRO A 1 3 ? -22.127 13.615 -3.587 1.00 0.00 538 PRO A O 8
ATOM 5523 N N . GLU A 1 4 ? -21.341 12.718 -1.678 1.00 0.00 539 GLU A N 8
ATOM 5524 C CA . GLU A 1 4 ? -20.079 13.448 -1.732 1.00 0.00 539 GLU A CA 8
ATOM 5525 C C . GLU A 1 4 ? -18.882 12.500 -1.748 1.00 0.00 539 GLU A C 8
ATOM 5526 O O . GLU A 1 4 ? -17.955 12.673 -2.537 1.00 0.00 539 GLU A O 8
ATOM 5538 N N . PHE A 1 5 ? -18.907 11.497 -0.874 1.00 0.00 540 PHE A N 8
ATOM 5539 C CA . PHE A 1 5 ? -17.819 10.529 -0.788 1.00 0.00 540 PHE A CA 8
ATOM 5540 C C . PHE A 1 5 ? -18.130 9.278 -1.605 1.00 0.00 540 PHE A C 8
ATOM 5541 O O . PHE A 1 5 ? -17.248 8.460 -1.867 1.00 0.00 540 PHE A O 8
ATOM 5558 N N . GLN A 1 6 ? -19.389 9.140 -2.000 1.00 0.00 541 GLN A N 8
ATOM 5559 C CA . GLN A 1 6 ? -19.828 7.993 -2.788 1.00 0.00 541 GLN A CA 8
ATOM 5560 C C . GLN A 1 6 ? -19.040 7.879 -4.092 1.00 0.00 541 GLN A C 8
ATOM 5561 O O . GLN A 1 6 ? -18.620 6.788 -4.480 1.00 0.00 541 GLN A O 8
ATOM 5575 N N . ASN A 1 7 ? -18.849 9.011 -4.764 1.00 0.00 542 ASN A N 8
ATOM 5576 C CA . ASN A 1 7 ? -18.120 9.044 -6.029 1.00 0.00 542 ASN A CA 8
ATOM 5577 C C . ASN A 1 7 ? -16.750 8.376 -5.901 1.00 0.00 542 ASN A C 8
ATOM 5578 O O . ASN A 1 7 ? -16.131 8.412 -4.836 1.00 0.00 542 ASN A O 8
ATOM 5589 N N . PRO A 1 8 ? -16.255 7.758 -6.996 1.00 0.00 543 PRO A N 8
ATOM 5590 C CA . PRO A 1 8 ? -14.954 7.074 -7.003 1.00 0.00 543 PRO A CA 8
ATOM 5591 C C . PRO A 1 8 ? -13.782 8.047 -6.949 1.00 0.00 543 PRO A C 8
ATOM 5592 O O . PRO A 1 8 ? -12.631 7.640 -6.800 1.00 0.00 543 PRO A O 8
ATOM 5603 N N . GLU A 1 9 ? -14.085 9.333 -7.077 1.00 0.00 544 GLU A N 8
ATOM 5604 C CA . GLU A 1 9 ? -13.054 10.363 -7.039 1.00 0.00 544 GLU A CA 8
ATOM 5605 C C . GLU A 1 9 ? -12.557 10.499 -5.615 1.00 0.00 544 GLU A C 8
ATOM 5606 O O . GLU A 1 9 ? -11.360 10.408 -5.344 1.00 0.00 544 GLU A O 8
ATOM 5618 N N . VAL A 1 10 ? -13.498 10.718 -4.713 1.00 0.00 545 VAL A N 8
ATOM 5619 C CA . VAL A 1 10 ? -13.176 10.813 -3.308 1.00 0.00 545 VAL A CA 8
ATOM 5620 C C . VAL A 1 10 ? -12.705 9.445 -2.854 1.00 0.00 545 VAL A C 8
ATOM 5621 O O . VAL A 1 10 ? -11.780 9.314 -2.053 1.00 0.00 545 VAL A O 8
ATOM 5634 N N . ARG A 1 11 ? -13.385 8.430 -3.387 1.00 0.00 546 ARG A N 8
ATOM 5635 C CA . ARG A 1 11 ? -13.093 7.062 -3.132 1.00 0.00 546 ARG A CA 8
ATOM 5636 C C . ARG A 1 11 ? -13.501 6.620 -1.751 1.00 0.00 546 ARG A C 8
ATOM 5637 O O . ARG A 1 11 ? -12.802 5.840 -1.111 1.00 0.00 546 ARG A O 8
ATOM 5658 N N . PHE A 1 12 ? -14.656 7.079 -1.295 1.00 0.00 547 PHE A N 8
ATOM 5659 C CA . PHE A 1 12 ? -15.122 6.661 0.006 1.00 0.00 547 PHE A CA 8
ATOM 5660 C C . PHE A 1 12 ? -14.189 7.197 1.098 1.00 0.00 547 PHE A C 8
ATOM 5661 O O . PHE A 1 12 ? -14.002 6.566 2.137 1.00 0.00 547 PHE A O 8
ATOM 5678 N N . GLN A 1 13 ? -13.586 8.355 0.806 1.00 0.00 548 GLN A N 8
ATOM 5679 C CA . GLN A 1 13 ? -12.665 9.061 1.696 1.00 0.00 548 GLN A CA 8
ATOM 5680 C C . GLN A 1 13 ? -11.869 8.144 2.616 1.00 0.00 548 GLN A C 8
ATOM 5681 O O . GLN A 1 13 ? -10.727 7.788 2.334 1.00 0.00 548 GLN A O 8
ATOM 5695 N N . GLN A 1 14 ? -12.489 7.776 3.717 1.00 0.00 549 GLN A N 8
ATOM 5696 C CA . GLN A 1 14 ? -11.837 6.932 4.729 1.00 0.00 549 GLN A CA 8
ATOM 5697 C C . GLN A 1 14 ? -11.690 5.498 4.239 1.00 0.00 549 GLN A C 8
ATOM 5698 O O . GLN A 1 14 ? -10.616 4.902 4.309 1.00 0.00 549 GLN A O 8
ATOM 5712 N N . GLN A 1 15 ? -12.797 4.956 3.772 1.00 0.00 550 GLN A N 8
ATOM 5713 C CA . GLN A 1 15 ? -12.826 3.619 3.224 1.00 0.00 550 GLN A CA 8
ATOM 5714 C C . GLN A 1 15 ? -11.707 3.496 2.180 1.00 0.00 550 GLN A C 8
ATOM 5715 O O . GLN A 1 15 ? -11.100 2.435 1.974 1.00 0.00 550 GLN A O 8
ATOM 5729 N N . LEU A 1 16 ? -11.456 4.607 1.516 1.00 0.00 551 LEU A N 8
ATOM 5730 C CA . LEU A 1 16 ? -10.363 4.699 0.557 1.00 0.00 551 LEU A CA 8
ATOM 5731 C C . LEU A 1 16 ? -9.030 4.548 1.279 1.00 0.00 551 LEU A C 8
ATOM 5732 O O . LEU A 1 16 ? -8.149 3.822 0.830 1.00 0.00 551 LEU A O 8
ATOM 5748 N N . GLU A 1 17 ? -8.901 5.244 2.406 1.00 0.00 552 GLU A N 8
ATOM 5749 C CA . GLU A 1 17 ? -7.675 5.225 3.190 1.00 0.00 552 GLU A CA 8
ATOM 5750 C C . GLU A 1 17 ? -7.241 3.810 3.541 1.00 0.00 552 GLU A C 8
ATOM 5751 O O . GLU A 1 17 ? -6.045 3.518 3.552 1.00 0.00 552 GLU A O 8
ATOM 5763 N N . GLN A 1 18 ? -8.194 2.927 3.837 1.00 0.00 553 GLN A N 8
ATOM 5764 C CA . GLN A 1 18 ? -7.849 1.578 4.189 1.00 0.00 553 GLN A CA 8
ATOM 5765 C C . GLN A 1 18 ? -7.384 0.779 2.990 1.00 0.00 553 GLN A C 8
ATOM 5766 O O . GLN A 1 18 ? -6.262 0.250 3.002 1.00 0.00 553 GLN A O 8
ATOM 5780 N N . LEU A 1 19 ? -8.193 0.673 1.936 1.00 0.00 554 LEU A N 8
ATOM 5781 C CA . LEU A 1 19 ? -7.719 -0.075 0.766 1.00 0.00 554 LEU A CA 8
ATOM 5782 C C . LEU A 1 19 ? -6.442 0.545 0.234 1.00 0.00 554 LEU A C 8
ATOM 5783 O O . LEU A 1 19 ? -5.593 -0.142 -0.333 1.00 0.00 554 LEU A O 8
ATOM 5799 N N . SER A 1 20 ? -6.309 1.851 0.424 1.00 0.00 555 SER A N 8
ATOM 5800 C CA . SER A 1 20 ? -5.115 2.551 -0.006 1.00 0.00 555 SER A CA 8
ATOM 5801 C C . SER A 1 20 ? -3.952 2.111 0.866 1.00 0.00 555 SER A C 8
ATOM 5802 O O . SER A 1 20 ? -2.836 1.925 0.385 1.00 0.00 555 SER A O 8
ATOM 5810 N N . ALA A 1 21 ? -4.228 1.956 2.162 1.00 0.00 556 ALA A N 8
ATOM 5811 C CA . ALA A 1 21 ? -3.223 1.518 3.117 1.00 0.00 556 ALA A CA 8
ATOM 5812 C C . ALA A 1 21 ? -2.606 0.185 2.723 1.00 0.00 556 ALA A C 8
ATOM 5813 O O . ALA A 1 21 ? -1.460 -0.091 3.080 1.00 0.00 556 ALA A O 8
ATOM 5820 N N . MET A 1 22 ? -3.343 -0.656 1.992 1.00 0.00 557 MET A N 8
ATOM 5821 C CA . MET A 1 22 ? -2.796 -1.942 1.557 1.00 0.00 557 MET A CA 8
ATOM 5822 C C . MET A 1 22 ? -2.116 -1.763 0.203 1.00 0.00 557 MET A C 8
ATOM 5823 O O . MET A 1 22 ? -1.926 -2.714 -0.557 1.00 0.00 557 MET A O 8
ATOM 5837 N N . GLY A 1 23 ? -1.754 -0.515 -0.063 1.00 0.00 558 GLY A N 8
ATOM 5838 C CA . GLY A 1 23 ? -1.100 -0.149 -1.305 1.00 0.00 558 GLY A CA 8
ATOM 5839 C C . GLY A 1 23 ? -1.788 -0.715 -2.539 1.00 0.00 558 GLY A C 8
ATOM 5840 O O . GLY A 1 23 ? -1.119 -1.095 -3.500 1.00 0.00 558 GLY A O 8
ATOM 5844 N N . PHE A 1 24 ? -3.119 -0.771 -2.517 1.00 0.00 559 PHE A N 8
ATOM 5845 C CA . PHE A 1 24 ? -3.852 -1.282 -3.654 1.00 0.00 559 PHE A CA 8
ATOM 5846 C C . PHE A 1 24 ? -3.614 -0.437 -4.905 1.00 0.00 559 PHE A C 8
ATOM 5847 O O . PHE A 1 24 ? -3.431 -0.983 -5.993 1.00 0.00 559 PHE A O 8
ATOM 5864 N N . LEU A 1 25 ? -3.622 0.889 -4.757 1.00 0.00 560 LEU A N 8
ATOM 5865 C CA . LEU A 1 25 ? -3.361 1.799 -5.868 1.00 0.00 560 LEU A CA 8
ATOM 5866 C C . LEU A 1 25 ? -4.403 1.701 -6.982 1.00 0.00 560 LEU A C 8
ATOM 5867 O O . LEU A 1 25 ? -4.292 2.390 -7.997 1.00 0.00 560 LEU A O 8
ATOM 5883 N N . ASN A 1 26 ? -5.411 0.858 -6.796 1.00 0.00 561 ASN A N 8
ATOM 5884 C CA . ASN A 1 26 ? -6.463 0.704 -7.797 1.00 0.00 561 ASN A CA 8
ATOM 5885 C C . ASN A 1 26 ? -7.758 1.338 -7.297 1.00 0.00 561 ASN A C 8
ATOM 5886 O O . ASN A 1 26 ? -8.619 0.657 -6.749 1.00 0.00 561 ASN A O 8
ATOM 5897 N N . ARG A 1 27 ? -7.891 2.645 -7.522 1.00 0.00 562 ARG A N 8
ATOM 5898 C CA . ARG A 1 27 ? -9.060 3.403 -7.071 1.00 0.00 562 ARG A CA 8
ATOM 5899 C C . ARG A 1 27 ? -10.362 2.806 -7.602 1.00 0.00 562 ARG A C 8
ATOM 5900 O O . ARG A 1 27 ? -11.304 2.568 -6.847 1.00 0.00 562 ARG A O 8
ATOM 5921 N N . GLU A 1 28 ? -10.398 2.581 -8.908 1.00 0.00 563 GLU A N 8
ATOM 5922 C CA . GLU A 1 28 ? -11.577 2.022 -9.563 1.00 0.00 563 GLU A CA 8
ATOM 5923 C C . GLU A 1 28 ? -12.107 0.805 -8.806 1.00 0.00 563 GLU A C 8
ATOM 5924 O O . GLU A 1 28 ? -13.285 0.744 -8.432 1.00 0.00 563 GLU A O 8
ATOM 5936 N N . ALA A 1 29 ? -11.218 -0.140 -8.525 1.00 0.00 564 ALA A N 8
ATOM 5937 C CA . ALA A 1 29 ? -11.605 -1.355 -7.832 1.00 0.00 564 ALA A CA 8
ATOM 5938 C C . ALA A 1 29 ? -11.738 -1.091 -6.338 1.00 0.00 564 ALA A C 8
ATOM 5939 O O . ALA A 1 29 ? -12.450 -1.798 -5.632 1.00 0.00 564 ALA A O 8
ATOM 5946 N N . ASN A 1 30 ? -11.021 -0.073 -5.872 1.00 0.00 565 ASN A N 8
ATOM 5947 C CA . ASN A 1 30 ? -11.054 0.277 -4.456 1.00 0.00 565 ASN A CA 8
ATOM 5948 C C . ASN A 1 30 ? -12.465 0.645 -4.030 1.00 0.00 565 ASN A C 8
ATOM 5949 O O . ASN A 1 30 ? -13.047 -0.013 -3.173 1.00 0.00 565 ASN A O 8
ATOM 5960 N N . LEU A 1 31 ? -13.036 1.674 -4.657 1.00 0.00 566 LEU A N 8
ATOM 5961 C CA . LEU A 1 31 ? -14.364 2.082 -4.356 1.00 0.00 566 LEU A CA 8
ATOM 5962 C C . LEU A 1 31 ? -15.312 0.952 -4.680 1.00 0.00 566 LEU A C 8
ATOM 5963 O O . LEU A 1 31 ? -16.366 0.809 -4.060 1.00 0.00 566 LEU A O 8
ATOM 5979 N N . GLN A 1 32 ? -14.927 0.146 -5.662 1.00 0.00 567 GLN A N 8
ATOM 5980 C CA . GLN A 1 32 ? -15.743 -0.983 -6.049 1.00 0.00 567 GLN A CA 8
ATOM 5981 C C . GLN A 1 32 ? -15.773 -2.039 -4.956 1.00 0.00 567 GLN A C 8
ATOM 5982 O O . GLN A 1 32 ? -16.785 -2.692 -4.769 1.00 0.00 567 GLN A O 8
ATOM 5996 N N . ALA A 1 33 ? -14.670 -2.198 -4.229 1.00 0.00 568 ALA A N 8
ATOM 5997 C CA . ALA A 1 33 ? 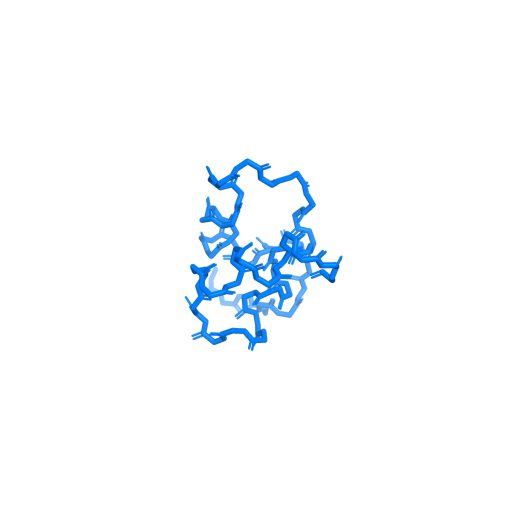-14.605 -3.182 -3.154 1.00 0.00 568 ALA A CA 8
ATOM 5998 C C . ALA A 1 33 ? -15.361 -2.694 -1.923 1.00 0.00 568 ALA A C 8
ATOM 5999 O O . ALA A 1 33 ? -16.123 -3.448 -1.308 1.00 0.00 568 ALA A O 8
ATOM 6006 N N . LEU A 1 34 ? -15.172 -1.418 -1.586 1.00 0.00 569 LEU A N 8
ATOM 6007 C CA . LEU A 1 34 ? -15.831 -0.843 -0.460 1.00 0.00 569 LEU A CA 8
ATOM 6008 C C . LEU A 1 34 ? -17.339 -0.949 -0.629 1.00 0.00 569 LEU A C 8
ATOM 6009 O O . LEU A 1 34 ? -18.051 -1.369 0.281 1.00 0.00 569 LEU A O 8
ATOM 6025 N N . ILE A 1 35 ? -17.815 -0.553 -1.802 1.00 0.00 570 ILE A N 8
ATOM 6026 C CA . ILE A 1 35 ? -19.234 -0.620 -2.107 1.00 0.00 570 ILE A CA 8
ATOM 6027 C C . ILE A 1 35 ? -19.691 -2.069 -2.308 1.00 0.00 570 ILE A C 8
ATOM 6028 O O . ILE A 1 35 ? -20.770 -2.456 -1.857 1.00 0.00 570 ILE A O 8
ATOM 6044 N N . ALA A 1 36 ? -18.860 -2.863 -2.989 1.00 0.00 571 ALA A N 8
ATOM 6045 C CA . ALA A 1 36 ? -19.184 -4.264 -3.268 1.00 0.00 571 ALA A CA 8
ATOM 6046 C C . ALA A 1 36 ? -19.418 -5.075 -2.004 1.00 0.00 571 ALA A C 8
ATOM 6047 O O . ALA A 1 36 ? -20.035 -6.139 -2.064 1.00 0.00 571 ALA A O 8
ATOM 6054 N N . THR A 1 37 ? -18.939 -4.596 -0.860 1.00 0.00 572 THR A N 8
ATOM 6055 C CA . THR A 1 37 ? -19.140 -5.334 0.373 1.00 0.00 572 THR A CA 8
ATOM 6056 C C . THR A 1 37 ? -20.033 -4.552 1.328 1.00 0.00 572 THR A C 8
ATOM 6057 O O . THR A 1 37 ? -20.891 -5.128 2.001 1.00 0.00 572 THR A O 8
ATOM 6068 N N . GLY A 1 38 ? -19.829 -3.240 1.386 1.00 0.00 573 GLY A N 8
ATOM 6069 C CA . GLY A 1 38 ? -20.663 -2.402 2.224 1.00 0.00 573 GLY A CA 8
ATOM 6070 C C . GLY A 1 38 ? -20.110 -2.272 3.628 1.00 0.00 573 GLY A C 8
ATOM 6071 O O . GLY A 1 38 ? -20.847 -2.407 4.605 1.00 0.00 573 GLY A O 8
ATOM 6075 N N . GLY A 1 39 ? -18.808 -2.011 3.730 1.00 0.00 574 GLY A N 8
ATOM 6076 C CA . GLY A 1 39 ? -18.184 -1.881 5.039 1.00 0.00 574 GLY A CA 8
ATOM 6077 C C . GLY A 1 39 ? -17.262 -3.045 5.357 1.00 0.00 574 GLY A C 8
ATOM 6078 O O . GLY A 1 39 ? -16.330 -2.907 6.145 1.00 0.00 574 GLY A O 8
ATOM 6082 N N . ASP A 1 40 ? -17.547 -4.199 4.762 1.00 0.00 575 ASP A N 8
ATOM 6083 C CA . ASP A 1 40 ? -16.721 -5.387 4.950 1.00 0.00 575 ASP A CA 8
ATOM 6084 C C . ASP A 1 40 ? -15.402 -5.157 4.234 1.00 0.00 575 ASP A C 8
ATOM 6085 O O . ASP A 1 40 ? -15.227 -5.535 3.080 1.00 0.00 575 ASP A O 8
ATOM 6094 N N . ILE A 1 41 ? -14.487 -4.535 4.951 1.00 0.00 576 ILE A N 8
ATOM 6095 C CA . ILE A 1 41 ? -13.194 -4.146 4.427 1.00 0.00 576 ILE A CA 8
ATOM 6096 C C . ILE A 1 41 ? -12.321 -5.337 4.122 1.00 0.00 576 ILE A C 8
ATOM 6097 O O . ILE A 1 41 ? -11.765 -5.440 3.040 1.00 0.00 576 ILE A O 8
ATOM 6113 N N . ASN A 1 42 ? -12.310 -6.265 5.053 1.00 0.00 577 ASN A N 8
ATOM 6114 C CA . ASN A 1 42 ? -11.502 -7.458 4.975 1.00 0.00 577 ASN A CA 8
ATOM 6115 C C . ASN A 1 42 ? -11.990 -8.356 3.848 1.00 0.00 577 ASN A C 8
ATOM 6116 O O . ASN A 1 42 ? -11.224 -8.762 2.972 1.00 0.00 577 ASN A O 8
ATOM 6127 N N . ALA A 1 43 ? -13.280 -8.660 3.892 1.00 0.00 578 ALA A N 8
ATOM 6128 C CA . ALA A 1 43 ? -13.902 -9.478 2.866 1.00 0.00 578 ALA A CA 8
ATOM 6129 C C . ALA A 1 43 ? -13.696 -8.808 1.518 1.00 0.00 578 ALA A C 8
ATOM 6130 O O . ALA A 1 43 ? -13.563 -9.463 0.479 1.00 0.00 578 ALA A O 8
ATOM 6137 N N . ALA A 1 44 ? -13.638 -7.479 1.562 1.00 0.00 579 ALA A N 8
ATOM 6138 C CA . ALA A 1 44 ? -13.441 -6.678 0.367 1.00 0.00 579 ALA A CA 8
ATOM 6139 C C . ALA A 1 44 ? -11.997 -6.737 -0.107 1.00 0.00 579 ALA A C 8
ATOM 6140 O O . ALA A 1 44 ? -11.744 -6.626 -1.296 1.00 0.00 579 ALA A O 8
ATOM 6147 N N . ILE A 1 45 ? -11.051 -6.928 0.816 1.00 0.00 580 ILE A N 8
ATOM 6148 C CA . ILE A 1 45 ? -9.644 -6.974 0.461 1.00 0.00 580 ILE A CA 8
ATOM 6149 C C . ILE A 1 45 ? -9.313 -8.232 -0.336 1.00 0.00 580 ILE A C 8
ATOM 6150 O O . ILE A 1 45 ? -8.648 -8.170 -1.371 1.00 0.00 580 ILE A O 8
ATOM 6166 N N . GLU A 1 46 ? -9.791 -9.372 0.154 1.00 0.00 581 GLU A N 8
ATOM 6167 C CA . GLU A 1 46 ? -9.524 -10.663 -0.477 1.00 0.00 581 GLU A CA 8
ATOM 6168 C C . GLU A 1 46 ? -10.249 -10.794 -1.811 1.00 0.00 581 GLU A C 8
ATOM 6169 O O . GLU A 1 46 ? -9.715 -11.351 -2.771 1.00 0.00 581 GLU A O 8
ATOM 6181 N N . ARG A 1 47 ? -11.471 -10.279 -1.856 1.00 0.00 582 ARG A N 8
ATOM 6182 C CA . ARG A 1 47 ? -12.283 -10.353 -3.065 1.00 0.00 582 ARG A CA 8
ATOM 6183 C C . ARG A 1 47 ? -11.789 -9.352 -4.105 1.00 0.00 582 ARG A C 8
ATOM 6184 O O . ARG A 1 47 ? -11.877 -9.592 -5.309 1.00 0.00 582 ARG A O 8
ATOM 6205 N N . LEU A 1 48 ? -11.269 -8.226 -3.622 1.00 0.00 583 LEU A N 8
ATOM 6206 C CA . LEU A 1 48 ? -10.783 -7.177 -4.461 1.00 0.00 583 LEU A CA 8
ATOM 6207 C C . LEU A 1 48 ? -9.490 -7.585 -5.134 1.00 0.00 583 LEU A C 8
ATOM 6208 O O . LEU A 1 48 ? -9.207 -7.179 -6.261 1.00 0.00 583 LEU A O 8
ATOM 6224 N N . LEU A 1 49 ? -8.711 -8.399 -4.443 1.00 0.00 584 LEU A N 8
ATOM 6225 C CA . LEU A 1 49 ? -7.476 -8.864 -4.938 1.00 0.00 584 LEU A CA 8
ATOM 6226 C C . LEU A 1 49 ? -7.755 -10.075 -5.822 1.00 0.00 584 LEU A C 8
ATOM 6227 O O . LEU A 1 49 ? -6.920 -10.492 -6.623 1.00 0.00 584 LEU A O 8
ATOM 6243 N N . GLY A 1 50 ? -8.973 -10.607 -5.679 1.00 0.00 585 GLY A N 8
ATOM 6244 C CA . GLY A 1 50 ? -9.377 -11.764 -6.458 1.00 0.00 585 GLY A CA 8
ATOM 6245 C C . GLY A 1 50 ? -9.521 -11.450 -7.934 1.00 0.00 585 GLY A C 8
ATOM 6246 O O . GLY A 1 50 ? -8.597 -11.676 -8.716 1.00 0.00 585 GLY A O 8
ATOM 6250 N N . SER A 1 51 ? -10.682 -10.927 -8.314 1.00 0.00 586 SER A N 8
ATOM 6251 C CA . SER A 1 51 ? -10.949 -10.581 -9.706 1.00 0.00 586 SER A CA 8
ATOM 6252 C C . SER A 1 51 ? -10.047 -9.440 -10.168 1.00 0.00 586 SER A C 8
ATOM 6253 O O . SER A 1 51 ? -9.299 -8.868 -9.375 1.00 0.00 586 SER A O 8
ATOM 6261 N N . SER A 1 52 ? -10.124 -9.113 -11.455 1.00 0.00 587 SER A N 8
ATOM 6262 C CA . SER A 1 52 ? -9.314 -8.040 -12.023 1.00 0.00 587 SER A CA 8
ATOM 6263 C C . SER A 1 52 ? -10.200 -6.944 -12.608 1.00 0.00 587 SER A C 8
ATOM 6264 O O . SER A 1 52 ? -10.560 -7.045 -13.800 1.00 0.00 587 SER A O 8
ATOM 6273 N N . GLY A 1 1 ? -21.187 1.002 -17.447 1.00 0.00 536 GLY A N 9
ATOM 6274 C CA . GLY A 1 1 ? -21.881 1.969 -16.551 1.00 0.00 536 GLY A CA 9
ATOM 6275 C C . GLY A 1 1 ? -21.877 1.525 -15.102 1.00 0.00 536 GLY A C 9
ATOM 6276 O O . GLY A 1 1 ? -22.324 2.259 -14.219 1.00 0.00 536 GLY A O 9
ATOM 6282 N N . SER A 1 2 ? -21.372 0.319 -14.855 1.00 0.00 537 SER A N 9
ATOM 6283 C CA . SER A 1 2 ? -21.313 -0.223 -13.500 1.00 0.00 537 SER A CA 9
ATOM 6284 C C . SER A 1 2 ? -20.354 0.581 -12.614 1.00 0.00 537 SER A C 9
ATOM 6285 O O . SER A 1 2 ? -20.722 0.973 -11.507 1.00 0.00 537 SER A O 9
ATOM 6293 N N . PRO A 1 3 ? -19.109 0.842 -13.078 1.00 0.00 538 PRO A N 9
ATOM 6294 C CA . PRO A 1 3 ? -18.130 1.607 -12.295 1.00 0.00 538 PRO A CA 9
ATOM 6295 C C . PRO A 1 3 ? -18.615 3.022 -11.994 1.00 0.00 538 PRO A C 9
ATOM 6296 O O . PRO A 1 3 ? -18.468 3.919 -12.819 1.00 0.00 538 PRO A O 9
ATOM 6307 N N . GLU A 1 4 ? -19.216 3.193 -10.813 1.00 0.00 539 GLU A N 9
ATOM 6308 C CA . GLU A 1 4 ? -19.739 4.490 -10.371 1.00 0.00 539 GLU A CA 9
ATOM 6309 C C . GLU A 1 4 ? -18.707 5.613 -10.515 1.00 0.00 539 GLU A C 9
ATOM 6310 O O . GLU A 1 4 ? -18.083 6.027 -9.538 1.00 0.00 539 GLU A O 9
ATOM 6322 N N . PHE A 1 5 ? -18.537 6.093 -11.741 1.00 0.00 540 PHE A N 9
ATOM 6323 C CA . PHE A 1 5 ? -17.596 7.168 -12.031 1.00 0.00 540 PHE A CA 9
ATOM 6324 C C . PHE A 1 5 ? -18.064 8.500 -11.451 1.00 0.00 540 PHE A C 9
ATOM 6325 O O . PHE A 1 5 ? -17.343 9.495 -11.514 1.00 0.00 540 PHE A O 9
ATOM 6342 N N . GLN A 1 6 ? -19.274 8.522 -10.898 1.00 0.00 541 GLN A N 9
ATOM 6343 C CA . GLN A 1 6 ? -19.830 9.743 -10.324 1.00 0.00 541 GLN A CA 9
ATOM 6344 C C . GLN A 1 6 ? -18.919 10.335 -9.252 1.00 0.00 541 GLN A C 9
ATOM 6345 O O . GLN A 1 6 ? -18.671 11.542 -9.244 1.00 0.00 541 GLN A O 9
ATOM 6359 N N . ASN A 1 7 ? -18.418 9.494 -8.350 1.00 0.00 542 ASN A N 9
ATOM 6360 C CA . ASN A 1 7 ? -17.548 9.973 -7.281 1.00 0.00 542 ASN A CA 9
ATOM 6361 C C . ASN A 1 7 ? -16.299 9.103 -7.125 1.00 0.00 542 ASN A C 9
ATOM 6362 O O . ASN A 1 7 ? -16.197 8.310 -6.189 1.00 0.00 542 ASN A O 9
ATOM 6373 N N . PRO A 1 8 ? -15.329 9.246 -8.047 1.00 0.00 543 PRO A N 9
ATOM 6374 C CA . PRO A 1 8 ? -14.075 8.511 -8.008 1.00 0.00 543 PRO A CA 9
ATOM 6375 C C . PRO A 1 8 ? -12.952 9.345 -7.394 1.00 0.00 543 PRO A C 9
ATOM 6376 O O . PRO A 1 8 ? -11.860 8.847 -7.121 1.00 0.00 543 PRO A O 9
ATOM 6387 N N . GLU A 1 9 ? -13.241 10.626 -7.197 1.00 0.00 544 GLU A N 9
ATOM 6388 C CA . GLU A 1 9 ? -12.281 11.562 -6.627 1.00 0.00 544 GLU A CA 9
ATOM 6389 C C . GLU A 1 9 ? -12.150 11.320 -5.138 1.00 0.00 544 GLU A C 9
ATOM 6390 O O . GLU A 1 9 ? -11.054 11.096 -4.621 1.00 0.00 544 GLU A O 9
ATOM 6402 N N . VAL A 1 10 ? -13.284 11.364 -4.456 1.00 0.00 545 VAL A N 9
ATOM 6403 C CA . VAL A 1 10 ? -13.321 11.130 -3.031 1.00 0.00 545 VAL A CA 9
ATOM 6404 C C . VAL A 1 10 ? -12.917 9.696 -2.756 1.00 0.00 545 VAL A C 9
ATOM 6405 O O . VAL A 1 10 ? -12.131 9.418 -1.849 1.00 0.00 545 VAL A O 9
ATOM 6418 N N . ARG A 1 11 ? -13.463 8.788 -3.562 1.00 0.00 546 ARG A N 9
ATOM 6419 C CA . ARG A 1 11 ? -13.189 7.389 -3.440 1.00 0.00 546 ARG A CA 9
ATOM 6420 C C . ARG A 1 11 ? -13.580 6.861 -2.088 1.00 0.00 546 ARG A C 9
ATOM 6421 O O . ARG A 1 11 ? -12.892 6.023 -1.527 1.00 0.00 546 ARG A O 9
ATOM 6442 N N . PHE A 1 12 ? -14.703 7.309 -1.567 1.00 0.00 547 PHE A N 9
ATOM 6443 C CA . PHE A 1 12 ? -15.111 6.845 -0.264 1.00 0.00 547 PHE A CA 9
ATOM 6444 C C . PHE A 1 12 ? -14.127 7.362 0.793 1.00 0.00 547 PHE A C 9
ATOM 6445 O O . PHE A 1 12 ? -14.017 6.800 1.881 1.00 0.00 547 PHE A O 9
ATOM 6462 N N . GLN A 1 13 ? -13.333 8.358 0.377 1.00 0.00 548 GLN A N 9
ATOM 6463 C CA . GLN A 1 13 ? -12.359 9.049 1.223 1.00 0.00 548 GLN A CA 9
ATOM 6464 C C . GLN A 1 13 ? -11.697 8.150 2.256 1.00 0.00 548 GLN A C 9
ATOM 6465 O O . GLN A 1 13 ? -10.571 7.689 2.074 1.00 0.00 548 GLN A O 9
ATOM 6479 N N . GLN A 1 14 ? -12.414 7.906 3.334 1.00 0.00 549 GLN A N 9
ATOM 6480 C CA . GLN A 1 14 ? -11.887 7.095 4.438 1.00 0.00 549 GLN A CA 9
ATOM 6481 C C . GLN A 1 14 ? -11.811 5.627 4.050 1.00 0.00 549 GLN A C 9
ATOM 6482 O O . GLN A 1 14 ? -10.775 4.982 4.205 1.00 0.00 549 GLN A O 9
ATOM 6496 N N . GLN A 1 15 ? -12.924 5.109 3.560 1.00 0.00 550 GLN A N 9
ATOM 6497 C CA . GLN A 1 15 ? -12.991 3.748 3.110 1.00 0.00 550 GLN A CA 9
ATOM 6498 C C . GLN A 1 15 ? -11.859 3.497 2.115 1.00 0.00 550 GLN A C 9
ATOM 6499 O O . GLN A 1 15 ? -11.206 2.444 2.125 1.00 0.00 550 GLN A O 9
ATOM 6513 N N . LEU A 1 16 ? -11.634 4.492 1.260 1.00 0.00 551 LEU A N 9
ATOM 6514 C CA . LEU A 1 16 ? -10.544 4.445 0.287 1.00 0.00 551 LEU A CA 9
ATOM 6515 C C . LEU A 1 16 ? -9.208 4.319 1.003 1.00 0.00 551 LEU A C 9
ATOM 6516 O O . LEU A 1 16 ? -8.355 3.518 0.627 1.00 0.00 551 LEU A O 9
ATOM 6532 N N . GLU A 1 17 ? -9.048 5.131 2.040 1.00 0.00 552 GLU A N 9
ATOM 6533 C CA . GLU A 1 17 ? -7.824 5.148 2.821 1.00 0.00 552 GLU A CA 9
ATOM 6534 C C . GLU A 1 17 ? -7.483 3.751 3.311 1.00 0.00 552 GLU A C 9
ATOM 6535 O O . GLU A 1 17 ? -6.313 3.412 3.460 1.00 0.00 552 GLU A O 9
ATOM 6547 N N . GLN A 1 18 ? -8.510 2.947 3.564 1.00 0.00 553 GLN A N 9
ATOM 6548 C CA . GLN A 1 18 ? -8.312 1.602 4.053 1.00 0.00 553 GLN A CA 9
ATOM 6549 C C . GLN A 1 18 ? -7.843 0.633 2.964 1.00 0.00 553 GLN A C 9
ATOM 6550 O O . GLN A 1 18 ? -6.759 0.052 3.098 1.00 0.00 553 GLN A O 9
ATOM 6564 N N . LEU A 1 19 ? -8.606 0.439 1.869 1.00 0.00 554 LEU A N 9
ATOM 6565 C CA . LEU A 1 19 ? -8.142 -0.471 0.820 1.00 0.00 554 LEU A CA 9
ATOM 6566 C C . LEU A 1 19 ? -6.828 0.021 0.250 1.00 0.00 554 LEU A C 9
ATOM 6567 O O . LEU A 1 19 ? -5.992 -0.775 -0.176 1.00 0.00 554 LEU A O 9
ATOM 6583 N N . SER A 1 20 ? -6.638 1.330 0.259 1.00 0.00 555 SER A N 9
ATOM 6584 C CA . SER A 1 20 ? -5.396 1.899 -0.220 1.00 0.00 555 SER A CA 9
ATOM 6585 C C . SER A 1 20 ? -4.304 1.554 0.774 1.00 0.00 555 SER A C 9
ATOM 6586 O O . SER A 1 20 ? -3.188 1.203 0.393 1.00 0.00 555 SER A O 9
ATOM 6594 N N . ALA A 1 21 ? -4.640 1.666 2.061 1.00 0.00 556 ALA A N 9
ATOM 6595 C CA . ALA A 1 21 ? -3.710 1.340 3.126 1.00 0.00 556 ALA A CA 9
ATOM 6596 C C . ALA A 1 21 ? -3.190 -0.085 3.010 1.00 0.00 556 ALA A C 9
ATOM 6597 O O . ALA A 1 21 ? -2.129 -0.400 3.550 1.00 0.00 556 ALA A O 9
ATOM 6604 N N . MET A 1 22 ? -3.922 -0.956 2.312 1.00 0.00 557 MET A N 9
ATOM 6605 C CA . MET A 1 22 ? -3.489 -2.341 2.145 1.00 0.00 557 MET A CA 9
ATOM 6606 C C . MET A 1 22 ? -2.744 -2.510 0.824 1.00 0.00 557 MET A C 9
ATOM 6607 O O . MET A 1 22 ? -2.640 -3.614 0.287 1.00 0.00 557 MET A O 9
ATOM 6621 N N . GLY A 1 23 ? -2.225 -1.397 0.313 1.00 0.00 558 GLY A N 9
ATOM 6622 C CA . GLY A 1 23 ? -1.491 -1.410 -0.941 1.00 0.00 558 GLY A CA 9
ATOM 6623 C C . GLY A 1 23 ? -2.282 -2.004 -2.095 1.00 0.00 558 GLY A C 9
ATOM 6624 O O . GLY A 1 23 ? -1.763 -2.827 -2.847 1.00 0.00 558 GLY A O 9
ATOM 6628 N N . PHE A 1 24 ? -3.540 -1.588 -2.236 1.00 0.00 559 PHE A N 9
ATOM 6629 C CA . PHE A 1 24 ? -4.385 -2.075 -3.304 1.00 0.00 559 PHE A CA 9
ATOM 6630 C C . PHE A 1 24 ? -3.868 -1.632 -4.673 1.00 0.00 559 PHE A C 9
ATOM 6631 O O . PHE A 1 24 ? -3.885 -2.422 -5.615 1.00 0.00 559 PHE A O 9
ATOM 6648 N N . LEU A 1 25 ? -3.439 -0.365 -4.796 1.00 0.00 560 LEU A N 9
ATOM 6649 C CA . LEU A 1 25 ? -2.853 0.150 -6.035 1.00 0.00 560 LEU A CA 9
ATOM 6650 C C . LEU A 1 25 ? -3.895 0.419 -7.117 1.00 0.00 560 LEU A C 9
ATOM 6651 O O . LEU A 1 25 ? -3.549 0.656 -8.274 1.00 0.00 560 LEU A O 9
ATOM 6667 N N . ASN A 1 26 ? -5.168 0.385 -6.741 1.00 0.00 561 ASN A N 9
ATOM 6668 C CA . ASN A 1 26 ? -6.248 0.650 -7.685 1.00 0.00 561 ASN A CA 9
ATOM 6669 C C . ASN A 1 26 ? -7.404 1.354 -6.982 1.00 0.00 561 ASN A C 9
ATOM 6670 O O . ASN A 1 26 ? -8.266 0.711 -6.391 1.00 0.00 561 ASN A O 9
ATOM 6681 N N . ARG A 1 27 ? -7.422 2.682 -7.078 1.00 0.00 562 ARG A N 9
ATOM 6682 C CA . ARG A 1 27 ? -8.449 3.496 -6.430 1.00 0.00 562 ARG A CA 9
ATOM 6683 C C . ARG A 1 27 ? -9.854 3.097 -6.872 1.00 0.00 562 ARG A C 9
ATOM 6684 O O . ARG A 1 27 ? -10.696 2.737 -6.048 1.00 0.00 562 ARG A O 9
ATOM 6705 N N . GLU A 1 28 ? -10.099 3.176 -8.174 1.00 0.00 563 GLU A N 9
ATOM 6706 C CA . GLU A 1 28 ? -11.404 2.837 -8.732 1.00 0.00 563 GLU A CA 9
ATOM 6707 C C . GLU A 1 28 ? -11.857 1.445 -8.308 1.00 0.00 563 GLU A C 9
ATOM 6708 O O . GLU A 1 28 ? -13.053 1.206 -8.084 1.00 0.00 563 GLU A O 9
ATOM 6720 N N . ALA A 1 29 ? -10.904 0.534 -8.149 1.00 0.00 564 ALA A N 9
ATOM 6721 C CA . ALA A 1 29 ? -11.224 -0.831 -7.773 1.00 0.00 564 ALA A CA 9
ATOM 6722 C C . ALA A 1 29 ? -11.577 -0.904 -6.299 1.00 0.00 564 ALA A C 9
ATOM 6723 O O . ALA A 1 29 ? -12.286 -1.816 -5.870 1.00 0.00 564 ALA A O 9
ATOM 6730 N N . ASN A 1 30 ? -11.081 0.056 -5.517 1.00 0.00 565 ASN A N 9
ATOM 6731 C CA . ASN A 1 30 ? -11.362 0.072 -4.093 1.00 0.00 565 ASN A CA 9
ATOM 6732 C C . ASN A 1 30 ? -12.818 0.440 -3.876 1.00 0.00 565 ASN A C 9
ATOM 6733 O O . ASN A 1 30 ? -13.530 -0.251 -3.159 1.00 0.00 565 ASN A O 9
ATOM 6744 N N . LEU A 1 31 ? -13.261 1.542 -4.502 1.00 0.00 566 LEU A N 9
ATOM 6745 C CA . LEU A 1 31 ? -14.614 1.979 -4.392 1.00 0.00 566 LEU A CA 9
ATOM 6746 C C . LEU A 1 31 ? -15.550 0.843 -4.716 1.00 0.00 566 LEU A C 9
ATOM 6747 O O . LEU A 1 31 ? -16.505 0.588 -3.987 1.00 0.00 566 LEU A O 9
ATOM 6763 N N . GLN A 1 32 ? -15.280 0.164 -5.824 1.00 0.00 567 GLN A N 9
ATOM 6764 C CA . GLN A 1 32 ? -16.108 -0.956 -6.219 1.00 0.00 567 GLN A CA 9
ATOM 6765 C C . GLN A 1 32 ? -16.210 -1.971 -5.096 1.00 0.00 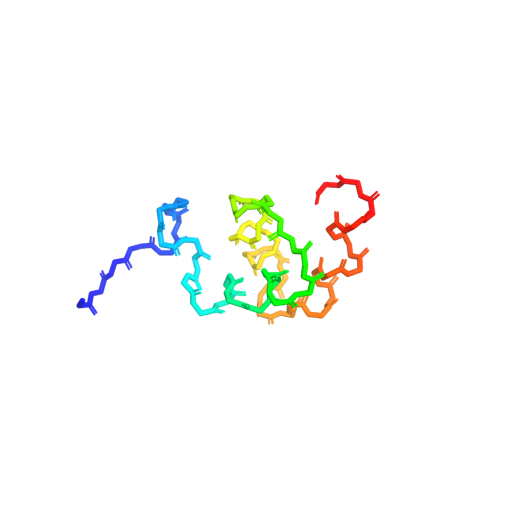567 GLN A C 9
ATOM 6766 O O . GLN A 1 32 ? -17.305 -2.438 -4.773 1.00 0.00 567 GLN A O 9
ATOM 6780 N N . ALA A 1 33 ? -15.081 -2.306 -4.486 1.00 0.00 568 ALA A N 9
ATOM 6781 C CA . ALA A 1 33 ? -15.072 -3.266 -3.402 1.00 0.00 568 ALA A CA 9
ATOM 6782 C C . ALA A 1 33 ? -15.786 -2.727 -2.169 1.00 0.00 568 ALA A C 9
ATOM 6783 O O . ALA A 1 33 ? -16.543 -3.456 -1.530 1.00 0.00 568 ALA A O 9
ATOM 6790 N N . LEU A 1 34 ? -15.570 -1.451 -1.832 1.00 0.00 569 LEU A N 9
ATOM 6791 C CA . LEU A 1 34 ? -16.187 -0.855 -0.683 1.00 0.00 569 LEU A CA 9
ATOM 6792 C C . LEU A 1 34 ? -17.706 -0.811 -0.811 1.00 0.00 569 LEU A C 9
ATOM 6793 O O . LEU A 1 34 ? -18.429 -1.093 0.146 1.00 0.00 569 LEU A O 9
ATOM 6809 N N . ILE A 1 35 ? -18.178 -0.452 -1.998 1.00 0.00 570 ILE A N 9
ATOM 6810 C CA . ILE A 1 35 ? -19.606 -0.344 -2.254 1.00 0.00 570 ILE A CA 9
ATOM 6811 C C . ILE A 1 35 ? -20.292 -1.702 -2.133 1.00 0.00 570 ILE A C 9
ATOM 6812 O O . ILE A 1 35 ? -21.433 -1.792 -1.677 1.00 0.00 570 ILE A O 9
ATOM 6828 N N . ALA A 1 36 ? -19.590 -2.754 -2.539 1.00 0.00 571 ALA A N 9
ATOM 6829 C CA . ALA A 1 36 ? -20.140 -4.103 -2.486 1.00 0.00 571 ALA A CA 9
ATOM 6830 C C . ALA A 1 36 ? -19.892 -4.772 -1.136 1.00 0.00 571 ALA A C 9
ATOM 6831 O O . ALA A 1 36 ? -20.542 -5.763 -0.803 1.00 0.00 571 ALA A O 9
ATOM 6838 N N . THR A 1 37 ? -18.955 -4.235 -0.357 1.00 0.00 572 THR A N 9
ATOM 6839 C CA . THR A 1 37 ? -18.636 -4.808 0.944 1.00 0.00 572 THR A CA 9
ATOM 6840 C C . THR A 1 37 ? -19.167 -3.962 2.101 1.00 0.00 572 THR A C 9
ATOM 6841 O O . THR A 1 37 ? -18.974 -4.309 3.266 1.00 0.00 572 THR A O 9
ATOM 6852 N N . GLY A 1 38 ? -19.843 -2.860 1.781 1.00 0.00 573 GLY A N 9
ATOM 6853 C CA . GLY A 1 38 ? -20.392 -1.993 2.813 1.00 0.00 573 GLY A CA 9
ATOM 6854 C C . GLY A 1 38 ? -19.369 -1.540 3.840 1.00 0.00 573 GLY A C 9
ATOM 6855 O O . GLY A 1 38 ? -19.715 -1.307 4.999 1.00 0.00 573 GLY A O 9
ATOM 6859 N N . GLY A 1 39 ? -18.113 -1.404 3.423 1.00 0.00 574 GLY A N 9
ATOM 6860 C CA . GLY A 1 39 ? -17.072 -0.972 4.345 1.00 0.00 574 GLY A CA 9
ATOM 6861 C C . GLY A 1 39 ? -16.195 -2.116 4.824 1.00 0.00 574 GLY A C 9
ATOM 6862 O O . GLY A 1 39 ? -15.245 -1.905 5.579 1.00 0.00 574 GLY A O 9
ATOM 6866 N N . ASP A 1 40 ? -16.516 -3.328 4.385 1.00 0.00 575 ASP A N 9
ATOM 6867 C CA . ASP A 1 40 ? -15.749 -4.513 4.757 1.00 0.00 575 ASP A CA 9
ATOM 6868 C C . ASP A 1 40 ? -14.477 -4.547 3.928 1.00 0.00 575 ASP A C 9
ATOM 6869 O O . ASP A 1 40 ? -14.361 -5.290 2.952 1.00 0.00 575 ASP A O 9
ATOM 6878 N N . ILE A 1 41 ? -13.537 -3.723 4.344 1.00 0.00 576 ILE A N 9
ATOM 6879 C CA . ILE A 1 41 ? -12.267 -3.556 3.666 1.00 0.00 576 ILE A CA 9
ATOM 6880 C C . ILE A 1 41 ? -11.529 -4.869 3.572 1.00 0.00 576 ILE A C 9
ATOM 6881 O O . ILE A 1 41 ? -10.885 -5.161 2.571 1.00 0.00 576 ILE A O 9
ATOM 6897 N N . ASN A 1 42 ? -11.694 -5.663 4.611 1.00 0.00 577 ASN A N 9
ATOM 6898 C CA . ASN A 1 42 ? -11.086 -6.962 4.737 1.00 0.00 577 ASN A CA 9
ATOM 6899 C C . ASN A 1 42 ? -11.682 -7.919 3.712 1.00 0.00 577 ASN A C 9
ATOM 6900 O O . ASN A 1 42 ? -10.970 -8.663 3.029 1.00 0.00 577 ASN A O 9
ATOM 6911 N N . ALA A 1 43 ? -13.005 -7.870 3.616 1.00 0.00 578 ALA A N 9
ATOM 6912 C CA . ALA A 1 43 ? -13.730 -8.698 2.670 1.00 0.00 578 ALA A CA 9
ATOM 6913 C C . ALA A 1 43 ? -13.288 -8.326 1.267 1.00 0.00 578 ALA A C 9
ATOM 6914 O O . ALA A 1 43 ? -13.201 -9.172 0.374 1.00 0.00 578 ALA A O 9
ATOM 6921 N N . ALA A 1 44 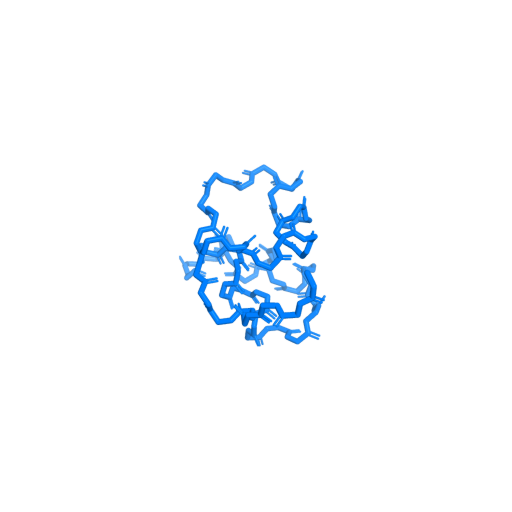? -13.000 -7.042 1.094 1.00 0.00 579 ALA A N 9
ATOM 6922 C CA . ALA A 1 44 ? -12.545 -6.515 -0.178 1.00 0.00 579 ALA A CA 9
ATOM 6923 C C . ALA A 1 44 ? -11.120 -6.962 -0.473 1.00 0.00 579 ALA A C 9
ATOM 6924 O O . ALA A 1 44 ? -10.742 -7.110 -1.630 1.00 0.00 579 ALA A O 9
ATOM 6931 N N . ILE A 1 45 ? -10.321 -7.151 0.576 1.00 0.00 580 ILE A N 9
ATOM 6932 C CA . ILE A 1 45 ? -8.949 -7.586 0.412 1.00 0.00 580 ILE A CA 9
ATOM 6933 C C . ILE A 1 45 ? -8.890 -8.949 -0.265 1.00 0.00 580 ILE A C 9
ATOM 6934 O O . ILE A 1 45 ? -8.287 -9.112 -1.337 1.00 0.00 580 ILE A O 9
ATOM 6950 N N . GLU A 1 46 ? -9.560 -9.915 0.353 1.00 0.00 581 GLU A N 9
ATOM 6951 C CA . GLU A 1 46 ? -9.588 -11.275 -0.158 1.00 0.00 581 GLU A CA 9
ATOM 6952 C C . GLU A 1 46 ? -10.303 -11.342 -1.498 1.00 0.00 581 GLU A C 9
ATOM 6953 O O . GLU A 1 46 ? -9.996 -12.196 -2.329 1.00 0.00 581 GLU A O 9
ATOM 6965 N N . ARG A 1 47 ? -11.261 -10.443 -1.710 1.00 0.00 582 ARG A N 9
ATOM 6966 C CA . ARG A 1 47 ? -12.012 -10.429 -2.947 1.00 0.00 582 ARG A CA 9
ATOM 6967 C C . ARG A 1 47 ? -11.238 -9.819 -4.103 1.00 0.00 582 ARG A C 9
ATOM 6968 O O . ARG A 1 47 ? -11.199 -10.394 -5.192 1.00 0.00 582 ARG A O 9
ATOM 6989 N N . LEU A 1 48 ? -10.626 -8.659 -3.879 1.00 0.00 583 LEU A N 9
ATOM 6990 C CA . LEU A 1 48 ? -9.898 -7.991 -4.893 1.00 0.00 583 LEU A CA 9
ATOM 6991 C C . LEU A 1 48 ? -8.880 -8.896 -5.503 1.00 0.00 583 LEU A C 9
ATOM 6992 O O . LEU A 1 48 ? -8.883 -9.138 -6.711 1.00 0.00 583 LEU A O 9
ATOM 7008 N N . LEU A 1 49 ? -7.996 -9.404 -4.662 1.00 0.00 584 LEU A N 9
ATOM 7009 C CA . LEU A 1 49 ? -6.975 -10.263 -5.066 1.00 0.00 584 LEU A CA 9
ATOM 7010 C C . LEU A 1 49 ? -7.496 -11.692 -5.255 1.00 0.00 584 LEU A C 9
ATOM 7011 O O . LEU A 1 49 ? -6.754 -12.581 -5.673 1.00 0.00 584 LEU A O 9
ATOM 7027 N N . GLY A 1 50 ? -8.784 -11.905 -4.945 1.00 0.00 585 GLY A N 9
ATOM 7028 C CA . GLY A 1 50 ? -9.371 -13.227 -5.096 1.00 0.00 585 GLY A CA 9
ATOM 7029 C C . GLY A 1 50 ? -10.070 -13.408 -6.428 1.00 0.00 585 GLY A C 9
ATOM 7030 O O . GLY A 1 50 ? -9.427 -13.688 -7.439 1.00 0.00 585 GLY A O 9
ATOM 7034 N N . SER A 1 51 ? -11.397 -13.262 -6.420 1.00 0.00 586 SER A N 9
ATOM 7035 C CA . SER A 1 51 ? -12.208 -13.404 -7.629 1.00 0.00 586 SER A CA 9
ATOM 7036 C C . SER A 1 51 ? -12.250 -14.855 -8.101 1.00 0.00 586 SER A C 9
ATOM 7037 O O . SER A 1 51 ? -12.867 -15.166 -9.120 1.00 0.00 586 SER A O 9
ATOM 7045 N N . SER A 1 52 ? -11.595 -15.740 -7.353 1.00 0.00 587 SER A N 9
ATOM 7046 C CA . SER A 1 52 ? -11.557 -17.160 -7.691 1.00 0.00 587 SER A CA 9
ATOM 7047 C C . SER A 1 52 ? -11.035 -17.375 -9.109 1.00 0.00 587 SER A C 9
ATOM 7048 O O . SER A 1 52 ? -11.863 -17.445 -10.041 1.00 0.00 587 SER A O 9
ATOM 7057 N N . GLY A 1 1 ? -5.491 22.933 -4.798 1.00 0.00 536 GLY A N 10
ATOM 7058 C CA . GLY A 1 1 ? -4.987 24.244 -4.301 1.00 0.00 536 GLY A CA 10
ATOM 7059 C C . GLY A 1 1 ? -5.102 24.376 -2.794 1.00 0.00 536 GLY A C 10
ATOM 7060 O O . GLY A 1 1 ? -4.353 25.129 -2.171 1.00 0.00 536 GLY A O 10
ATOM 7066 N N . SER A 1 2 ? -6.045 23.644 -2.210 1.00 0.00 537 SER A N 10
ATOM 7067 C CA . SER A 1 2 ? -6.260 23.678 -0.768 1.00 0.00 537 SER A CA 10
ATOM 7068 C C . SER A 1 2 ? -7.074 22.466 -0.299 1.00 0.00 537 SER A C 10
ATOM 7069 O O . SER A 1 2 ? -6.652 21.759 0.616 1.00 0.00 537 SER A O 10
ATOM 7077 N N . PRO A 1 3 ? -8.252 22.201 -0.909 1.00 0.00 538 PRO A N 10
ATOM 7078 C CA . PRO A 1 3 ? -9.086 21.057 -0.521 1.00 0.00 538 PRO A CA 10
ATOM 7079 C C . PRO A 1 3 ? -8.457 19.725 -0.916 1.00 0.00 538 PRO A C 10
ATOM 7080 O O . PRO A 1 3 ? -8.572 18.740 -0.191 1.00 0.00 538 PRO A O 10
ATOM 7091 N N . GLU A 1 4 ? -7.777 19.718 -2.063 1.00 0.00 539 GLU A N 10
ATOM 7092 C CA . GLU A 1 4 ? -7.122 18.513 -2.574 1.00 0.00 539 GLU A CA 10
ATOM 7093 C C . GLU A 1 4 ? -8.071 17.317 -2.575 1.00 0.00 539 GLU A C 10
ATOM 7094 O O . GLU A 1 4 ? -8.335 16.721 -1.529 1.00 0.00 539 GLU A O 10
ATOM 7106 N N . PHE A 1 5 ? -8.569 16.951 -3.752 1.00 0.00 540 PHE A N 10
ATOM 7107 C CA . PHE A 1 5 ? -9.490 15.828 -3.873 1.00 0.00 540 PHE A CA 10
ATOM 7108 C C . PHE A 1 5 ? -8.748 14.581 -4.343 1.00 0.00 540 PHE A C 10
ATOM 7109 O O . PHE A 1 5 ? -9.302 13.487 -4.358 1.00 0.00 540 PHE A O 10
ATOM 7126 N N . GLN A 1 6 ? -7.483 14.772 -4.708 1.00 0.00 541 GLN A N 10
ATOM 7127 C CA . GLN A 1 6 ? -6.638 13.684 -5.203 1.00 0.00 541 GLN A CA 10
ATOM 7128 C C . GLN A 1 6 ? -6.487 12.586 -4.155 1.00 0.00 541 GLN A C 10
ATOM 7129 O O . GLN A 1 6 ? -6.243 11.424 -4.485 1.00 0.00 541 GLN A O 10
ATOM 7143 N N . ASN A 1 7 ? -6.630 12.969 -2.896 1.00 0.00 542 ASN A N 10
ATOM 7144 C CA . ASN A 1 7 ? -6.522 12.042 -1.772 1.00 0.00 542 ASN A CA 10
ATOM 7145 C C . ASN A 1 7 ? -7.574 10.938 -1.868 1.00 0.00 542 ASN A C 10
ATOM 7146 O O . ASN A 1 7 ? -8.357 10.932 -2.809 1.00 0.00 542 ASN A O 10
ATOM 7157 N N . PRO A 1 8 ? -7.599 9.961 -0.926 1.00 0.00 543 PRO A N 10
ATOM 7158 C CA . PRO A 1 8 ? -8.620 8.903 -0.931 1.00 0.00 543 PRO A CA 10
ATOM 7159 C C . PRO A 1 8 ? -10.030 9.483 -1.101 1.00 0.00 543 PRO A C 10
ATOM 7160 O O . PRO A 1 8 ? -10.994 8.781 -1.388 1.00 0.00 543 PRO A O 10
ATOM 7171 N N . GLU A 1 9 ? -10.094 10.790 -0.928 1.00 0.00 544 GLU A N 10
ATOM 7172 C CA . GLU A 1 9 ? -11.323 11.554 -1.080 1.00 0.00 544 GLU A CA 10
ATOM 7173 C C . GLU A 1 9 ? -11.903 11.248 -2.453 1.00 0.00 544 GLU A C 10
ATOM 7174 O O . GLU A 1 9 ? -13.107 11.356 -2.686 1.00 0.00 544 GLU A O 10
ATOM 7186 N N . VAL A 1 10 ? -11.003 10.863 -3.354 1.00 0.00 545 VAL A N 10
ATOM 7187 C CA . VAL A 1 10 ? -11.376 10.486 -4.711 1.00 0.00 545 VAL A CA 10
ATOM 7188 C C . VAL A 1 10 ? -12.435 9.395 -4.651 1.00 0.00 545 VAL A C 10
ATOM 7189 O O . VAL A 1 10 ? -13.533 9.543 -5.189 1.00 0.00 545 VAL A O 10
ATOM 7202 N N . ARG A 1 11 ? -12.088 8.297 -3.986 1.00 0.00 546 ARG A N 10
ATOM 7203 C CA . ARG A 1 11 ? -13.004 7.178 -3.826 1.00 0.00 546 ARG A CA 10
ATOM 7204 C C . ARG A 1 11 ? -13.345 6.941 -2.357 1.00 0.00 546 ARG A C 10
ATOM 7205 O O . ARG A 1 11 ? -12.458 6.815 -1.524 1.00 0.00 546 ARG A O 10
ATOM 7226 N N . PHE A 1 12 ? -14.632 6.890 -2.047 1.00 0.00 547 PHE A N 10
ATOM 7227 C CA . PHE A 1 12 ? -15.086 6.598 -0.686 1.00 0.00 547 PHE A CA 10
ATOM 7228 C C . PHE A 1 12 ? -14.129 7.124 0.394 1.00 0.00 547 PHE A C 10
ATOM 7229 O O . PHE A 1 12 ? -13.879 6.438 1.386 1.00 0.00 547 PHE A O 10
ATOM 7246 N N . GLN A 1 13 ? -13.561 8.303 0.149 1.00 0.00 548 GLN A N 10
ATOM 7247 C CA . GLN A 1 13 ? -12.639 8.973 1.054 1.00 0.00 548 GLN A CA 10
ATOM 7248 C C . GLN A 1 13 ? -11.924 8.024 2.012 1.00 0.00 548 GLN A C 10
ATOM 7249 O O . GLN A 1 13 ? -10.818 7.559 1.745 1.00 0.00 548 GLN A O 10
ATOM 7263 N N . GLN A 1 14 ? -12.587 7.718 3.097 1.00 0.00 549 GLN A N 10
ATOM 7264 C CA . GLN A 1 14 ? -12.009 6.873 4.139 1.00 0.00 549 GLN A CA 10
ATOM 7265 C C . GLN A 1 14 ? -11.943 5.400 3.733 1.00 0.00 549 GLN A C 10
ATOM 7266 O O . GLN A 1 14 ? -10.890 4.769 3.813 1.00 0.00 549 GLN A O 10
ATOM 7280 N N . GLN A 1 15 ? -13.062 4.878 3.262 1.00 0.00 550 GLN A N 10
ATOM 7281 C CA . GLN A 1 15 ? -13.160 3.484 2.870 1.00 0.00 550 GLN A CA 10
ATOM 7282 C C . GLN A 1 15 ? -12.018 3.082 1.932 1.00 0.00 550 GLN A C 10
ATOM 7283 O O . GLN A 1 15 ? -11.377 2.022 2.096 1.00 0.00 550 GLN A O 10
ATOM 7297 N N . LEU A 1 16 ? -11.732 3.943 0.962 1.00 0.00 551 LEU A N 10
ATOM 7298 C CA . LEU A 1 16 ? -10.670 3.659 0.020 1.00 0.00 551 LEU A CA 10
ATOM 7299 C C . LEU A 1 16 ? -9.328 3.815 0.705 1.00 0.00 551 LEU A C 10
ATOM 7300 O O . LEU A 1 16 ? -8.393 3.089 0.400 1.00 0.00 551 LEU A O 10
ATOM 7316 N N . GLU A 1 17 ? -9.227 4.759 1.636 1.00 0.00 552 GLU A N 10
ATOM 7317 C CA . GLU A 1 17 ? -7.982 4.960 2.349 1.00 0.00 552 GLU A CA 10
ATOM 7318 C C . GLU A 1 17 ? -7.513 3.633 2.926 1.00 0.00 552 GLU A C 10
ATOM 7319 O O . GLU A 1 17 ? -6.314 3.379 3.031 1.00 0.00 552 GLU A O 10
ATOM 7331 N N . GLN A 1 18 ? -8.472 2.784 3.290 1.00 0.00 553 GLN A N 10
ATOM 7332 C CA . GLN A 1 18 ? -8.164 1.486 3.841 1.00 0.00 553 GLN A CA 10
ATOM 7333 C C . GLN A 1 18 ? -7.673 0.511 2.771 1.00 0.00 553 GLN A C 10
ATOM 7334 O O . GLN A 1 18 ? -6.539 0.002 2.868 1.00 0.00 553 GLN A O 10
ATOM 7348 N N . LEU A 1 19 ? -8.470 0.239 1.724 1.00 0.00 554 LEU A N 10
ATOM 7349 C CA . LEU A 1 19 ? -7.988 -0.684 0.700 1.00 0.00 554 LEU A CA 10
ATOM 7350 C C . LEU A 1 19 ? -6.719 -0.159 0.057 1.00 0.00 554 LEU A C 10
ATOM 7351 O O . LEU A 1 19 ? -5.874 -0.931 -0.398 1.00 0.00 554 LEU A O 10
ATOM 7367 N N . SER A 1 20 ? -6.587 1.155 0.021 1.00 0.00 555 SER A N 10
ATOM 7368 C CA . SER A 1 20 ? -5.398 1.775 -0.521 1.00 0.00 555 SER A CA 10
ATOM 7369 C C . SER A 1 20 ? -4.251 1.514 0.432 1.00 0.00 555 SER A C 10
ATOM 7370 O O . SER A 1 20 ? -3.116 1.300 0.013 1.00 0.00 555 SER A O 10
ATOM 7378 N N . ALA A 1 21 ? -4.559 1.545 1.732 1.00 0.00 556 ALA A N 10
ATOM 7379 C CA . ALA A 1 21 ? -3.565 1.286 2.756 1.00 0.00 556 ALA A CA 10
ATOM 7380 C C . ALA A 1 21 ? -2.877 -0.055 2.549 1.00 0.00 556 ALA A C 10
ATOM 7381 O O . ALA A 1 21 ? -1.726 -0.222 2.950 1.00 0.00 556 ALA A O 10
ATOM 7388 N N . MET A 1 22 ? -3.561 -1.021 1.926 1.00 0.00 557 MET A N 10
ATOM 7389 C CA . MET A 1 22 ? -2.965 -2.314 1.666 1.00 0.00 557 MET A CA 10
ATOM 7390 C C . MET A 1 22 ? -2.094 -2.223 0.391 1.00 0.00 557 MET A C 10
ATOM 7391 O O . MET A 1 22 ? -1.700 -3.219 -0.215 1.00 0.00 557 MET A O 10
ATOM 7405 N N . GLY A 1 23 ? -1.736 -0.989 0.049 1.00 0.00 558 GLY A N 10
ATOM 7406 C CA . GLY A 1 23 ? -0.936 -0.724 -1.139 1.00 0.00 558 GLY A CA 10
ATOM 7407 C C . GLY A 1 23 ? -1.511 -1.337 -2.410 1.00 0.00 558 GLY A C 10
ATOM 7408 O O . GLY A 1 23 ? -0.793 -1.992 -3.165 1.00 0.00 558 GLY A O 10
ATOM 7412 N N . PHE A 1 24 ? -2.802 -1.120 -2.647 1.00 0.00 559 PHE A N 10
ATOM 7413 C CA . PHE A 1 24 ? -3.443 -1.654 -3.841 1.00 0.00 559 PHE A CA 10
ATOM 7414 C C . PHE A 1 24 ? -3.073 -0.890 -5.110 1.00 0.00 559 PHE A C 10
ATOM 7415 O O . PHE A 1 24 ? -2.951 -1.497 -6.174 1.00 0.00 559 PHE A O 10
ATOM 7432 N N . LEU A 1 25 ? -2.923 0.437 -5.014 1.00 0.00 560 LEU A N 10
ATOM 7433 C CA . LEU A 1 25 ? -2.529 1.265 -6.152 1.00 0.00 560 LEU A CA 10
ATOM 7434 C C . LEU A 1 25 ? -3.669 1.445 -7.155 1.00 0.00 560 LEU A C 10
ATOM 7435 O O . LEU A 1 25 ? -3.486 2.065 -8.203 1.00 0.00 560 LEU A O 10
ATOM 7451 N N . ASN A 1 26 ? -4.840 0.907 -6.830 1.00 0.00 561 ASN A N 10
ATOM 7452 C CA . ASN A 1 26 ? -6.007 1.036 -7.699 1.00 0.00 561 ASN A CA 10
ATOM 7453 C C . ASN A 1 26 ? -7.177 1.625 -6.915 1.00 0.00 561 ASN A C 10
ATOM 7454 O O . ASN A 1 26 ? -7.925 0.903 -6.260 1.00 0.00 561 ASN A O 10
ATOM 7465 N N . ARG A 1 27 ? -7.337 2.940 -7.018 1.00 0.00 562 ARG A N 10
ATOM 7466 C CA . ARG A 1 27 ? -8.380 3.667 -6.294 1.00 0.00 562 ARG A CA 10
ATOM 7467 C C . ARG A 1 27 ? -9.787 3.186 -6.660 1.00 0.00 562 ARG A C 10
ATOM 7468 O O . ARG A 1 27 ? -10.522 2.690 -5.808 1.00 0.00 562 ARG A O 10
ATOM 7489 N N . GLU A 1 28 ? -10.156 3.362 -7.924 1.00 0.00 563 GLU A N 10
ATOM 7490 C CA . GLU A 1 28 ? -11.478 2.965 -8.417 1.00 0.00 563 GLU A CA 10
ATOM 7491 C C . GLU A 1 28 ? -11.823 1.528 -8.031 1.00 0.00 563 GLU A C 10
ATOM 7492 O O . GLU A 1 28 ? -12.964 1.221 -7.658 1.00 0.00 563 GLU A O 10
ATOM 7504 N N . ALA A 1 29 ? -10.822 0.662 -8.084 1.00 0.00 564 ALA A N 10
ATOM 7505 C CA . ALA A 1 29 ? -11.014 -0.749 -7.781 1.00 0.00 564 ALA A CA 10
ATOM 7506 C C . ALA A 1 29 ? -11.315 -0.974 -6.306 1.00 0.00 564 ALA A C 10
ATOM 7507 O O . ALA A 1 29 ? -11.976 -1.954 -5.939 1.00 0.00 564 ALA A O 10
ATOM 7514 N N . ASN A 1 30 ? -10.876 -0.050 -5.455 1.00 0.00 565 ASN A N 10
ATOM 7515 C CA . ASN A 1 30 ? -11.085 -0.209 -4.027 1.00 0.00 565 ASN A CA 10
ATOM 7516 C C . ASN A 1 30 ? -12.492 0.203 -3.675 1.00 0.00 565 ASN A C 10
ATOM 7517 O O . ASN A 1 30 ? -13.240 -0.568 -3.083 1.00 0.00 565 ASN A O 10
ATOM 7528 N N . LEU A 1 31 ? -12.876 1.401 -4.123 1.00 0.00 566 LEU A N 10
ATOM 7529 C CA . LEU A 1 31 ? -14.168 1.934 -3.825 1.00 0.00 566 LEU A CA 10
ATOM 7530 C C . LEU A 1 31 ? -15.214 0.911 -4.181 1.00 0.00 566 LEU A C 10
ATOM 7531 O O . LEU A 1 31 ? -16.224 0.768 -3.496 1.00 0.00 566 LEU A O 10
ATOM 7547 N N . GLN A 1 32 ? -14.970 0.184 -5.260 1.00 0.00 567 GLN A N 10
ATOM 7548 C CA . GLN A 1 32 ? -15.911 -0.828 -5.661 1.00 0.00 567 GLN A CA 10
ATOM 7549 C C . GLN A 1 32 ? -15.923 -1.958 -4.673 1.00 0.00 567 GLN A C 10
ATOM 7550 O O . GLN A 1 32 ? -16.985 -2.457 -4.326 1.00 0.00 567 GLN A O 10
ATOM 7564 N N . ALA A 1 33 ? -14.763 -2.376 -4.224 1.00 0.00 568 ALA A N 10
ATOM 7565 C CA . ALA A 1 33 ? -14.727 -3.414 -3.223 1.00 0.00 568 ALA A CA 10
ATOM 7566 C C . ALA A 1 33 ? -15.442 -2.911 -1.966 1.00 0.00 568 ALA A C 10
ATOM 7567 O O . ALA A 1 33 ? -16.055 -3.687 -1.227 1.00 0.00 568 ALA A O 10
ATOM 7574 N N . LEU A 1 34 ? -15.418 -1.582 -1.766 1.00 0.00 569 LEU A N 10
ATOM 7575 C CA . LEU A 1 34 ? -16.019 -0.982 -0.623 1.00 0.00 569 LEU A CA 10
ATOM 7576 C C . LEU A 1 34 ? -17.537 -1.008 -0.714 1.00 0.00 569 LEU A C 10
ATOM 7577 O O . LEU A 1 34 ? -18.206 -1.448 0.216 1.00 0.00 569 LEU A O 10
ATOM 7593 N N . ILE A 1 35 ? -18.084 -0.523 -1.825 1.00 0.00 570 ILE A N 10
ATOM 7594 C CA . ILE A 1 35 ? -19.527 -0.539 -2.007 1.00 0.00 570 ILE A CA 10
ATOM 7595 C C . ILE A 1 35 ? -20.014 -1.980 -2.151 1.00 0.00 570 ILE A C 10
ATOM 7596 O O . ILE A 1 35 ? -21.064 -2.353 -1.628 1.00 0.00 570 ILE A O 10
ATOM 7612 N N . ALA A 1 36 ? -19.230 -2.779 -2.870 1.00 0.00 571 ALA A N 10
ATOM 7613 C CA . ALA A 1 36 ? -19.547 -4.184 -3.110 1.00 0.00 571 ALA A CA 10
ATOM 7614 C C . ALA A 1 36 ? -19.578 -5.004 -1.826 1.00 0.00 571 ALA A C 10
ATOM 7615 O O . ALA A 1 36 ? -20.166 -6.086 -1.804 1.00 0.00 571 ALA A O 10
ATOM 7622 N N . THR A 1 37 ? -18.953 -4.513 -0.752 1.00 0.00 572 THR A N 10
ATOM 7623 C CA . THR A 1 37 ? -18.973 -5.257 0.497 1.00 0.00 572 THR A CA 10
ATOM 7624 C C . THR A 1 37 ? -19.874 -4.561 1.514 1.00 0.00 572 THR A C 10
ATOM 7625 O O . THR A 1 37 ? -20.605 -5.215 2.259 1.00 0.00 572 THR A O 10
ATOM 7636 N N . GLY A 1 38 ? -19.813 -3.230 1.538 1.00 0.00 573 GLY A N 10
ATOM 7637 C CA . GLY A 1 38 ? -20.673 -2.461 2.419 1.00 0.00 573 GLY A CA 10
ATOM 7638 C C . GLY A 1 38 ? -20.047 -2.185 3.773 1.00 0.00 573 GLY A C 10
ATOM 7639 O O . GLY A 1 38 ? -20.730 -2.234 4.795 1.00 0.00 573 GLY A O 10
ATOM 7643 N N . GLY A 1 39 ? -18.748 -1.886 3.787 1.00 0.00 574 GLY A N 10
ATOM 7644 C CA . GLY A 1 39 ? -18.073 -1.604 5.044 1.00 0.00 574 GLY A CA 10
ATOM 7645 C C . GLY A 1 39 ? -17.014 -2.635 5.383 1.00 0.00 574 GLY A C 10
ATOM 7646 O O . GLY A 1 39 ? -16.021 -2.323 6.039 1.00 0.00 574 GLY A O 10
ATOM 7650 N N . ASP A 1 40 ? -17.232 -3.867 4.938 1.00 0.00 575 ASP A N 10
ATOM 7651 C CA . ASP A 1 40 ? -16.293 -4.949 5.177 1.00 0.00 575 ASP A CA 10
ATOM 7652 C C . ASP A 1 40 ? -15.110 -4.778 4.245 1.00 0.00 575 ASP A C 10
ATOM 7653 O O . ASP A 1 40 ? -15.065 -5.348 3.155 1.00 0.00 575 ASP A O 10
ATOM 7662 N N . ILE A 1 41 ? -14.153 -3.983 4.690 1.00 0.00 576 ILE A N 10
ATOM 7663 C CA . ILE A 1 41 ? -12.983 -3.669 3.895 1.00 0.00 576 ILE A CA 10
ATOM 7664 C C . ILE A 1 41 ? -12.040 -4.844 3.837 1.00 0.00 576 ILE A C 10
ATOM 7665 O O . ILE A 1 41 ? -11.354 -5.034 2.847 1.00 0.00 576 ILE A O 10
ATOM 7681 N N . ASN A 1 42 ? -12.082 -5.655 4.880 1.00 0.00 577 ASN A N 10
ATOM 7682 C CA . ASN A 1 42 ? -11.251 -6.835 5.001 1.00 0.00 577 ASN A CA 10
ATOM 7683 C C . ASN A 1 42 ? -11.704 -7.859 3.971 1.00 0.00 577 ASN A C 10
ATOM 7684 O O . ASN A 1 42 ? -10.917 -8.367 3.168 1.00 0.00 577 ASN A O 10
ATOM 7695 N N . ALA A 1 43 ? -13.000 -8.141 4.016 1.00 0.00 578 ALA A N 10
ATOM 7696 C CA . ALA A 1 43 ? -13.615 -9.056 3.073 1.00 0.00 578 ALA A CA 10
ATOM 7697 C C . ALA A 1 43 ? -13.407 -8.492 1.677 1.00 0.00 578 ALA A C 10
ATOM 7698 O O . ALA A 1 43 ? -13.293 -9.223 0.689 1.00 0.00 578 ALA A O 10
ATOM 7705 N N . ALA A 1 44 ? -13.342 -7.164 1.628 1.00 0.00 579 ALA A N 10
ATOM 7706 C CA . ALA A 1 44 ? -13.135 -6.440 0.389 1.00 0.00 579 ALA A CA 10
ATOM 7707 C C . ALA A 1 44 ? -11.690 -6.564 -0.074 1.00 0.00 579 ALA A C 10
ATOM 7708 O O . ALA A 1 44 ? -11.419 -6.521 -1.267 1.00 0.00 579 ALA A O 10
ATOM 7715 N N . ILE A 1 45 ? -10.762 -6.730 0.872 1.00 0.00 580 ILE A N 10
ATOM 7716 C CA . ILE A 1 45 ? -9.357 -6.865 0.542 1.00 0.00 580 ILE A CA 10
ATOM 7717 C C . ILE A 1 45 ? -9.114 -8.165 -0.204 1.00 0.00 580 ILE A C 10
ATOM 7718 O O . ILE A 1 45 ? -8.375 -8.210 -1.182 1.00 0.00 580 ILE A O 10
ATOM 7734 N N . GLU A 1 46 ? -9.759 -9.220 0.276 1.00 0.00 581 GLU A N 10
ATOM 7735 C CA . GLU A 1 46 ? -9.611 -10.556 -0.298 1.00 0.00 581 GLU A CA 10
ATOM 7736 C C . GLU A 1 46 ? -10.254 -10.655 -1.676 1.00 0.00 581 GLU A C 10
ATOM 7737 O O . GLU A 1 46 ? -9.705 -11.276 -2.587 1.00 0.00 581 GLU A O 10
ATOM 7749 N N . ARG A 1 47 ? -11.419 -10.037 -1.815 1.00 0.00 582 ARG A N 10
ATOM 7750 C CA . ARG A 1 47 ? -12.159 -10.077 -3.071 1.00 0.00 582 ARG A CA 10
ATOM 7751 C C . ARG A 1 47 ? -11.540 -9.140 -4.105 1.00 0.00 582 ARG A C 10
ATOM 7752 O O . ARG A 1 47 ? -11.531 -9.437 -5.300 1.00 0.00 582 ARG A O 10
ATOM 7773 N N . LEU A 1 48 ? -11.020 -8.007 -3.635 1.00 0.00 583 LEU A N 10
ATOM 7774 C CA . LEU A 1 48 ? -10.440 -7.016 -4.484 1.00 0.00 583 LEU A CA 10
ATOM 7775 C C . LEU A 1 48 ? -9.117 -7.506 -5.040 1.00 0.00 583 LEU A C 10
ATOM 7776 O O . LEU A 1 48 ? -8.736 -7.171 -6.162 1.00 0.00 583 LEU A O 10
ATOM 7792 N N . LEU A 1 49 ? -8.423 -8.308 -4.249 1.00 0.00 584 LEU A N 10
ATOM 7793 C CA . LEU A 1 49 ? -7.179 -8.856 -4.625 1.00 0.00 584 LEU A CA 10
ATOM 7794 C C . LEU A 1 49 ? -7.455 -10.105 -5.450 1.00 0.00 584 LEU A C 10
ATOM 7795 O O . LEU A 1 49 ? -6.598 -10.595 -6.186 1.00 0.00 584 LEU A O 10
ATOM 7811 N N . GLY A 1 50 ? -8.697 -10.589 -5.335 1.00 0.00 585 GLY A N 10
ATOM 7812 C CA . GLY A 1 50 ? -9.103 -11.775 -6.063 1.00 0.00 585 GLY A CA 10
ATOM 7813 C C . GLY A 1 50 ? -9.881 -11.442 -7.322 1.00 0.00 585 GLY A C 10
ATOM 7814 O O . GLY A 1 50 ? -10.290 -12.337 -8.062 1.00 0.00 585 GLY A O 10
ATOM 7818 N N . SER A 1 51 ? -10.085 -10.150 -7.562 1.00 0.00 586 SER A N 10
ATOM 7819 C CA . SER A 1 51 ? -10.816 -9.692 -8.737 1.00 0.00 586 SER A CA 10
ATOM 7820 C C . SER A 1 51 ? -9.933 -9.768 -9.983 1.00 0.00 586 SER A C 10
ATOM 7821 O O . SER A 1 51 ? -8.965 -10.527 -10.019 1.00 0.00 586 SER A O 10
ATOM 7829 N N . SER A 1 52 ? -10.273 -8.982 -11.002 1.00 0.00 587 SER A N 10
ATOM 7830 C CA . SER A 1 52 ? -9.505 -8.966 -12.243 1.00 0.00 587 SER A CA 10
ATOM 7831 C C . SER A 1 52 ? -8.117 -8.377 -12.015 1.00 0.00 587 SER A C 10
ATOM 7832 O O . SER A 1 52 ? -7.978 -7.138 -12.105 1.00 0.00 587 SER A O 10
#

Solvent-accessible surface area: 3618 Å² total; per-residue (Å²): 131,112,87,90,111,140,46,69,111,20,74,36,106,119,34,28,94,70,0,23,73,117,67,36,151,89,88,88,19,0,11,115,12,0,93,78,23,73,32,87,16,108,46,0,27,128,152,10,119,52,114,90

Secondary structure (DSSP, 8-state):
----TTSTTTTTHHHHHHHHHTT---HHHHHHHHHHHTT-HHHHHHHHTT--

Sequence (52 aa):
GSPEFQNPEVRFQQQLEQLSAMGFLNREANLQALIATGGDINAAIERLLGSSGSPEFQNPEVRFQQQLEQLSAMGFLNREANLQALIATGGDINAAIERLLGSSGSPEFQNPEVRFQQQLEQLSAMGFLNREANLQALIATGGDINAAIERLLGSSGSPEFQNPEVRFQQQLEQLSAMGFLNREANLQALIATGGDINAAIERLLGSSGSPEFQNPEVRFQQQLEQLSAMGFLNREANLQALIATGGDINAAIERLLGSSGSPEFQNPEVRFQQQLEQLSAMGFLNREANLQALIATGGDINAAIERLLGSSGSPEFQNPEVRFQQQLEQLSAMGFLNREANLQALIATGGDINAAIERLLGSSGSPEFQNPEVRFQQQLEQLSAMGFLNREANLQALIATGGDINAAIERLLGSSGSPEFQNPEVRFQQQLEQLSAMGFLNREANLQALIATGGDINAAIERLLGSSGSPEFQNPEVRFQQQLEQLSAMGFLNREANLQALIATGGDINAAIERLLGSS

Organism: Homo sapiens (NCBI:txid9606)